Protein AF-0000000082870691 (afdb_homodimer)

Foldseek 3Di:
DWEWEFADWFDPAADQALPPRGPDDIDDDDPCCVVRDQLLQVLLQVVVCVVVVPFDWYKYWDWDFPAFLQCQADPVLCVVLVADFDPDPHGGVTRVRNPVRNCLVAQFQAKEFDWEFDQDPVQWAFLSSVLSSVVNRVQVVLVSNCVNHVSQHAYEYEAYEFDPVDDWLDDSQLVLVSVCLQDACVVNVPRHDARYFYAYHHLLDQPQPDDPCRVVSVSVSSSNRSVRRNVRCCARPVVVHHGPAKDWDFPDADQFKTKIFIPFFKDFQAFWFKWFDLFLQGSDTHTWGWPDDGGGMTITGHDDPNTFKMKGNRTSNTDHRLRGGIAHPVSGGHRIDMDTDVVHPPPPPRPNDRDIIGMIGTIMMTMHIDDPD/DWEWEFADWFDPAADQALPPRGPDDIDDDDPCCVVRDQLLQVLLQVVVCVVVVPFDWYKYWDWDFPAFLQCQADPVLCVVLVADFDPDPHGGVTRVRNPVRNCLVAQFQAKEFDWEFDQDPVQFAFLSSCLSSVVNRLQVVLVSNCVNHVSQHAYEYEQYEFDPVDDWLDDSQLVLVSVCLQDACVVNVPRHDARYFYAYHHLLDQPQPDDPCRVVSVSVSSSNRSVRRNVRCCARPVVVHHGPAKDWDFPDADQFKTKIFIPFFKDFQAFWFKWFDLFLQGSDTHTWGWPDDGTGMTITGHDPPNTFKMKGNRTSNTDHRLRGGIAHPVSGHHRIDMDTDVVHPPPPPRPNDRGTIGMTGTIMMTMHTPDPD

Solvent-accessible surface area (backbone atoms only — not comparable to full-atom values): 38622 Å² total; per-residue (Å²): 96,35,38,30,34,42,49,78,56,65,29,96,53,73,36,83,54,52,68,87,29,54,72,36,71,80,35,63,88,51,93,64,44,57,44,72,36,57,59,36,57,50,43,35,49,50,53,46,36,68,74,37,73,90,47,57,39,31,38,35,42,39,62,52,70,85,32,48,49,42,16,56,26,52,64,67,46,36,61,75,50,63,53,74,71,42,77,57,99,50,52,58,19,11,34,15,13,27,46,56,50,24,52,49,79,50,61,38,54,30,36,37,41,38,45,45,71,34,86,49,68,83,53,36,33,36,64,69,49,44,50,44,47,51,50,41,45,54,50,47,51,20,63,58,32,20,88,60,37,79,51,60,46,34,35,34,40,42,40,55,55,40,39,86,86,50,67,51,63,77,47,68,20,64,56,43,42,54,52,41,31,34,40,28,48,86,85,24,63,90,59,29,46,81,44,34,22,48,20,83,32,34,36,66,39,72,72,51,94,71,42,97,51,36,67,62,50,54,54,47,47,32,44,50,43,20,49,38,32,49,56,31,31,46,38,30,60,72,62,66,35,74,78,80,67,74,44,80,42,79,75,42,78,52,93,72,32,30,33,36,36,38,78,46,55,48,39,75,63,35,63,29,29,39,26,29,17,65,39,70,49,42,63,61,65,44,76,37,49,57,75,47,68,57,59,38,35,38,35,31,50,45,70,63,89,73,43,26,28,43,30,32,44,59,29,22,46,31,31,52,58,74,22,34,26,50,20,35,85,86,68,47,65,62,70,55,47,74,43,76,37,79,96,36,68,84,76,60,64,71,52,69,44,87,57,61,42,12,55,17,34,27,34,45,34,39,34,25,50,64,71,91,121,97,34,39,29,34,44,50,76,58,65,29,96,53,74,36,84,55,51,68,85,30,52,71,36,71,79,36,63,86,51,93,65,43,56,44,73,37,56,59,36,58,51,42,35,50,50,53,47,36,68,75,37,73,89,48,54,38,30,38,35,41,38,63,52,71,84,33,48,50,42,17,57,26,52,66,66,47,38,60,73,50,64,54,74,71,42,77,56,100,50,52,58,20,11,34,15,12,26,45,55,50,25,51,49,80,49,61,40,54,31,36,38,40,37,44,43,72,33,84,47,68,85,53,34,33,34,66,68,49,46,51,43,48,52,50,40,44,53,51,48,52,21,62,58,32,20,89,59,36,80,51,60,46,34,35,35,39,42,41,54,54,40,40,87,86,50,68,52,61,78,46,69,19,64,55,44,42,55,52,42,31,34,40,29,48,87,85,24,62,90,61,27,46,82,44,33,20,47,21,83,31,33,36,64,40,71,72,53,92,71,42,96,51,38,68,62,50,54,52,48,47,31,45,49,45,20,49,38,32,47,56,30,31,44,37,30,61,72,62,66,36,74,77,80,67,73,45,80,42,79,74,41,80,52,90,72,31,30,32,37,35,39,78,46,56,48,40,74,60,35,64,30,28,39,25,29,17,64,42,67,50,41,63,61,64,43,77,37,50,59,74,46,68,58,61,38,37,38,35,30,50,44,72,62,90,73,44,26,27,43,30,33,43,60,28,21,47,31,31,52,57,73,22,34,26,52,20,35,86,85,66,45,66,60,69,56,46,73,42,76,36,80,96,36,68,84,78,60,64,69,54,68,44,86,57,61,41,10,53,17,33,27,35,46,34,38,35,24,50,63,72,88,122

pLDDT: mean 81.18, std 15.25, range [23.92, 96.62]

Organism: NCBI:txid197152

Nearest PDB structures (foldseek):
  8f9r-assembly2_B  TM=8.256E-01  e=7.263E-22  Oryctolagus cuniculus
  8f9p-assembly1_A  TM=8.086E-01  e=9.193E-21  Canis lupus familiaris
  8f9o-assembly1_A  TM=8.000E-01  e=8.146E-21  Canis lupus familiaris
  3bpl-assembly1_B  TM=4.953E-01  e=1.099E+00  Homo sapiens
  7c3a-assembly3_C  TM=3.170E-01  e=8.632E-01  Janthinobacterium sp. J3

Radius of gyration: 29.69 Å; Cα contacts (8 Å, |Δi|>4): 1726; chains: 2; bounding box: 62×89×73 Å

Structure (mmCIF, N/CA/C/O backbone):
data_AF-0000000082870691-model_v1
#
loop_
_entity.id
_entity.type
_entity.pdbx_description
1 polymer 'Sialate O-acetylesterase domain-containing protein'
#
loop_
_atom_site.group_PDB
_atom_site.id
_atom_site.type_symbol
_atom_site.label_atom_id
_atom_site.label_alt_id
_atom_site.label_comp_id
_atom_site.label_asym_id
_atom_site.label_entity_id
_atom_site.label_seq_id
_atom_site.pdbx_PDB_ins_code
_atom_site.Cartn_x
_atom_site.Cartn_y
_atom_site.Cartn_z
_atom_site.occupancy
_atom_site.B_iso_or_equiv
_atom_site.auth_seq_id
_atom_site.auth_comp_id
_atom_site.auth_asym_id
_atom_site.auth_atom_id
_atom_site.pdbx_PDB_model_num
ATOM 1 N N . MET A 1 1 ? 18.578 2.896 1.649 1 88.38 1 MET A N 1
ATOM 2 C CA . MET A 1 1 ? 17.516 3.141 2.609 1 88.38 1 MET A CA 1
ATOM 3 C C . MET A 1 1 ? 17.281 1.913 3.484 1 88.38 1 MET A C 1
ATOM 5 O O . MET A 1 1 ? 17.266 0.785 2.988 1 88.38 1 MET A O 1
ATOM 9 N N . ARG A 1 2 ? 17.094 2.115 4.754 1 90.19 2 ARG A N 1
ATOM 10 C CA . ARG A 1 2 ? 16.797 1.053 5.707 1 90.19 2 ARG A CA 1
ATOM 11 C C . ARG A 1 2 ? 15.508 1.361 6.477 1 90.19 2 ARG A C 1
ATOM 13 O O . ARG A 1 2 ? 15.227 2.523 6.773 1 90.19 2 ARG A O 1
ATOM 20 N N . LEU A 1 3 ? 14.797 0.287 6.738 1 90.38 3 LEU A N 1
ATOM 21 C CA . LEU A 1 3 ? 13.484 0.415 7.367 1 90.38 3 LEU A CA 1
ATOM 22 C C . LEU A 1 3 ? 13.469 -0.273 8.727 1 90.38 3 LEU A C 1
ATOM 24 O O . LEU A 1 3 ? 14.055 -1.347 8.898 1 90.38 3 LEU A O 1
ATOM 28 N N . PHE A 1 4 ? 12.945 0.355 9.664 1 90.19 4 PHE A N 1
ATOM 29 C CA . PHE A 1 4 ? 12.727 -0.149 11.016 1 90.19 4 PHE A CA 1
ATOM 30 C C . PHE A 1 4 ? 11.273 0.065 11.445 1 90.19 4 PHE A C 1
ATOM 32 O O . PHE A 1 4 ? 10.719 1.149 11.258 1 90.19 4 PHE A O 1
ATOM 39 N N . HIS A 1 5 ? 10.633 -1.016 11.945 1 89.38 5 HIS A N 1
ATOM 40 C CA . HIS A 1 5 ? 9.219 -0.916 12.281 1 89.38 5 HIS A CA 1
ATOM 41 C C . HIS A 1 5 ? 8.977 -1.288 13.742 1 89.38 5 HIS A C 1
ATOM 43 O O . HIS A 1 5 ? 9.406 -2.348 14.195 1 89.38 5 HIS A O 1
ATOM 49 N N . VAL A 1 6 ? 8.32 -0.374 14.406 1 87.75 6 VAL A N 1
ATOM 50 C CA . VAL A 1 6 ? 7.977 -0.578 15.805 1 87.75 6 VAL A CA 1
ATOM 51 C C . VAL A 1 6 ? 6.48 -0.848 15.945 1 87.75 6 VAL A C 1
ATOM 53 O O . VAL A 1 6 ? 5.66 -0.158 15.336 1 87.75 6 VAL A O 1
ATOM 56 N N . GLY A 1 7 ? 6.148 -1.846 16.703 1 84.44 7 GLY A N 1
ATOM 57 C CA . GLY A 1 7 ? 4.762 -2.203 16.953 1 84.44 7 GLY A CA 1
ATOM 58 C C . GLY A 1 7 ? 4.148 -1.447 18.125 1 84.44 7 GLY A C 1
ATOM 59 O O . GLY A 1 7 ? 4.801 -0.595 18.719 1 84.44 7 GLY A O 1
ATOM 60 N N . ARG A 1 8 ? 2.902 -1.73 18.375 1 81.81 8 ARG A N 1
ATOM 61 C CA . ARG A 1 8 ? 2.127 -1.046 19.406 1 81.81 8 ARG A CA 1
ATOM 62 C C . ARG A 1 8 ? 2.555 -1.49 20.797 1 81.81 8 ARG A C 1
ATOM 64 O O . ARG A 1 8 ? 3.006 -2.623 20.984 1 81.81 8 ARG A O 1
ATOM 71 N N . GLY A 1 9 ? 2.523 -0.547 21.719 1 87.44 9 GLY A N 1
ATOM 72 C CA . GLY A 1 9 ? 2.846 -0.835 23.109 1 87.44 9 GLY A CA 1
ATOM 73 C C . GLY A 1 9 ? 2.533 0.315 24.047 1 87.44 9 GLY A C 1
ATOM 74 O O . GLY A 1 9 ? 2.539 1.478 23.641 1 87.44 9 GLY A O 1
ATOM 75 N N . GLU A 1 10 ? 2.211 -0.044 25.219 1 91.19 10 GLU A N 1
ATOM 76 C CA . GLU A 1 10 ? 1.974 0.936 26.281 1 91.19 10 GLU A CA 1
ATOM 77 C C . GLU A 1 10 ? 2.615 0.498 27.594 1 91.19 10 GLU A C 1
ATOM 79 O O . GLU A 1 10 ? 2.779 -0.698 27.844 1 91.19 10 GLU A O 1
ATOM 84 N N . ALA A 1 11 ? 2.98 1.43 28.344 1 95 11 ALA A N 1
ATOM 85 C CA . ALA A 1 11 ? 3.566 1.168 29.656 1 95 11 ALA A CA 1
ATOM 86 C C . ALA A 1 11 ? 3.227 2.283 30.641 1 95 11 ALA A C 1
ATOM 88 O O . ALA A 1 11 ? 3.023 3.432 30.234 1 95 11 ALA A O 1
ATOM 89 N N . THR A 1 12 ? 3.176 1.953 31.891 1 93.75 12 THR A N 1
ATOM 90 C CA . THR A 1 12 ? 2.859 2.926 32.938 1 93.75 12 THR A CA 1
ATOM 91 C C . THR A 1 12 ? 4.07 3.801 33.25 1 93.75 12 THR A C 1
ATOM 93 O O . THR A 1 12 ? 3.922 4.938 33.688 1 93.75 12 THR A O 1
ATOM 96 N N . GLU A 1 13 ? 5.215 3.168 33 1 95.69 13 GLU A N 1
ATOM 97 C CA . GLU A 1 13 ? 6.465 3.895 33.219 1 95.69 13 GLU A CA 1
ATOM 98 C C . GLU A 1 13 ? 7.359 3.812 31.984 1 95.69 13 GLU A C 1
ATOM 100 O O . GLU A 1 13 ? 7.211 2.906 31.156 1 95.69 13 GLU A O 1
ATOM 105 N N . GLU A 1 14 ? 8.234 4.84 31.859 1 96.25 14 GLU A N 1
ATOM 106 C CA . GLU A 1 14 ? 9.172 4.832 30.75 1 96.25 14 GLU A CA 1
ATOM 107 C C . GLU A 1 14 ? 10.023 3.564 30.75 1 96.25 14 GLU A C 1
ATOM 109 O O . GLU A 1 14 ? 10.594 3.197 31.781 1 96.25 14 GLU A O 1
ATOM 114 N N . VAL A 1 15 ? 10.133 2.902 29.672 1 96.56 15 VAL A N 1
ATOM 115 C CA . VAL A 1 15 ? 10.953 1.703 29.547 1 96.56 15 VAL A CA 1
ATOM 116 C C . VAL A 1 15 ? 12.242 2.035 28.797 1 96.56 15 VAL A C 1
ATOM 118 O O . VAL A 1 15 ? 12.258 2.924 27.938 1 96.56 15 VAL A O 1
ATOM 121 N N . PRO A 1 16 ? 13.352 1.299 29.078 1 94.81 16 PRO A N 1
ATOM 122 C CA . PRO A 1 16 ? 14.648 1.651 28.5 1 94.81 16 PRO A CA 1
ATOM 123 C C . PRO A 1 16 ? 14.797 1.176 27.062 1 94.81 16 PRO A C 1
ATOM 125 O O . PRO A 1 16 ? 15.602 1.725 26.297 1 94.81 16 PRO A O 1
ATOM 128 N N . GLU A 1 17 ? 14.086 0.07 26.734 1 94.75 17 GLU A N 1
ATOM 129 C CA . GLU A 1 17 ? 14.203 -0.494 25.406 1 94.75 17 GLU A CA 1
ATOM 130 C C . GLU A 1 17 ? 12.836 -0.848 24.828 1 94.75 17 GLU A C 1
ATOM 132 O O . GLU A 1 17 ? 11.906 -1.162 25.562 1 94.75 17 GLU A O 1
ATOM 137 N N . ILE A 1 18 ? 12.766 -0.764 23.484 1 90.44 18 ILE A N 1
ATOM 138 C CA . ILE A 1 18 ? 11.516 -1.089 22.797 1 90.44 18 ILE A CA 1
ATOM 139 C C . ILE A 1 18 ? 11.18 -2.564 23.016 1 90.44 18 ILE A C 1
ATOM 141 O O . ILE A 1 18 ? 10.016 -2.926 23.172 1 90.44 18 ILE A O 1
ATOM 145 N N . GLY A 1 19 ? 12.258 -3.422 22.953 1 91.56 19 GLY A N 1
ATOM 146 C CA . GLY A 1 19 ? 12.094 -4.832 23.266 1 91.56 19 GLY A CA 1
ATOM 147 C C . GLY A 1 19 ? 11.234 -5.57 22.266 1 91.56 19 GLY A C 1
ATOM 148 O O . GLY A 1 19 ? 11.492 -5.52 21.062 1 91.56 19 GLY A O 1
ATOM 149 N N . THR A 1 20 ? 10.117 -6.254 22.734 1 87.38 20 THR A N 1
ATOM 150 C CA . THR A 1 20 ? 9.289 -7.148 21.938 1 87.38 20 THR A CA 1
ATOM 151 C C . THR A 1 20 ? 8.375 -6.352 21.016 1 87.38 20 THR A C 1
ATOM 153 O O . THR A 1 20 ? 7.758 -6.918 20.094 1 87.38 20 THR A O 1
ATOM 156 N N . ASN A 1 21 ? 8.367 -5.098 21.234 1 87.81 21 ASN A N 1
ATOM 157 C CA . ASN A 1 21 ? 7.516 -4.266 20.391 1 87.81 21 ASN A CA 1
ATOM 158 C C . ASN A 1 21 ? 8.18 -3.959 19.047 1 87.81 21 ASN A C 1
ATOM 160 O O . ASN A 1 21 ? 7.578 -3.33 18.188 1 87.81 21 ASN A O 1
ATOM 164 N N . ILE A 1 22 ? 9.445 -4.449 18.875 1 89.06 22 ILE A N 1
ATOM 165 C CA . ILE A 1 22 ? 10.07 -4.348 17.562 1 89.06 22 ILE A CA 1
ATOM 166 C C . ILE A 1 22 ? 9.438 -5.355 16.609 1 89.06 22 ILE A C 1
ATOM 168 O O . ILE A 1 22 ? 9.555 -6.57 16.812 1 89.06 22 ILE A O 1
ATOM 172 N N . GLU A 1 23 ? 8.781 -4.883 15.617 1 82.94 23 GLU A N 1
ATOM 173 C CA . GLU A 1 23 ? 8.102 -5.762 14.664 1 82.94 23 GLU A CA 1
ATOM 174 C C . GLU A 1 23 ? 9 -6.09 13.477 1 82.94 23 GLU A C 1
ATOM 176 O O . GLU A 1 23 ? 8.867 -7.152 12.867 1 82.94 23 GLU A O 1
ATOM 181 N N . GLN A 1 24 ? 9.867 -5.195 13.102 1 85.44 24 GLN A N 1
ATOM 182 C CA . GLN A 1 24 ? 10.836 -5.414 12.039 1 85.44 24 GLN A CA 1
ATOM 183 C C . GLN A 1 24 ? 12.164 -4.738 12.352 1 85.44 24 GLN A C 1
ATOM 185 O O . GLN A 1 24 ? 12.227 -3.516 12.523 1 85.44 24 GLN A O 1
ATOM 190 N N . GLN A 1 25 ? 13.211 -5.594 12.484 1 89.56 25 GLN A N 1
ATOM 191 C CA . GLN A 1 25 ? 14.562 -5.051 12.594 1 89.56 25 GLN A CA 1
ATOM 192 C C . GLN A 1 25 ? 14.992 -4.383 11.289 1 89.56 25 GLN A C 1
ATOM 194 O O . GLN A 1 25 ? 14.359 -4.57 10.25 1 89.56 25 GLN A O 1
ATOM 199 N N . TRP A 1 26 ? 16.078 -3.555 11.398 1 89.56 26 TRP A N 1
ATOM 200 C CA . TRP A 1 26 ? 16.562 -2.811 10.242 1 89.56 26 TRP A CA 1
ATOM 201 C C . TRP A 1 26 ? 16.672 -3.721 9.023 1 89.56 26 TRP A C 1
ATOM 203 O O . TRP A 1 26 ? 17.297 -4.785 9.094 1 89.56 26 TRP A O 1
ATOM 213 N N . THR A 1 27 ? 16.031 -3.332 7.953 1 87.38 27 THR A N 1
ATOM 214 C CA . THR A 1 27 ? 16.062 -4.105 6.715 1 87.38 27 THR A CA 1
ATOM 215 C C . THR A 1 27 ? 15.984 -3.182 5.5 1 87.38 27 THR A C 1
ATOM 217 O O . THR A 1 27 ? 15.578 -2.025 5.621 1 87.38 27 THR A O 1
ATOM 220 N N . THR A 1 28 ? 16.453 -3.689 4.367 1 85 28 THR A N 1
ATOM 221 C CA . THR A 1 28 ? 16.188 -3.012 3.105 1 85 28 THR A CA 1
ATOM 222 C C . THR A 1 28 ? 14.773 -3.309 2.627 1 85 28 THR A C 1
ATOM 224 O O . THR A 1 28 ? 14.18 -4.32 3.008 1 85 28 THR A O 1
ATOM 227 N N . PRO A 1 29 ? 14.18 -2.361 1.851 1 83.38 29 PRO A N 1
ATOM 228 C CA . PRO A 1 29 ? 12.859 -2.676 1.299 1 83.38 29 PRO A CA 1
ATOM 229 C C . PRO A 1 29 ? 12.844 -3.98 0.505 1 83.38 29 PRO A C 1
ATOM 231 O O . PRO A 1 29 ? 13.812 -4.289 -0.197 1 83.38 29 PRO A O 1
ATOM 234 N N . TYR A 1 30 ? 11.844 -4.719 0.693 1 76.12 30 TYR A N 1
ATOM 235 C CA . TYR A 1 30 ? 11.656 -5.973 -0.029 1 76.12 30 TYR A CA 1
ATOM 236 C C . TYR A 1 30 ? 10.203 -6.148 -0.449 1 76.12 30 TYR A C 1
ATOM 238 O O . TYR A 1 30 ? 9.344 -5.336 -0.099 1 76.12 30 TYR A O 1
ATOM 246 N N . GLU A 1 31 ? 10.008 -7.176 -1.228 1 70.75 31 GLU A N 1
ATOM 247 C CA . GLU A 1 31 ? 8.656 -7.457 -1.688 1 70.75 31 GLU A CA 1
ATOM 248 C C . GLU A 1 31 ? 7.684 -7.566 -0.515 1 70.75 31 GLU A C 1
ATOM 250 O O . GLU A 1 31 ? 7.977 -8.227 0.482 1 70.75 31 GLU A O 1
ATOM 255 N N . GLY A 1 32 ? 6.605 -6.859 -0.52 1 73.19 32 GLY A N 1
ATOM 256 C CA . GLY A 1 32 ? 5.602 -6.879 0.531 1 73.19 32 GLY A CA 1
ATOM 257 C C . GLY A 1 32 ? 5.727 -5.719 1.501 1 73.19 32 GLY A C 1
ATOM 258 O O . GLY A 1 32 ? 4.895 -5.562 2.396 1 73.19 32 GLY A O 1
ATOM 259 N N . VAL A 1 33 ? 6.727 -4.941 1.328 1 83 33 VAL A N 1
ATOM 260 C CA . VAL A 1 33 ? 6.988 -3.855 2.266 1 83 33 VAL A CA 1
ATOM 261 C C . VAL A 1 33 ? 5.758 -2.961 2.379 1 83 33 VAL A C 1
ATOM 263 O O . VAL A 1 33 ? 5.465 -2.432 3.455 1 83 33 VAL A O 1
ATOM 266 N N . LEU A 1 34 ? 4.98 -2.85 1.333 1 82.94 34 LEU A N 1
ATOM 267 C CA . LEU A 1 34 ? 3.828 -1.956 1.304 1 82.94 34 LEU A CA 1
ATOM 268 C C . LEU A 1 34 ? 2.688 -2.512 2.148 1 82.94 34 LEU A C 1
ATOM 270 O O . LEU A 1 34 ? 1.719 -1.804 2.436 1 82.94 34 LEU A O 1
ATOM 274 N N . GLU A 1 35 ? 2.832 -3.701 2.648 1 76.12 35 GLU A N 1
ATOM 275 C CA . GLU A 1 35 ? 1.776 -4.332 3.438 1 76.12 35 GLU A CA 1
ATOM 276 C C . GLU A 1 35 ? 1.978 -4.078 4.93 1 76.12 35 GLU A C 1
ATOM 278 O O . GLU A 1 35 ? 1.097 -4.375 5.738 1 76.12 35 GLU A O 1
ATOM 283 N N . TRP A 1 36 ? 3.168 -3.561 5.211 1 76.69 36 TRP A N 1
ATOM 284 C CA . TRP A 1 36 ? 3.383 -3.422 6.645 1 76.69 36 TRP A CA 1
ATOM 285 C C . TRP A 1 36 ? 4.043 -2.086 6.973 1 76.69 36 TRP A C 1
ATOM 287 O O . TRP A 1 36 ? 4.23 -1.75 8.141 1 76.69 36 TRP A O 1
ATOM 297 N N . TYR A 1 37 ? 4.43 -1.352 5.98 1 86.5 37 TYR A N 1
ATOM 298 C CA . TYR A 1 37 ? 5.105 -0.074 6.184 1 86.5 37 TYR A CA 1
ATOM 299 C C . TYR A 1 37 ? 4.34 1.06 5.512 1 86.5 37 TYR A C 1
ATOM 301 O O . TYR A 1 37 ? 3.791 0.885 4.418 1 86.5 37 TYR A O 1
ATOM 309 N N . SER A 1 38 ? 4.32 2.15 6.094 1 86.25 38 SER A N 1
ATOM 310 C CA . SER A 1 38 ? 3.584 3.305 5.59 1 86.25 38 SER A CA 1
ATOM 311 C C . SER A 1 38 ? 4.09 3.729 4.215 1 86.25 38 SER A C 1
ATOM 313 O O . SER A 1 38 ? 5.266 4.078 4.062 1 86.25 38 SER A O 1
ATOM 315 N N . ALA A 1 39 ? 3.154 3.771 3.283 1 88.94 39 ALA A N 1
ATOM 316 C CA . ALA A 1 39 ? 3.516 4.219 1.939 1 88.94 39 ALA A CA 1
ATOM 317 C C . ALA A 1 39 ? 4 5.664 1.955 1 88.94 39 ALA A C 1
ATOM 319 O O . ALA A 1 39 ? 4.945 6.016 1.246 1 88.94 39 ALA A O 1
ATOM 320 N N . GLU A 1 40 ? 3.344 6.449 2.748 1 89.38 40 GLU A N 1
ATOM 321 C CA . GLU A 1 40 ? 3.729 7.852 2.871 1 89.38 40 GLU A CA 1
ATOM 322 C C . GLU A 1 40 ? 5.18 7.988 3.328 1 89.38 40 GLU A C 1
ATOM 324 O O . GLU A 1 40 ? 5.949 8.758 2.75 1 89.38 40 GLU A O 1
ATOM 329 N N . CYS A 1 41 ? 5.562 7.238 4.309 1 90.44 41 CYS A N 1
ATOM 330 C CA . CYS A 1 41 ? 6.922 7.258 4.836 1 90.44 41 CYS A CA 1
ATOM 331 C C . CYS A 1 41 ? 7.914 6.746 3.799 1 90.44 41 CYS A C 1
ATOM 333 O O . CYS A 1 41 ? 9 7.312 3.641 1 90.44 41 CYS A O 1
ATOM 335 N N . LEU A 1 42 ? 7.559 5.711 3.143 1 90.75 42 LEU A N 1
ATOM 336 C CA . LEU A 1 42 ? 8.422 5.133 2.121 1 90.75 42 LEU A CA 1
ATOM 337 C C . LEU A 1 42 ? 8.688 6.137 1.004 1 90.75 42 LEU A C 1
ATOM 339 O O . LEU A 1 42 ? 9.836 6.305 0.575 1 90.75 42 LEU A O 1
ATOM 343 N N . PHE A 1 43 ? 7.652 6.82 0.561 1 92.56 43 PHE A N 1
ATOM 344 C CA . PHE A 1 43 ? 7.809 7.785 -0.52 1 92.56 43 PHE A CA 1
ATOM 345 C C . PHE A 1 43 ? 8.672 8.961 -0.077 1 92.56 43 PHE A C 1
ATOM 347 O O . PHE A 1 43 ? 9.531 9.422 -0.829 1 92.56 43 PHE A O 1
ATOM 354 N N . PHE A 1 44 ? 8.43 9.43 1.121 1 93.62 44 PHE A N 1
ATOM 355 C CA . PHE A 1 44 ? 9.266 10.516 1.62 1 93.62 44 PHE A CA 1
ATOM 356 C C . PHE A 1 44 ? 10.734 10.086 1.685 1 93.62 44 PHE A C 1
ATOM 358 O O . PHE A 1 44 ? 11.617 10.82 1.239 1 93.62 44 PHE A O 1
ATOM 365 N N . GLY A 1 45 ? 10.969 8.891 2.236 1 91.31 45 GLY A N 1
ATOM 366 C CA . GLY A 1 45 ? 12.32 8.344 2.275 1 91.31 45 GLY A CA 1
ATOM 367 C C . GLY A 1 45 ? 12.945 8.211 0.902 1 91.31 45 GLY A C 1
ATOM 368 O O . GLY A 1 45 ? 14.133 8.508 0.725 1 91.31 45 GLY A O 1
ATOM 369 N N . GLN A 1 46 ? 12.172 7.75 0.007 1 90.94 46 GLN A N 1
ATOM 370 C CA . GLN A 1 46 ? 12.656 7.613 -1.362 1 90.94 46 GLN A CA 1
ATOM 371 C C . GLN A 1 46 ? 13.047 8.969 -1.945 1 90.94 46 GLN A C 1
ATOM 373 O O . GLN A 1 46 ? 14.086 9.086 -2.604 1 90.94 46 GLN A O 1
ATOM 378 N N . MET A 1 47 ? 12.242 9.977 -1.727 1 91.44 47 MET A N 1
ATOM 379 C CA . MET A 1 47 ? 12.539 11.32 -2.219 1 91.44 47 MET A CA 1
ATOM 380 C C . MET A 1 47 ? 13.797 11.875 -1.556 1 91.44 47 MET A C 1
ATOM 382 O O . MET A 1 47 ? 14.617 12.516 -2.215 1 91.44 47 MET A O 1
ATOM 386 N N . LEU A 1 48 ? 13.977 11.586 -0.267 1 91.12 48 LEU A N 1
ATOM 387 C CA . LEU A 1 48 ? 15.195 11.977 0.427 1 91.12 48 LEU A CA 1
ATOM 388 C C . LEU A 1 48 ? 16.406 11.289 -0.179 1 91.12 48 LEU A C 1
ATOM 390 O O . LEU A 1 48 ? 17.438 11.93 -0.424 1 91.12 48 LEU A O 1
ATOM 394 N N . SER A 1 49 ? 16.234 9.992 -0.377 1 87.94 49 SER A N 1
ATOM 395 C CA . SER A 1 49 ? 17.328 9.219 -0.936 1 87.94 49 SER A CA 1
ATOM 396 C C . SER A 1 49 ? 17.719 9.727 -2.318 1 87.94 49 SER A C 1
ATOM 398 O O . SER A 1 49 ? 18.906 9.727 -2.676 1 87.94 49 SER A O 1
ATOM 400 N N . ASN A 1 50 ? 16.734 10.141 -3.084 1 88.38 50 ASN A N 1
ATOM 401 C CA . ASN A 1 50 ? 17 10.68 -4.414 1 88.38 50 ASN A CA 1
ATOM 402 C C . ASN A 1 50 ? 17.688 12.039 -4.34 1 88.38 50 ASN A C 1
ATOM 404 O O . ASN A 1 50 ? 18.531 12.359 -5.18 1 88.38 50 ASN A O 1
ATOM 408 N N . TYR A 1 51 ? 17.312 12.789 -3.375 1 88.38 51 TYR A N 1
ATOM 409 C CA . TYR A 1 51 ? 17.844 14.141 -3.221 1 88.38 51 TYR A CA 1
ATOM 410 C C . TYR A 1 51 ? 19.25 14.102 -2.615 1 88.38 51 TYR A C 1
ATOM 412 O O . TYR A 1 51 ? 20.094 14.914 -2.969 1 88.38 51 TYR A O 1
ATOM 420 N N . PHE A 1 52 ? 19.5 13.086 -1.71 1 87.31 52 PHE A N 1
ATOM 421 C CA . PHE A 1 52 ? 20.797 12.883 -1.079 1 87.31 52 PHE A CA 1
ATOM 422 C C . PHE A 1 52 ? 21.328 11.492 -1.4 1 87.31 52 PHE A C 1
ATOM 424 O O . PHE A 1 52 ? 21.453 10.648 -0.512 1 87.31 52 PHE A O 1
ATOM 431 N N . PRO A 1 53 ? 21.844 11.289 -2.562 1 82.94 53 PRO A N 1
ATOM 432 C CA . PRO A 1 53 ? 22.219 9.93 -2.98 1 82.94 53 PRO A CA 1
ATOM 433 C C . PRO A 1 53 ? 23.406 9.383 -2.215 1 82.94 53 PRO A C 1
ATOM 435 O O . PRO A 1 53 ? 23.594 8.164 -2.133 1 82.94 53 PRO A O 1
ATOM 438 N N . ALA A 1 54 ? 24.188 10.188 -1.629 1 85.31 54 ALA A N 1
ATOM 439 C CA . ALA A 1 54 ? 25.391 9.734 -0.946 1 85.31 54 ALA A CA 1
ATOM 440 C C . ALA A 1 54 ? 25.125 9.477 0.534 1 85.31 54 ALA A C 1
ATOM 442 O O . ALA A 1 54 ? 26 8.984 1.252 1 85.31 54 ALA A O 1
ATOM 443 N N . ARG A 1 55 ? 23.953 9.703 0.985 1 82.75 55 ARG A N 1
ATOM 444 C CA . ARG A 1 55 ? 23.625 9.562 2.402 1 82.75 55 ARG A CA 1
ATOM 445 C C . ARG A 1 55 ? 22.672 8.406 2.635 1 82.75 55 ARG A C 1
ATOM 447 O O . ARG A 1 55 ? 21.578 8.375 2.057 1 82.75 55 ARG A O 1
ATOM 454 N N . PRO A 1 56 ? 23.016 7.492 3.502 1 86.19 56 PRO A N 1
ATOM 455 C CA . PRO A 1 56 ? 22.047 6.457 3.854 1 86.19 56 PRO A CA 1
ATOM 456 C C . PRO A 1 56 ? 20.859 7.008 4.633 1 86.19 56 PRO A C 1
ATOM 458 O O . PRO A 1 56 ? 21.016 7.879 5.484 1 86.19 56 PRO A O 1
ATOM 461 N N . ILE A 1 57 ? 19.719 6.609 4.238 1 88.75 57 ILE A N 1
ATOM 462 C CA . ILE A 1 57 ? 18.484 7.055 4.887 1 88.75 57 ILE A CA 1
ATOM 463 C C . ILE A 1 57 ? 17.906 5.918 5.73 1 88.75 57 ILE A C 1
ATOM 465 O O . ILE A 1 57 ? 17.734 4.801 5.238 1 88.75 57 ILE A O 1
ATOM 469 N N . GLY A 1 58 ? 17.719 6.129 6.984 1 91 58 GLY A N 1
ATOM 470 C CA . GLY A 1 58 ? 16.984 5.238 7.867 1 91 58 GLY A CA 1
ATOM 471 C C . GLY A 1 58 ? 15.609 5.758 8.227 1 91 58 GLY A C 1
ATOM 472 O O . GLY A 1 58 ? 15.445 6.949 8.5 1 91 58 GLY A O 1
ATOM 473 N N . LEU A 1 59 ? 14.641 4.898 8.133 1 91.44 59 LEU A N 1
ATOM 474 C CA . LEU A 1 59 ? 13.266 5.254 8.477 1 91.44 59 LEU A CA 1
ATOM 475 C C . LEU A 1 59 ? 12.75 4.383 9.617 1 91.44 59 LEU A C 1
ATOM 477 O O . LEU A 1 59 ? 12.859 3.156 9.562 1 91.44 59 LEU A O 1
ATOM 481 N N . ILE A 1 60 ? 12.25 5 10.641 1 90.56 60 ILE A N 1
ATOM 482 C CA . ILE A 1 60 ? 11.555 4.309 11.719 1 90.56 60 ILE A CA 1
ATOM 483 C C . ILE A 1 60 ? 10.07 4.652 11.688 1 90.56 60 ILE A C 1
ATOM 485 O O . ILE A 1 60 ? 9.695 5.828 11.734 1 90.56 60 ILE A O 1
ATOM 489 N N . GLU A 1 61 ? 9.328 3.641 11.547 1 88.75 61 GLU A N 1
ATOM 490 C CA . GLU A 1 61 ? 7.887 3.867 11.516 1 88.75 61 GLU A CA 1
ATOM 491 C C . GLU A 1 61 ? 7.223 3.357 12.789 1 88.75 61 GLU A C 1
ATOM 493 O O . GLU A 1 61 ? 7.492 2.24 13.234 1 88.75 61 GLU A O 1
ATOM 498 N N . PHE A 1 62 ? 6.465 4.188 13.367 1 84.06 62 PHE A N 1
ATOM 499 C CA . PHE A 1 62 ? 5.516 3.818 14.414 1 84.06 62 PHE A CA 1
ATOM 500 C C . PHE A 1 62 ? 4.188 4.535 14.211 1 84.06 62 PHE A C 1
ATOM 502 O O . PHE A 1 62 ? 4.152 5.758 14.055 1 84.06 62 PHE A O 1
ATOM 509 N N . ALA A 1 63 ? 3.197 3.719 14.117 1 78.81 63 ALA A N 1
ATOM 510 C CA . ALA A 1 63 ? 1.86 4.273 13.922 1 78.81 63 ALA A CA 1
ATOM 511 C C . ALA A 1 63 ? 0.829 3.535 14.773 1 78.81 63 ALA A C 1
ATOM 513 O O . ALA A 1 63 ? 0.898 2.312 14.914 1 78.81 63 ALA A O 1
ATOM 514 N N . TRP A 1 64 ? -0.01 4.285 15.367 1 75.75 64 TRP A N 1
ATOM 515 C CA . TRP A 1 64 ? -1.144 3.721 16.094 1 75.75 64 TRP A CA 1
ATOM 516 C C . TRP A 1 64 ? -2.377 4.605 15.945 1 75.75 64 TRP A C 1
ATOM 518 O O . TRP A 1 64 ? -2.578 5.527 16.734 1 75.75 64 TRP A O 1
ATOM 528 N N . THR A 1 65 ? -3.184 4.27 14.961 1 69.62 65 THR A N 1
ATOM 529 C CA . THR A 1 65 ? -4.379 5.051 14.656 1 69.62 65 THR A CA 1
ATOM 530 C C . THR A 1 65 ? -5.402 4.93 15.781 1 69.62 65 THR A C 1
ATOM 532 O O . THR A 1 65 ? -5.566 3.854 16.359 1 69.62 65 THR A O 1
ATOM 535 N N . GLY A 1 66 ? -6.078 5.973 16.062 1 68.5 66 GLY A N 1
ATOM 536 C CA . GLY A 1 66 ? -7.176 5.938 17.016 1 68.5 66 GLY A CA 1
ATOM 537 C C . GLY A 1 66 ? -6.738 6.215 18.438 1 68.5 66 GLY A C 1
ATOM 538 O O . GLY A 1 66 ? -7.508 6.008 19.391 1 68.5 66 GLY A O 1
ATOM 539 N N . THR A 1 67 ? -5.551 6.594 18.594 1 74.75 67 THR A N 1
ATOM 540 C CA . THR A 1 67 ? -5.07 6.926 19.938 1 74.75 67 THR A CA 1
ATOM 541 C C . THR A 1 67 ? -5.051 8.438 20.141 1 74.75 67 THR A C 1
ATOM 543 O O . THR A 1 67 ? -4.863 9.195 19.188 1 74.75 67 THR A O 1
ATOM 546 N N . SER A 1 68 ? -5.215 8.812 21.391 1 77.38 68 SER A N 1
ATOM 547 C CA . SER A 1 68 ? -5.227 10.234 21.719 1 77.38 68 SER A CA 1
ATOM 548 C C . SER A 1 68 ? -3.812 10.797 21.781 1 77.38 68 SER A C 1
ATOM 550 O O . SER A 1 68 ? -2.861 10.07 22.078 1 77.38 68 SER A O 1
ATOM 552 N N . LEU A 1 69 ? -3.734 12.109 21.516 1 80.62 69 LEU A N 1
ATOM 553 C CA . LEU A 1 69 ? -2.447 12.797 21.609 1 80.62 69 LEU A CA 1
ATOM 554 C C . LEU A 1 69 ? -1.829 12.617 22.984 1 80.62 69 LEU A C 1
ATOM 556 O O . LEU A 1 69 ? -0.607 12.516 23.125 1 80.62 69 LEU A O 1
ATOM 560 N N . GLN A 1 70 ? -2.633 12.492 24.016 1 82.88 70 GLN A N 1
ATOM 561 C CA . GLN A 1 70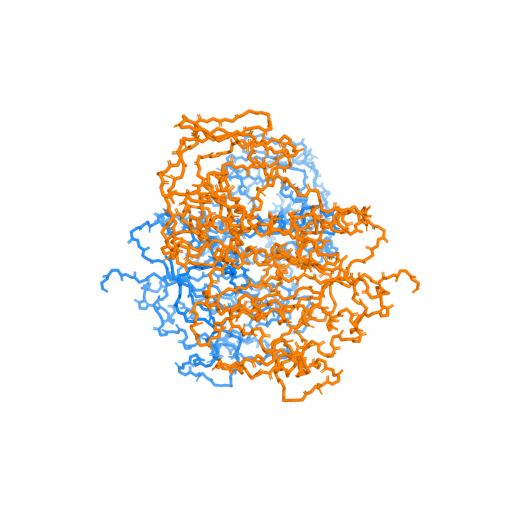 ? -2.205 12.414 25.406 1 82.88 70 GLN A CA 1
ATOM 562 C C . GLN A 1 70 ? -1.368 11.164 25.656 1 82.88 70 GLN A C 1
ATOM 564 O O . GLN A 1 70 ? -0.456 11.172 26.484 1 82.88 70 GLN A O 1
ATOM 569 N N . SER A 1 71 ? -1.654 10.156 24.922 1 85.31 71 SER A N 1
ATOM 570 C CA . SER A 1 71 ? -0.927 8.906 25.109 1 85.31 71 SER A CA 1
ATOM 571 C C . SER A 1 71 ? 0.508 9.016 24.609 1 85.31 71 SER A C 1
ATOM 573 O O . SER A 1 71 ? 1.385 8.266 25.047 1 85.31 71 SER A O 1
ATOM 575 N N . TRP A 1 72 ? 0.705 9.977 23.75 1 86.69 72 TRP A N 1
ATOM 576 C CA . TRP A 1 72 ? 1.999 10.148 23.094 1 86.69 72 TRP A CA 1
ATOM 577 C C . TRP A 1 72 ? 2.85 11.18 23.844 1 86.69 72 TRP A C 1
ATOM 579 O O . TRP A 1 72 ? 4.047 11.305 23.578 1 86.69 72 TRP A O 1
ATOM 589 N N . MET A 1 73 ? 2.252 11.898 24.719 1 87 73 MET A N 1
ATOM 590 C CA . MET A 1 73 ? 2.916 13 25.422 1 87 73 MET A CA 1
ATOM 591 C C . MET A 1 73 ? 3.635 12.492 26.672 1 87 73 MET A C 1
ATOM 593 O O . MET A 1 73 ? 3.119 11.625 27.375 1 87 73 MET A O 1
ATOM 597 N N . PRO A 1 74 ? 4.844 13.07 26.938 1 92.94 74 PRO A N 1
ATOM 598 C CA . PRO A 1 74 ? 5.422 12.789 28.266 1 92.94 74 PRO A CA 1
ATOM 599 C C . PRO A 1 74 ? 4.605 13.391 29.406 1 92.94 74 PRO A C 1
ATOM 601 O O . PRO A 1 74 ? 3.916 14.398 29.219 1 92.94 74 PRO A O 1
ATOM 604 N N . LYS A 1 75 ? 4.723 12.812 30.547 1 92.69 75 LYS A N 1
ATOM 605 C CA . LYS A 1 75 ? 3.957 13.242 31.703 1 92.69 75 LYS A CA 1
ATOM 606 C C . LYS A 1 75 ? 4.164 14.727 31.984 1 92.69 75 LYS A C 1
ATOM 608 O O . LYS A 1 75 ? 3.223 15.43 32.375 1 92.69 75 LYS A O 1
ATOM 613 N N . GLN A 1 76 ? 5.289 15.195 31.859 1 93 76 GLN A N 1
ATOM 614 C CA . GLN A 1 76 ? 5.625 16.594 32.125 1 93 76 GLN A CA 1
ATOM 615 C C . GLN A 1 76 ? 4.789 17.531 31.281 1 93 76 GLN A C 1
ATOM 617 O O . GLN A 1 76 ? 4.301 18.562 31.766 1 93 76 GLN A O 1
ATOM 622 N N . VAL A 1 77 ? 4.641 17.266 30.016 1 91.94 77 VAL A N 1
ATOM 623 C CA . VAL A 1 77 ? 3.891 18.109 29.094 1 91.94 77 VAL A CA 1
ATOM 624 C C . VAL A 1 77 ? 2.408 18.094 29.469 1 91.94 77 VAL A C 1
ATOM 626 O O . VAL A 1 77 ? 1.727 19.109 29.406 1 91.94 77 VAL A O 1
ATOM 629 N N . ILE A 1 78 ? 1.916 16.938 29.875 1 89.44 78 ILE A N 1
ATOM 630 C CA . ILE A 1 78 ? 0.527 16.812 30.297 1 89.44 78 ILE A CA 1
ATOM 631 C C . ILE A 1 78 ? 0.266 17.703 31.5 1 89.44 78 ILE A C 1
ATOM 633 O O . ILE A 1 78 ? -0.742 18.422 31.547 1 89.44 78 ILE A O 1
ATOM 637 N N . GLU A 1 79 ? 1.112 17.672 32.375 1 91.19 79 GLU A N 1
ATOM 638 C CA . GLU A 1 79 ? 0.978 18.469 33.594 1 91.19 79 GLU A CA 1
ATOM 639 C C . GLU A 1 79 ? 1.093 19.953 33.281 1 91.19 79 GLU A C 1
ATOM 641 O O . GLU A 1 79 ? 0.3 20.766 33.781 1 91.19 79 GLU A O 1
ATOM 646 N N . GLU A 1 80 ? 2.023 20.297 32.5 1 92.06 80 GLU A N 1
ATOM 647 C CA . GLU A 1 80 ? 2.27 21.703 32.156 1 92.06 80 GLU A CA 1
ATOM 648 C C . GLU A 1 80 ? 1.086 22.29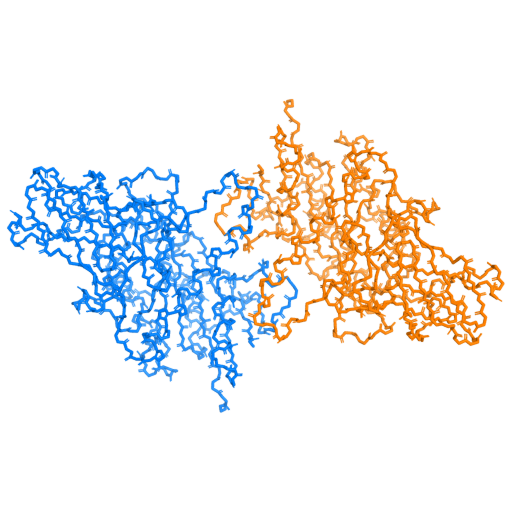7 31.406 1 92.06 80 GLU A C 1
ATOM 650 O O . GLU A 1 80 ? 0.718 23.453 31.641 1 92.06 80 GLU A O 1
ATOM 655 N N . CYS A 1 81 ? 0.557 21.484 30.516 1 88.69 81 CYS A N 1
ATOM 656 C CA . CYS A 1 81 ? -0.519 22 29.672 1 88.69 81 CYS A CA 1
ATOM 657 C C . CYS A 1 81 ? -1.881 21.719 30.297 1 88.69 81 CYS A C 1
ATOM 659 O O . CYS A 1 81 ? -2.912 22.125 29.75 1 88.69 81 CYS A O 1
ATOM 661 N N . GLN A 1 82 ? -1.874 21.047 31.453 1 80.12 82 GLN A N 1
ATOM 662 C CA . GLN A 1 82 ? -3.104 20.672 32.156 1 80.12 82 GLN A CA 1
ATOM 663 C C . GLN A 1 82 ? -4.086 19.984 31.203 1 80.12 82 GLN A C 1
ATOM 665 O O . GLN A 1 82 ? -5.266 20.328 31.172 1 80.12 82 GLN A O 1
ATOM 670 N N . THR A 1 83 ? -3.537 19.188 30.391 1 74 83 THR A N 1
ATOM 671 C CA . THR A 1 83 ? -4.355 18.453 29.422 1 74 83 THR A CA 1
ATOM 672 C C . THR A 1 83 ? -5.203 17.391 30.125 1 74 83 THR A C 1
ATOM 674 O O . THR A 1 83 ? -4.746 16.75 31.078 1 74 83 THR A O 1
ATOM 677 N N . ARG A 1 84 ? -6.469 17.328 29.641 1 71.75 84 ARG A N 1
ATOM 678 C CA . ARG A 1 84 ? -7.34 16.297 30.203 1 71.75 84 ARG A CA 1
ATOM 679 C C . ARG A 1 84 ? -6.805 14.898 29.922 1 71.75 84 ARG A C 1
ATOM 681 O O . ARG A 1 84 ? -6.156 14.672 28.906 1 71.75 84 ARG A O 1
ATOM 688 N N . GLU A 1 85 ? -6.996 14.086 30.922 1 68.44 85 GLU A N 1
ATOM 689 C CA . GLU A 1 85 ? -6.586 12.695 30.75 1 68.44 85 GLU A CA 1
ATOM 690 C C . GLU A 1 85 ? -7.309 12.062 29.562 1 68.44 85 GLU A C 1
ATOM 692 O O . GLU A 1 85 ? -8.461 12.398 29.281 1 68.44 85 GLU A O 1
ATOM 697 N N . ALA A 1 86 ? -6.523 11.227 28.891 1 62.75 86 ALA A N 1
ATOM 698 C CA . ALA A 1 86 ? -7.133 10.492 27.781 1 62.75 86 ALA A CA 1
ATOM 699 C C . ALA A 1 86 ? -8.289 9.625 28.266 1 62.75 86 ALA A C 1
ATOM 701 O O . ALA A 1 86 ? -8.188 8.977 29.312 1 62.75 86 ALA A O 1
ATOM 702 N N . GLU A 1 87 ? -9.445 9.859 27.828 1 58.94 87 GLU A N 1
ATOM 703 C CA . GLU A 1 87 ? -10.586 9.055 28.234 1 58.94 87 GLU A CA 1
ATOM 704 C C . GLU A 1 87 ? -10.68 7.766 27.422 1 58.94 87 GLU A C 1
ATOM 706 O O . GLU A 1 87 ? -11.422 6.852 27.781 1 58.94 87 GLU A O 1
ATOM 711 N N . ASN A 1 88 ? -9.891 7.805 26.406 1 58.84 88 ASN A N 1
ATOM 712 C CA . ASN A 1 88 ? -10.016 6.586 25.609 1 58.84 88 ASN A CA 1
ATOM 713 C C . ASN A 1 88 ? -9.227 5.434 26.234 1 58.84 88 ASN A C 1
ATOM 715 O O . ASN A 1 88 ? -8.641 5.582 27.312 1 58.84 88 ASN A O 1
ATOM 719 N N . THR A 1 89 ? -9.297 4.348 25.641 1 63.53 89 THR A N 1
ATOM 720 C CA . THR A 1 89 ? -8.805 3.053 26.094 1 63.53 89 THR A CA 1
ATOM 721 C C . THR A 1 89 ? -7.285 3.076 26.266 1 63.53 89 THR A C 1
ATOM 723 O O . THR A 1 89 ? -6.695 2.121 26.766 1 63.53 89 THR A O 1
ATOM 726 N N . HIS A 1 90 ? -6.617 4.301 26 1 72.5 90 HIS A N 1
ATOM 727 C CA . HIS A 1 90 ? -5.168 4.312 26.156 1 72.5 90 HIS A CA 1
ATOM 728 C C . HIS A 1 90 ? -4.727 5.336 27.188 1 72.5 90 HIS A C 1
ATOM 730 O O . HIS A 1 90 ? -5.078 6.516 27.094 1 72.5 90 HIS A O 1
ATOM 736 N N . PRO A 1 91 ? -3.992 4.922 28.219 1 78.94 91 PRO A N 1
ATOM 737 C CA . PRO A 1 91 ? -3.609 5.832 29.297 1 78.94 91 PRO A CA 1
ATOM 738 C C . PRO A 1 91 ? -2.738 6.992 28.828 1 78.94 91 PRO A C 1
ATOM 740 O O . PRO A 1 91 ? -1.977 6.84 27.859 1 78.94 91 PRO A O 1
ATOM 743 N N . SER A 1 92 ? -2.902 8.023 29.516 1 85.5 92 SER A N 1
ATOM 744 C CA . SER A 1 92 ? -2.01 9.148 29.25 1 85.5 92 SER A CA 1
ATOM 745 C C . SER A 1 92 ? -0.548 8.734 29.391 1 85.5 92 SER A C 1
ATOM 747 O O . SER A 1 92 ? -0.19 7.984 30.297 1 85.5 92 SER A O 1
ATOM 749 N N . SER A 1 93 ? 0.266 9.086 28.422 1 91.38 93 SER A N 1
ATOM 750 C CA . SER A 1 93 ? 1.711 8.898 28.359 1 91.38 93 SER A CA 1
ATOM 751 C C . SER A 1 93 ? 2.066 7.434 28.109 1 91.38 93 SER A C 1
ATOM 753 O O . SER A 1 93 ? 3.244 7.078 28.047 1 91.38 93 SER A O 1
ATOM 755 N N . GLY A 1 94 ? 1.123 6.625 28.031 1 92.62 94 GLY A N 1
ATOM 756 C CA . GLY A 1 94 ? 1.392 5.203 27.875 1 92.62 94 GLY A CA 1
ATOM 757 C C . GLY A 1 94 ? 2.24 4.883 26.656 1 92.62 94 GLY A C 1
ATOM 758 O O . GLY A 1 94 ? 3.178 4.086 26.75 1 92.62 94 GLY A O 1
ATOM 759 N N . ILE A 1 95 ? 1.888 5.438 25.531 1 89.25 95 ILE A N 1
ATOM 760 C CA . ILE A 1 95 ? 2.615 5.203 24.297 1 89.25 95 ILE A CA 1
ATOM 761 C C . ILE A 1 95 ? 3.982 5.883 24.359 1 89.25 95 ILE A C 1
ATOM 763 O O . ILE A 1 95 ? 4.988 5.312 23.922 1 89.25 95 ILE A O 1
ATOM 767 N N . HIS A 1 96 ? 4.047 7.078 24.922 1 92.44 96 HIS A N 1
ATOM 768 C CA . HIS A 1 96 ? 5.332 7.734 25.141 1 92.44 96 HIS A CA 1
ATOM 769 C C . HIS A 1 96 ? 6.285 6.84 25.922 1 92.44 96 HIS A C 1
ATOM 771 O O . HIS A 1 96 ? 7.426 6.625 25.516 1 92.44 96 HIS A O 1
ATOM 777 N N . ASN A 1 97 ? 5.832 6.223 27 1 95.56 97 ASN A N 1
ATOM 778 C CA . ASN A 1 97 ? 6.648 5.434 27.906 1 95.56 97 ASN A CA 1
ATOM 779 C C . ASN A 1 97 ? 7.188 4.176 27.234 1 95.56 97 ASN A C 1
ATOM 781 O O . ASN A 1 97 ? 8.359 3.83 27.406 1 95.56 97 ASN A O 1
ATOM 785 N N . ALA A 1 98 ? 6.402 3.627 26.453 1 94.31 98 ALA A N 1
ATOM 786 C CA . ALA A 1 98 ? 6.734 2.309 25.922 1 94.31 98 ALA A CA 1
ATOM 787 C C . ALA A 1 98 ? 7.504 2.424 24.609 1 94.31 98 ALA A C 1
ATOM 789 O O . ALA A 1 98 ? 8.305 1.548 24.266 1 94.31 98 ALA A O 1
ATOM 790 N N . ILE A 1 99 ? 7.223 3.453 23.891 1 91.06 99 ILE A N 1
ATOM 791 C CA . ILE A 1 99 ? 7.703 3.463 22.516 1 91.06 99 ILE A CA 1
ATOM 792 C C . ILE A 1 99 ? 8.562 4.703 22.266 1 91.06 99 ILE A C 1
ATOM 794 O O . ILE A 1 99 ? 9.734 4.594 21.922 1 91.06 99 ILE A O 1
ATOM 798 N N . MET A 1 100 ? 8.062 5.922 22.531 1 89.5 100 MET A N 1
ATOM 799 C CA . MET A 1 100 ? 8.758 7.152 22.172 1 89.5 100 MET A CA 1
ATOM 800 C C . MET A 1 100 ? 10.008 7.344 23.031 1 89.5 100 MET A C 1
ATOM 802 O O . MET A 1 100 ? 11.055 7.75 22.531 1 89.5 100 MET A O 1
ATOM 806 N N . HIS A 1 101 ? 9.914 7.035 24.266 1 93 101 HIS A N 1
ATOM 807 C CA . HIS A 1 101 ? 11.039 7.227 25.172 1 93 101 HIS A CA 1
ATOM 808 C C . HIS A 1 101 ? 12.227 6.371 24.766 1 93 101 HIS A C 1
ATOM 810 O O . HIS A 1 101 ? 13.344 6.879 24.609 1 93 101 HIS A O 1
ATOM 816 N N . PRO A 1 102 ? 12.062 5.082 24.562 1 93.44 102 PRO A N 1
ATOM 817 C CA . PRO A 1 102 ? 13.234 4.285 24.203 1 93.44 102 PRO A CA 1
ATOM 818 C C . PRO A 1 102 ? 13.773 4.633 22.812 1 93.44 102 PRO A C 1
ATOM 820 O O . PRO A 1 102 ? 14.922 4.32 22.5 1 93.44 102 PRO A O 1
ATOM 823 N N . LEU A 1 103 ? 12.977 5.273 22 1 88.5 103 LEU A N 1
ATOM 824 C CA . LEU A 1 103 ? 13.461 5.719 20.703 1 88.5 103 LEU A CA 1
ATOM 825 C C . LEU A 1 103 ? 14.477 6.84 20.859 1 88.5 103 LEU A C 1
ATOM 827 O O . LEU A 1 103 ? 15.188 7.176 19.906 1 88.5 103 LEU A O 1
ATOM 831 N N . SER A 1 104 ? 14.656 7.375 22.016 1 87.81 104 SER A N 1
ATOM 832 C CA . SER A 1 104 ? 15.625 8.43 22.297 1 87.81 104 SER A CA 1
ATOM 833 C C . SER A 1 104 ? 17.062 7.941 22.094 1 87.81 104 SER A C 1
ATOM 835 O O . SER A 1 104 ? 17.984 8.742 21.969 1 87.81 104 SER A O 1
ATOM 837 N N . LYS A 1 105 ? 17.25 6.688 22.031 1 86.62 105 LYS A N 1
ATOM 838 C CA . LYS A 1 105 ? 18.578 6.105 21.875 1 86.62 105 LYS A CA 1
ATOM 839 C C . LYS A 1 105 ? 19.031 6.156 20.422 1 86.62 105 LYS A C 1
ATOM 841 O O . LYS A 1 105 ? 20.203 5.91 20.125 1 86.62 105 LYS A O 1
ATOM 846 N N . PHE A 1 106 ? 18.109 6.496 19.562 1 84.88 106 PHE A N 1
ATOM 847 C CA . PHE A 1 106 ? 18.453 6.602 18.141 1 84.88 106 PHE A CA 1
ATOM 848 C C . PHE A 1 106 ? 18.859 8.023 17.781 1 84.88 106 PHE A C 1
ATOM 850 O O . PHE A 1 106 ? 18.5 8.977 18.484 1 84.88 106 PHE A O 1
ATOM 857 N N . THR A 1 107 ? 19.672 8.086 16.719 1 84.88 107 THR A N 1
ATOM 858 C CA . THR A 1 107 ? 20 9.391 16.156 1 84.88 107 THR A CA 1
ATOM 859 C C . THR A 1 107 ? 18.969 9.812 15.125 1 84.88 107 THR A C 1
ATOM 861 O O . THR A 1 107 ? 18.984 9.328 13.992 1 84.88 107 THR A O 1
ATOM 864 N N . VAL A 1 108 ? 18.094 10.688 15.555 1 87.69 108 VAL A N 1
ATOM 865 C CA . VAL A 1 108 ? 16.984 11.102 14.703 1 87.69 108 VAL A CA 1
ATOM 866 C C . VAL A 1 108 ? 17.25 12.492 14.133 1 87.69 108 VAL A C 1
ATOM 868 O O . VAL A 1 108 ? 17.625 13.406 14.875 1 87.69 108 VAL A O 1
ATOM 871 N N . ARG A 1 109 ? 17.047 12.641 12.797 1 88.44 109 ARG A N 1
ATOM 872 C CA . ARG A 1 109 ? 17.344 13.906 12.133 1 88.44 109 ARG A CA 1
ATOM 873 C C . ARG A 1 109 ? 16.047 14.617 11.727 1 88.44 109 ARG A C 1
ATOM 875 O O . ARG A 1 109 ? 16.078 15.781 11.328 1 88.44 109 ARG A O 1
ATOM 882 N N . GLY A 1 110 ? 14.93 13.977 11.836 1 91.25 110 GLY A N 1
ATOM 883 C CA . GLY A 1 110 ? 13.633 14.555 11.539 1 91.25 110 GLY A CA 1
ATOM 884 C C . GLY A 1 110 ? 12.469 13.672 11.961 1 91.25 110 GLY A C 1
ATOM 885 O O . GLY A 1 110 ? 12.641 12.469 12.164 1 91.25 110 GLY A O 1
ATOM 886 N N . VAL A 1 111 ? 11.328 14.305 12.125 1 90.88 111 VAL A N 1
ATOM 887 C CA . VAL A 1 111 ? 10.102 13.602 12.484 1 90.88 111 VAL A CA 1
ATOM 888 C C . VAL A 1 111 ? 8.961 14.023 11.562 1 90.88 111 VAL A C 1
ATOM 890 O O . VAL A 1 111 ? 8.82 15.211 11.242 1 90.88 111 VAL A O 1
ATOM 893 N N . LEU A 1 112 ? 8.273 13.07 11.031 1 91.31 112 LEU A N 1
ATOM 894 C CA . LEU A 1 112 ? 7.012 13.328 10.352 1 91.31 112 LEU A CA 1
ATOM 895 C C . LEU A 1 112 ? 5.828 13 11.25 1 91.31 112 LEU A C 1
ATOM 897 O O . LEU A 1 112 ? 5.789 11.938 11.867 1 91.31 112 LEU A O 1
ATOM 901 N N . TRP A 1 113 ? 4.977 13.945 11.312 1 88.88 113 TRP A N 1
ATOM 902 C CA . TRP A 1 113 ? 3.799 13.797 12.164 1 88.88 113 TRP A CA 1
ATOM 903 C C . TRP A 1 113 ? 2.518 13.875 11.344 1 88.88 113 TRP A C 1
ATOM 905 O O . TRP A 1 113 ? 2.248 14.898 10.703 1 88.88 113 TRP A O 1
ATOM 915 N N . ASP A 1 114 ? 1.852 12.773 11.281 1 84.06 114 ASP A N 1
ATOM 916 C CA . ASP A 1 114 ? 0.535 12.68 10.656 1 84.06 114 ASP A CA 1
ATOM 917 C C . ASP A 1 114 ? -0.534 12.312 11.68 1 84.06 114 ASP A C 1
ATOM 919 O O . ASP A 1 114 ? -0.445 11.273 12.336 1 84.06 114 ASP A O 1
ATOM 923 N N . HIS A 1 115 ? -1.495 13.156 11.898 1 73.81 115 HIS A N 1
ATOM 924 C CA . HIS A 1 115 ? -2.49 12.922 12.938 1 73.81 115 HIS A CA 1
ATOM 925 C C . HIS A 1 115 ? -3.906 13.07 12.391 1 73.81 115 HIS A C 1
ATOM 927 O O . HIS A 1 115 ? -4.105 13.672 11.336 1 73.81 115 HIS A O 1
ATOM 933 N N . GLY A 1 116 ? -4.746 12.344 13.031 1 67.56 116 GLY A N 1
ATOM 934 C CA . GLY A 1 116 ? -6.16 12.461 12.719 1 67.56 116 GLY A CA 1
ATOM 935 C C . GLY A 1 116 ? -6.949 13.195 13.781 1 67.56 116 GLY A C 1
ATOM 936 O O . GLY A 1 116 ? -6.375 13.922 14.594 1 67.56 116 GLY A O 1
ATOM 937 N N . ASP A 1 117 ? -8.242 13.273 13.445 1 60.38 117 ASP A N 1
ATOM 938 C CA . ASP A 1 117 ? -9.125 13.938 14.398 1 60.38 117 ASP A CA 1
ATOM 939 C C . ASP A 1 117 ? -10.297 13.039 14.781 1 60.38 117 ASP A C 1
ATOM 941 O O . ASP A 1 117 ? -10.594 12.062 14.078 1 60.38 117 ASP A O 1
ATOM 945 N N . SER A 1 118 ? -10.516 12.922 15.961 1 55.41 118 SER A N 1
ATOM 946 C CA . SER A 1 118 ? -11.781 12.297 16.328 1 55.41 118 SER A CA 1
ATOM 947 C C . SER A 1 118 ? -12.773 13.32 16.875 1 55.41 118 SER A C 1
ATOM 949 O O . SER A 1 118 ? -12.375 14.344 17.422 1 55.41 118 SER A O 1
ATOM 951 N N . ILE A 1 119 ? -13.922 13.203 16.375 1 45.56 119 ILE A N 1
ATOM 952 C CA . ILE A 1 119 ? -15.016 14.047 16.844 1 45.56 119 ILE A CA 1
ATOM 953 C C . ILE A 1 119 ? -15.406 13.641 18.266 1 45.56 119 ILE A C 1
ATOM 955 O O . ILE A 1 119 ? -16.359 14.188 18.828 1 45.56 119 ILE A O 1
ATOM 959 N N . SER A 1 120 ? -14.609 12.742 18.75 1 48 120 SER A N 1
ATOM 960 C CA . SER A 1 120 ? -15.086 12.406 20.094 1 48 120 SER A CA 1
ATOM 961 C C . SER A 1 120 ? -14.906 13.586 21.047 1 48 120 SER A C 1
ATOM 963 O O . SER A 1 120 ? -13.883 14.266 21.031 1 48 120 SER A O 1
ATOM 965 N N . GLU A 1 121 ? -15.969 13.922 21.625 1 52.75 121 GLU A N 1
ATOM 966 C CA . GLU A 1 121 ? -16.109 15.047 22.547 1 52.75 121 GLU A CA 1
ATOM 967 C C . GLU A 1 121 ? -15.188 14.883 23.75 1 52.75 121 GLU A C 1
ATOM 969 O O . GLU A 1 121 ? -14.719 15.875 24.328 1 52.75 121 GLU A O 1
ATOM 974 N N . SER A 1 122 ? -14.992 13.719 24.141 1 51.06 122 SER A N 1
ATOM 975 C CA . SER A 1 122 ? -14.336 13.578 25.438 1 51.06 122 SER A CA 1
ATOM 976 C C . SER A 1 122 ? -12.875 14.031 25.375 1 51.06 122 SER A C 1
ATOM 978 O O . SER A 1 122 ? -12.336 14.531 26.359 1 51.06 122 SER A O 1
ATOM 980 N N . ASP A 1 123 ? -12.297 14.07 24.219 1 57.84 123 ASP A N 1
ATOM 981 C CA . ASP A 1 123 ? -10.883 14.414 24.125 1 57.84 123 ASP A CA 1
ATOM 982 C C . ASP A 1 123 ? -10.688 15.664 23.25 1 57.84 123 ASP A C 1
ATOM 984 O O . ASP A 1 123 ? -9.617 15.852 22.672 1 57.84 123 ASP A O 1
ATOM 988 N N . ALA A 1 124 ? -11.781 16.406 23.422 1 62.16 124 ALA A N 1
ATOM 989 C CA . ALA A 1 124 ? -11.773 17.578 22.562 1 62.16 124 ALA A CA 1
ATOM 990 C C . ALA A 1 124 ? -10.867 18.672 23.109 1 62.16 124 ALA A C 1
ATOM 992 O O . ALA A 1 124 ? -10.789 18.859 24.328 1 62.16 124 ALA A O 1
ATOM 993 N N . MET A 1 125 ? -9.992 19.328 22.344 1 70.75 125 MET A N 1
ATOM 994 C CA . MET A 1 125 ? -9.109 20.422 22.703 1 70.75 125 MET A CA 1
ATOM 995 C C . MET A 1 125 ? -9.547 21.719 22.016 1 70.75 125 MET A C 1
ATOM 997 O O . MET A 1 125 ? -10.102 21.688 20.922 1 70.75 125 MET A O 1
ATOM 1001 N N . ASN A 1 126 ? -9.406 22.734 22.812 1 75.88 126 ASN A N 1
ATOM 1002 C CA . ASN A 1 126 ? -9.539 24.047 22.172 1 75.88 126 ASN A CA 1
ATOM 1003 C C . ASN A 1 126 ? -8.219 24.516 21.578 1 75.88 126 ASN A C 1
ATOM 1005 O O . ASN A 1 126 ? -7.211 23.812 21.641 1 75.88 126 ASN A O 1
ATOM 1009 N N . ARG A 1 127 ? -8.242 25.703 21.031 1 80.31 127 ARG A N 1
ATOM 1010 C CA . ARG A 1 127 ? -7.082 26.25 20.344 1 80.31 127 ARG A CA 1
ATOM 1011 C C . ARG A 1 127 ? -5.875 26.312 21.281 1 80.31 127 ARG A C 1
ATOM 1013 O O . ARG A 1 127 ? -4.781 25.875 20.922 1 80.31 127 ARG A O 1
ATOM 1020 N N . SER A 1 128 ? -6.121 26.906 22.422 1 84.06 128 SER A N 1
ATOM 1021 C CA . SER A 1 128 ? -5.027 27.094 23.375 1 84.06 128 SER A CA 1
ATOM 1022 C C . SER A 1 128 ? -4.457 25.75 23.828 1 84.06 128 SER A C 1
ATOM 1024 O O . SER A 1 128 ? -3.24 25.609 23.953 1 84.06 128 SER A O 1
ATOM 1026 N N . GLU A 1 129 ? -5.289 24.797 24.047 1 81.19 129 GLU A N 1
ATOM 1027 C CA . GLU A 1 129 ? -4.855 23.469 24.453 1 81.19 129 GLU A CA 1
ATOM 1028 C C . GLU A 1 129 ? -4.086 22.781 23.328 1 81.19 129 GLU A C 1
ATOM 1030 O O . GLU A 1 129 ? -3.084 22.094 23.578 1 81.19 129 GLU A O 1
ATOM 1035 N N . PHE A 1 130 ? -4.602 22.938 22.188 1 83.56 130 PHE A N 1
ATOM 1036 C CA . PHE A 1 130 ? -3.914 22.375 21.031 1 83.56 130 PHE A CA 1
ATOM 1037 C C . PHE A 1 130 ? -2.494 22.922 20.938 1 83.56 130 PHE A C 1
ATOM 1039 O O . PHE A 1 130 ? -1.543 22.156 20.75 1 83.56 130 PHE A O 1
ATOM 1046 N N . HIS A 1 131 ? -2.424 24.203 21.016 1 88.94 131 HIS A N 1
ATOM 1047 C CA . HIS A 1 131 ? -1.117 24.844 20.906 1 88.94 131 HIS A CA 1
ATOM 1048 C C . HIS A 1 131 ? -0.182 24.391 22.016 1 88.94 131 HIS A C 1
ATOM 1050 O O . HIS A 1 131 ? 0.972 24.047 21.766 1 88.94 131 HIS A O 1
ATOM 1056 N N . CYS A 1 132 ? -0.691 24.391 23.203 1 90.19 132 CYS A N 1
ATOM 1057 C CA . CYS A 1 132 ? 0.15 24 24.328 1 90.19 132 CYS A CA 1
ATOM 1058 C C . CYS A 1 132 ? 0.614 22.562 24.188 1 90.19 132 CYS A C 1
ATOM 1060 O O . CYS A 1 132 ? 1.803 22.266 24.328 1 90.19 132 CYS A O 1
ATOM 1062 N N . ALA A 1 133 ? -0.282 21.688 23.859 1 86.75 133 ALA A N 1
ATOM 1063 C CA . ALA A 1 133 ? 0.008 20.266 23.766 1 86.75 133 ALA A CA 1
ATOM 1064 C C . ALA A 1 133 ? 0.976 19.969 22.625 1 86.75 133 ALA A C 1
ATOM 1066 O O . ALA A 1 133 ? 1.962 19.25 22.797 1 86.75 133 ALA A O 1
ATOM 1067 N N . THR A 1 134 ? 0.693 20.531 21.484 1 89.12 134 THR A N 1
ATOM 1068 C CA . THR A 1 134 ? 1.5 20.25 20.297 1 89.12 134 THR A CA 1
ATOM 1069 C C . THR A 1 134 ? 2.891 20.859 20.438 1 89.12 134 THR A C 1
ATOM 1071 O O . THR A 1 134 ? 3.895 20.203 20.141 1 89.12 134 THR A O 1
ATOM 1074 N N . ARG A 1 135 ? 2.953 22.094 20.922 1 92.44 135 ARG A N 1
ATOM 1075 C CA . ARG A 1 135 ? 4.246 22.719 21.156 1 92.44 135 ARG A CA 1
ATOM 1076 C C . ARG A 1 135 ? 5.051 21.969 22.188 1 92.44 135 ARG A C 1
ATOM 1078 O O . ARG A 1 135 ? 6.254 21.75 22.031 1 92.44 135 ARG A O 1
ATOM 1085 N N . GLY A 1 136 ? 4.328 21.641 23.25 1 92.38 136 GLY A N 1
ATOM 1086 C CA . GLY A 1 136 ? 5 20.875 24.281 1 92.38 136 GLY A CA 1
ATOM 1087 C C . GLY A 1 136 ? 5.574 19.562 23.766 1 92.38 136 GLY A C 1
ATOM 1088 O O . GLY A 1 136 ? 6.691 19.188 24.125 1 92.38 136 GLY A O 1
ATOM 1089 N N . LEU A 1 137 ? 4.82 18.891 22.984 1 90.94 137 LEU A N 1
ATOM 1090 C CA . LEU A 1 137 ? 5.266 17.625 22.406 1 90.94 137 LEU A CA 1
ATOM 1091 C C . LEU A 1 137 ? 6.469 17.828 21.5 1 90.94 137 LEU A C 1
ATOM 1093 O O . LEU A 1 137 ? 7.477 17.125 21.625 1 90.94 137 LEU A O 1
ATOM 1097 N N . PHE A 1 138 ? 6.426 18.797 20.562 1 91.94 138 PHE A N 1
ATOM 1098 C CA . PHE A 1 138 ? 7.504 19.062 19.609 1 91.94 138 PHE A CA 1
ATOM 1099 C C . PHE A 1 138 ? 8.766 19.5 20.344 1 91.94 138 PHE A C 1
ATOM 1101 O O . PHE A 1 138 ? 9.867 19.078 20 1 91.94 138 PHE A O 1
ATOM 1108 N N . ASP A 1 139 ? 8.578 20.312 21.359 1 93.62 139 ASP A N 1
ATOM 1109 C CA . ASP A 1 139 ? 9.727 20.734 22.156 1 93.62 139 ASP A CA 1
ATOM 1110 C C . ASP A 1 139 ? 10.375 19.547 22.859 1 93.62 139 ASP A C 1
ATOM 1112 O O . ASP A 1 139 ? 11.602 19.469 22.969 1 93.62 139 ASP A O 1
ATOM 1116 N N . HIS A 1 140 ? 9.547 18.719 23.359 1 92.75 140 HIS A N 1
ATOM 1117 C CA . HIS A 1 140 ? 10.078 17.531 24 1 92.75 140 HIS A CA 1
ATOM 1118 C C . HIS A 1 140 ? 10.883 16.688 23.016 1 92.75 140 HIS A C 1
ATOM 1120 O O . HIS A 1 140 ? 11.961 16.188 23.359 1 92.75 140 HIS A O 1
ATOM 1126 N N . TRP A 1 141 ? 10.359 16.469 21.844 1 90.62 141 TRP A N 1
ATOM 1127 C CA . TRP A 1 141 ? 11.086 15.727 20.812 1 90.62 141 TRP A CA 1
ATOM 1128 C C . TRP A 1 141 ? 12.422 16.391 20.5 1 90.62 141 TRP A C 1
ATOM 1130 O O . TRP A 1 141 ? 13.445 15.719 20.359 1 90.62 141 TRP A O 1
ATOM 1140 N N . ARG A 1 142 ? 12.461 17.672 20.375 1 92.25 142 ARG A N 1
ATOM 1141 C CA . ARG A 1 142 ? 13.68 18.422 20.078 1 92.25 142 ARG A CA 1
ATOM 1142 C C . ARG A 1 142 ? 14.703 18.266 21.203 1 92.25 142 ARG A C 1
ATOM 1144 O O . ARG A 1 142 ? 15.898 18.125 20.938 1 92.25 142 ARG A O 1
ATOM 1151 N N . ALA A 1 143 ? 14.211 18.281 22.391 1 92.19 143 ALA A N 1
ATOM 1152 C CA . ALA A 1 143 ? 15.102 18.078 23.531 1 92.19 143 ALA A CA 1
ATOM 1153 C C . ALA A 1 143 ? 15.641 16.641 23.547 1 92.19 143 ALA A C 1
ATOM 1155 O O . ALA A 1 143 ? 16.828 16.422 23.828 1 92.19 143 ALA A O 1
ATOM 1156 N N . THR A 1 144 ? 14.789 15.711 23.266 1 88.69 144 THR A N 1
ATOM 1157 C CA . THR A 1 144 ? 15.141 14.289 23.297 1 88.69 144 THR A CA 1
ATOM 1158 C C . THR A 1 144 ? 16.203 13.977 22.25 1 88.69 144 THR A C 1
ATOM 1160 O O . THR A 1 144 ? 17.141 13.211 22.531 1 88.69 144 THR A O 1
ATOM 1163 N N . PHE A 1 145 ? 16.078 14.609 21.125 1 87.81 145 PHE A N 1
ATOM 1164 C CA . PHE A 1 145 ? 16.969 14.289 20.016 1 87.81 145 PHE A CA 1
ATOM 1165 C C . PHE A 1 145 ? 17.953 15.43 19.781 1 87.81 145 PHE A C 1
ATOM 1167 O O . PHE A 1 145 ? 18.438 15.602 18.656 1 87.81 145 PHE A O 1
ATOM 1174 N N . ALA A 1 146 ? 18.281 16.25 20.703 1 85.56 146 ALA A N 1
ATOM 1175 C CA . ALA A 1 146 ? 19.078 17.469 20.578 1 85.56 146 ALA A CA 1
ATOM 1176 C C . ALA A 1 146 ? 20.5 17.125 20.141 1 85.56 146 ALA A C 1
ATOM 1178 O O . ALA A 1 146 ? 21.141 17.906 19.422 1 85.56 146 ALA A O 1
ATOM 1179 N N . ASP A 1 147 ? 21.016 16.016 20.547 1 76.81 147 ASP A N 1
ATOM 1180 C CA . ASP A 1 147 ? 22.391 15.672 20.234 1 76.81 147 ASP A CA 1
ATOM 1181 C C . ASP A 1 147 ? 22.594 15.492 18.734 1 76.81 147 ASP A C 1
ATOM 1183 O O . ASP A 1 147 ? 23.641 15.844 18.188 1 76.81 147 ASP A O 1
ATOM 1187 N N . SER A 1 148 ? 21.547 15.062 18.062 1 70.38 148 SER A N 1
ATOM 1188 C CA . SER A 1 148 ? 21.672 14.758 16.641 1 70.38 148 SER A CA 1
ATOM 1189 C C . SER A 1 148 ? 21.344 15.969 15.781 1 70.38 148 SER A C 1
ATOM 1191 O O . SER A 1 148 ? 21.719 16.031 14.609 1 70.38 148 SER A O 1
ATOM 1193 N N . THR A 1 149 ? 20.688 17 16.266 1 72 149 THR A N 1
ATOM 1194 C CA . THR A 1 149 ? 20.188 18.094 15.43 1 72 149 THR A CA 1
ATOM 1195 C C . THR A 1 149 ? 20.516 19.438 16.047 1 72 149 THR A C 1
ATOM 1197 O O . THR A 1 149 ? 20.109 20.484 15.531 1 72 149 THR A O 1
ATOM 1200 N N . ALA A 1 150 ? 21.344 19.531 17.062 1 68.88 150 ALA A N 1
ATOM 1201 C CA . ALA A 1 150 ? 21.641 20.766 17.797 1 68.88 150 ALA A CA 1
ATOM 1202 C C . ALA A 1 150 ? 20.359 21.469 18.234 1 68.88 150 ALA A C 1
ATOM 1204 O O . ALA A 1 150 ? 20.25 22.688 18.141 1 68.88 150 ALA A O 1
ATOM 1205 N N . GLY A 1 151 ? 19.359 20.703 18.469 1 72.25 151 GLY A N 1
ATOM 1206 C CA . GLY A 1 151 ? 18.109 21.234 19 1 72.25 151 GLY A CA 1
ATOM 1207 C C . GLY A 1 151 ? 17.172 21.75 17.922 1 72.25 151 GLY A C 1
ATOM 1208 O O . GLY A 1 151 ? 16.109 22.281 18.234 1 72.25 151 GLY A O 1
ATOM 1209 N N . ASP A 1 152 ? 17.5 21.578 16.781 1 83.75 152 ASP A N 1
ATOM 1210 C CA . ASP A 1 152 ? 16.703 22.094 15.672 1 83.75 152 ASP A CA 1
ATOM 1211 C C . ASP A 1 152 ? 16.109 20.969 14.836 1 83.75 152 ASP A C 1
ATOM 1213 O O . ASP A 1 152 ? 16.188 20.984 13.609 1 83.75 152 ASP A O 1
ATOM 1217 N N . LEU A 1 153 ? 15.453 20.062 15.523 1 90.31 153 LEU A N 1
ATOM 1218 C CA . LEU A 1 153 ? 14.844 18.906 14.852 1 90.31 153 LEU A CA 1
ATOM 1219 C C . LEU A 1 153 ? 13.719 19.359 13.922 1 90.31 153 LEU A C 1
ATOM 1221 O O . LEU A 1 153 ? 12.734 19.953 14.367 1 90.31 153 LEU A O 1
ATOM 1225 N N . PRO A 1 154 ? 13.914 19.172 12.594 1 92 154 PRO A N 1
ATOM 1226 C CA . PRO A 1 154 ? 12.797 19.484 11.695 1 92 154 PRO A CA 1
ATOM 1227 C C . PRO A 1 154 ? 11.602 18.562 11.898 1 92 154 PRO A C 1
ATOM 1229 O O . PRO A 1 154 ? 11.781 17.359 12.125 1 92 154 PRO A O 1
ATOM 1232 N N . ILE A 1 155 ? 10.438 19.141 11.914 1 92.31 155 ILE A N 1
ATOM 1233 C CA . ILE A 1 155 ? 9.211 18.375 12.102 1 92.31 155 ILE A CA 1
ATOM 1234 C C . ILE A 1 155 ? 8.266 18.625 10.93 1 92.31 155 ILE A C 1
ATOM 1236 O O . ILE A 1 155 ? 7.922 19.766 10.625 1 92.31 155 ILE A O 1
ATOM 1240 N N . GLY A 1 156 ? 7.949 17.531 10.219 1 92.44 156 GLY A N 1
ATOM 1241 C CA . GLY A 1 156 ? 6.938 17.578 9.18 1 92.44 156 GLY A CA 1
ATOM 1242 C C . GLY A 1 156 ? 5.527 17.359 9.703 1 92.44 156 GLY A C 1
ATOM 1243 O O . GLY A 1 156 ? 5.254 16.359 10.367 1 92.44 156 GLY A O 1
ATOM 1244 N N . LEU A 1 157 ? 4.672 18.281 9.375 1 91.31 157 LEU A N 1
ATOM 1245 C CA . LEU A 1 157 ? 3.289 18.25 9.844 1 91.31 157 LEU A CA 1
ATOM 1246 C C . LEU A 1 157 ? 2.324 18.047 8.68 1 91.31 157 LEU A C 1
ATOM 1248 O O . LEU A 1 157 ? 2.283 18.859 7.75 1 91.31 157 LEU A O 1
ATOM 1252 N N . VAL A 1 158 ? 1.584 16.953 8.734 1 90.38 158 VAL A N 1
ATOM 1253 C CA . VAL A 1 158 ? 0.544 16.703 7.738 1 90.38 158 VAL A CA 1
ATOM 1254 C C . VAL A 1 158 ? -0.776 17.312 8.211 1 90.38 158 VAL A C 1
ATOM 1256 O O . VAL A 1 158 ? -1.262 16.984 9.297 1 90.38 158 VAL A O 1
ATOM 1259 N N . GLN A 1 159 ? -1.309 18.172 7.406 1 89.5 159 GLN A N 1
ATOM 1260 C CA . GLN A 1 159 ? -2.586 18.766 7.785 1 89.5 159 GLN A CA 1
ATOM 1261 C C . GLN A 1 159 ? -3.711 17.734 7.738 1 89.5 159 GLN A C 1
ATOM 1263 O O . GLN A 1 159 ? -3.672 16.797 6.934 1 89.5 159 GLN A O 1
ATOM 1268 N N . LEU A 1 160 ? -4.676 18.031 8.547 1 84 160 LEU A N 1
ATOM 1269 C CA . LEU A 1 160 ? -5.848 17.156 8.562 1 84 160 LEU A CA 1
ATOM 1270 C C . LEU A 1 160 ? -6.488 17.078 7.184 1 84 160 LEU A C 1
ATOM 1272 O O . LEU A 1 160 ? -6.598 18.094 6.484 1 84 160 LEU A O 1
ATOM 1276 N N . GLY A 1 161 ? -6.855 15.875 6.902 1 81.62 161 GLY A N 1
ATOM 1277 C CA . GLY A 1 161 ? -7.445 15.625 5.598 1 81.62 161 GLY A CA 1
ATOM 1278 C C . GLY A 1 161 ? -8.938 15.898 5.551 1 81.62 161 GLY A C 1
ATOM 1279 O O . GLY A 1 161 ? -9.516 16.375 6.535 1 81.62 161 GLY A O 1
ATOM 1280 N N . PRO A 1 162 ? -9.453 15.648 4.348 1 80.38 162 PRO A N 1
ATOM 1281 C CA . PRO A 1 162 ? -10.898 15.812 4.18 1 80.38 162 PRO A CA 1
ATOM 1282 C C . PRO A 1 162 ? -11.703 14.672 4.793 1 80.38 162 PRO A C 1
ATOM 1284 O O . PRO A 1 162 ? -11.133 13.641 5.172 1 80.38 162 PRO A O 1
ATOM 1287 N N . ASP A 1 163 ? -12.93 14.898 5.066 1 74.69 163 ASP A N 1
ATOM 1288 C CA . ASP A 1 163 ? -13.898 13.883 5.484 1 74.69 163 ASP A CA 1
ATOM 1289 C C . ASP A 1 163 ? -15.242 14.094 4.785 1 74.69 163 ASP A C 1
ATOM 1291 O O . ASP A 1 163 ? -16.047 14.914 5.219 1 74.69 163 ASP A O 1
ATOM 1295 N N . SER A 1 164 ? -15.43 13.328 3.834 1 64.62 164 SER A N 1
ATOM 1296 C CA . SER A 1 164 ? -16.609 13.523 3.012 1 64.62 164 SER A CA 1
ATOM 1297 C C . SER A 1 164 ? -17.875 13.109 3.756 1 64.62 164 SER A C 1
ATOM 1299 O O . SER A 1 164 ? -18.984 13.445 3.342 1 64.62 164 SER A O 1
ATOM 1301 N N . SER A 1 165 ? -17.703 12.352 4.801 1 63.06 165 SER A N 1
ATOM 1302 C CA . SER A 1 165 ? -18.875 11.898 5.551 1 63.06 165 SER A CA 1
ATOM 1303 C C . SER A 1 165 ? -19.406 12.992 6.465 1 63.06 165 SER A C 1
ATOM 1305 O O . SER A 1 165 ? -20.516 12.898 6.973 1 63.06 165 SER A O 1
ATOM 1307 N N . VAL A 1 166 ? -18.578 13.945 6.734 1 58.09 166 VAL A N 1
ATOM 1308 C CA . VAL A 1 166 ? -18.922 15.016 7.66 1 58.09 166 VAL A CA 1
ATOM 1309 C C . VAL A 1 166 ? -19.469 16.219 6.879 1 58.09 166 VAL A C 1
ATOM 1311 O O . VAL A 1 166 ? -18.922 16.578 5.836 1 58.09 166 VAL A O 1
ATOM 1314 N N . ALA A 1 167 ? -20.781 16.547 7.363 1 50.16 167 ALA A N 1
ATOM 1315 C CA . ALA A 1 167 ? -21.375 17.734 6.766 1 50.16 167 ALA A CA 1
ATOM 1316 C C . ALA A 1 167 ? -20.406 18.922 6.844 1 50.16 167 ALA A C 1
ATOM 1318 O O . ALA A 1 167 ? -19.547 18.969 7.715 1 50.16 167 ALA A O 1
ATOM 1319 N N . VAL A 1 168 ? -20.375 19.859 5.836 1 49.09 168 VAL A N 1
ATOM 1320 C CA . VAL A 1 168 ? -19.547 21 5.426 1 49.09 168 VAL A CA 1
ATOM 1321 C C . VAL A 1 168 ? -19.094 21.781 6.656 1 49.09 168 VAL A C 1
ATOM 1323 O O . VAL A 1 168 ? -17.922 22.141 6.773 1 49.09 168 VAL A O 1
ATOM 1326 N N . ALA A 1 169 ? -20 22.375 7.555 1 44.94 169 ALA A N 1
ATOM 1327 C CA . ALA A 1 169 ? -19.703 23.5 8.438 1 44.94 169 ALA A CA 1
ATOM 1328 C C . ALA A 1 169 ? -18.984 23.031 9.703 1 44.94 169 ALA A C 1
ATOM 1330 O O . ALA A 1 169 ? -18.234 23.797 10.312 1 44.94 169 ALA A O 1
ATOM 1331 N N . GLU A 1 170 ? -19.109 21.734 10.125 1 50.72 170 GLU A N 1
ATOM 1332 C CA . GLU A 1 170 ? -18.922 21.375 11.523 1 50.72 170 GLU A CA 1
ATOM 1333 C C . GLU A 1 170 ? -17.578 20.703 11.758 1 50.72 170 GLU A C 1
ATOM 1335 O O . GLU A 1 170 ? -17.141 20.562 12.906 1 50.72 170 GLU A O 1
ATOM 1340 N N . GLY A 1 171 ? -16.719 21.016 10.961 1 54.56 171 GLY A N 1
ATOM 1341 C CA . GLY A 1 171 ? -15.781 19.922 11.094 1 54.56 171 GLY A CA 1
ATOM 1342 C C . GLY A 1 171 ? -14.375 20.375 11.422 1 54.56 171 GLY A C 1
ATOM 1343 O O . GLY A 1 171 ? -14.188 21.438 12.031 1 54.56 171 GLY A O 1
ATOM 1344 N N . THR A 1 172 ? -13.289 19.703 11.203 1 60.97 172 THR A N 1
ATOM 1345 C CA . THR A 1 172 ? -11.844 19.641 11.406 1 60.97 172 THR A CA 1
ATOM 1346 C C . THR A 1 172 ? -11.148 20.812 10.711 1 60.97 172 THR A C 1
ATOM 1348 O O . THR A 1 172 ? -9.938 20.984 10.852 1 60.97 172 THR A O 1
ATOM 1351 N N . ALA A 1 173 ? -11.898 21.844 10.328 1 67.94 173 ALA A N 1
ATOM 1352 C CA . ALA A 1 173 ? -11.297 22.891 9.5 1 67.94 173 ALA A CA 1
ATOM 1353 C C . ALA A 1 173 ? -10.523 23.891 10.352 1 67.94 173 ALA A C 1
ATOM 1355 O O . ALA A 1 173 ? -9.414 24.297 9.992 1 67.94 173 ALA A O 1
ATOM 1356 N N . PRO A 1 174 ? -11.023 24.234 11.523 1 71.06 174 PRO A N 1
ATOM 1357 C CA . PRO A 1 174 ? -10.234 25.172 12.32 1 71.06 174 PRO A CA 1
ATOM 1358 C C . PRO A 1 174 ? -8.891 24.609 12.75 1 71.06 174 PRO A C 1
ATOM 1360 O O . PRO A 1 174 ? -7.918 25.344 12.898 1 71.06 174 PRO A O 1
ATOM 1363 N N . VAL A 1 175 ? -8.844 23.344 12.875 1 79.88 175 VAL A N 1
ATOM 1364 C CA . VAL A 1 175 ? -7.602 22.703 13.32 1 79.88 175 VAL A CA 1
ATOM 1365 C C . VAL A 1 175 ? -6.512 22.906 12.273 1 79.88 175 VAL A C 1
ATOM 1367 O O . VAL A 1 175 ? -5.336 23.047 12.609 1 79.88 175 VAL A O 1
ATOM 1370 N N . ARG A 1 176 ? -6.938 22.969 11.055 1 86 176 ARG A N 1
ATOM 1371 C CA . ARG A 1 176 ? -5.957 23.219 10.008 1 86 176 ARG A CA 1
ATOM 1372 C C . ARG A 1 176 ? -5.328 24.594 10.156 1 86 176 ARG A C 1
ATOM 1374 O O . ARG A 1 176 ? -4.148 24.781 9.852 1 86 176 ARG A O 1
ATOM 1381 N N . ILE A 1 177 ? -6.129 25.5 10.594 1 83.31 177 ILE A N 1
ATOM 1382 C CA . ILE A 1 177 ? -5.605 26.844 10.836 1 83.31 177 ILE A CA 1
ATOM 1383 C C . ILE A 1 177 ? -4.629 26.797 12.008 1 83.31 177 ILE A C 1
ATOM 1385 O O . ILE A 1 177 ? -3.559 27.422 11.953 1 83.31 177 ILE A O 1
ATOM 1389 N N . PHE A 1 178 ? -5.004 26.078 13.047 1 83.88 178 PHE A N 1
ATOM 1390 C CA . PHE A 1 178 ? -4.102 25.953 14.188 1 83.88 178 PHE A CA 1
ATOM 1391 C C . PHE A 1 178 ? -2.773 25.328 13.766 1 83.88 178 PHE A C 1
ATOM 1393 O O . PHE A 1 178 ? -1.713 25.75 14.242 1 83.88 178 PHE A O 1
ATOM 1400 N N . GLN A 1 179 ? -2.877 24.406 12.93 1 88.12 179 GLN A N 1
ATOM 1401 C CA . GLN A 1 179 ? -1.673 23.781 12.406 1 88.12 179 GLN A CA 1
ATOM 1402 C C . GLN A 1 179 ? -0.81 24.781 11.648 1 88.12 179 GLN A C 1
ATOM 1404 O O . GLN A 1 179 ? 0.415 24.781 11.789 1 88.12 179 GLN A O 1
ATOM 1409 N N . MET A 1 180 ? -1.437 25.641 10.922 1 88.19 180 MET A N 1
ATOM 1410 C CA . MET A 1 180 ? -0.691 26.641 10.172 1 88.19 180 MET A CA 1
ATOM 1411 C C . MET A 1 180 ? -0.072 27.672 11.102 1 88.19 180 MET A C 1
ATOM 1413 O O . MET A 1 180 ? 1.013 28.203 10.836 1 88.19 180 MET A O 1
ATOM 1417 N N . GLU A 1 181 ? -0.761 27.922 12.133 1 88.12 181 GLU A N 1
ATOM 1418 C CA . GLU A 1 181 ? -0.222 28.844 13.117 1 88.12 181 GLU A CA 1
ATOM 1419 C C . GLU A 1 181 ? 1.116 28.359 13.664 1 88.12 181 GLU A C 1
ATOM 1421 O O . GLU A 1 181 ? 1.975 29.172 14.031 1 88.12 181 GLU A O 1
ATOM 1426 N N . LEU A 1 182 ? 1.3 27.094 13.672 1 90.5 182 LEU A N 1
ATOM 1427 C CA . LEU A 1 182 ? 2.553 26.516 14.133 1 90.5 182 LEU A CA 1
ATOM 1428 C C . LEU A 1 182 ? 3.592 26.5 13.016 1 90.5 182 LEU A C 1
ATOM 1430 O O . LEU A 1 182 ? 4.793 26.594 13.281 1 90.5 182 LEU A O 1
ATOM 1434 N N . ALA A 1 183 ? 3.107 26.469 11.812 1 90.19 183 ALA A N 1
ATOM 1435 C CA . ALA A 1 183 ? 4.008 26.078 10.727 1 90.19 183 ALA A CA 1
ATOM 1436 C C . ALA A 1 183 ? 4.387 27.281 9.875 1 90.19 183 ALA A C 1
ATOM 1438 O O . ALA A 1 183 ? 5.34 27.219 9.094 1 90.19 183 ALA A O 1
ATOM 1439 N N . ASP A 1 184 ? 3.691 28.391 10.016 1 87.5 184 ASP A N 1
ATOM 1440 C CA . ASP A 1 184 ? 3.9 29.484 9.086 1 87.5 184 ASP A CA 1
ATOM 1441 C C . ASP A 1 184 ? 4.352 30.75 9.82 1 87.5 184 ASP A C 1
ATOM 1443 O O . ASP A 1 184 ? 3.525 31.594 10.188 1 87.5 184 ASP A O 1
ATOM 1447 N N . PRO A 1 185 ? 5.629 30.969 9.867 1 85.75 185 PRO A N 1
ATOM 1448 C CA . PRO A 1 185 ? 6.109 32.156 10.578 1 85.75 185 PRO A CA 1
ATOM 1449 C C . PRO A 1 185 ? 5.789 33.438 9.844 1 85.75 185 PRO A C 1
ATOM 1451 O O . PRO A 1 185 ? 5.762 34.531 10.453 1 85.75 185 PRO A O 1
ATOM 1454 N N . GLY A 1 186 ? 5.605 33.375 8.602 1 78.94 186 GLY A N 1
ATOM 1455 C CA . GLY A 1 186 ? 5.242 34.562 7.863 1 78.94 186 GLY A CA 1
ATOM 1456 C C . GLY A 1 186 ? 3.867 35.094 8.227 1 78.94 186 GLY A C 1
ATOM 1457 O O . GLY A 1 186 ? 3.701 36.281 8.477 1 78.94 186 GLY A O 1
ATOM 1458 N N . LEU A 1 187 ? 2.971 34.25 8.398 1 78.25 187 LEU A N 1
ATOM 1459 C CA . LEU A 1 187 ? 1.595 34.656 8.68 1 78.25 187 LEU A CA 1
ATOM 1460 C C . LEU A 1 187 ? 1.345 34.719 10.18 1 78.25 187 LEU A C 1
ATOM 1462 O O . LEU A 1 187 ? 0.531 35.5 10.648 1 78.25 187 LEU A O 1
ATOM 1466 N N . TYR A 1 188 ? 2.053 33.812 10.836 1 85.94 188 TYR A N 1
ATOM 1467 C CA . TYR A 1 188 ? 1.81 33.719 12.266 1 85.94 188 TYR A CA 1
ATOM 1468 C C . TYR A 1 188 ? 3.117 33.812 13.047 1 85.94 188 TYR A C 1
ATOM 1470 O O . TYR A 1 188 ? 3.492 32.844 13.742 1 85.94 188 TYR A O 1
ATOM 1478 N N . PRO A 1 189 ? 3.768 34.938 13.047 1 86.5 189 PRO A N 1
ATOM 1479 C CA . PRO A 1 189 ? 5.086 35.062 13.68 1 86.5 189 PRO A CA 1
ATOM 1480 C C . PRO A 1 189 ? 5.043 34.812 15.188 1 86.5 189 PRO A C 1
ATOM 1482 O O . PRO A 1 189 ? 6.039 34.406 15.781 1 86.5 189 PRO A O 1
ATOM 1485 N N . GLU A 1 190 ? 3.865 35.062 15.844 1 89.06 190 GLU A N 1
ATOM 1486 C CA . GLU A 1 190 ? 3.777 34.969 17.297 1 89.06 190 GLU A CA 1
ATOM 1487 C C . GLU A 1 190 ? 3.688 33.531 17.766 1 89.06 190 GLU A C 1
ATOM 1489 O O . GLU A 1 190 ? 4.113 33.188 18.875 1 89.06 190 GLU A O 1
ATOM 1494 N N . THR A 1 191 ? 3.166 32.656 16.891 1 91.62 191 THR A N 1
ATOM 1495 C CA . THR A 1 191 ? 2.877 31.297 17.344 1 91.62 191 THR A CA 1
ATOM 1496 C C . THR A 1 191 ? 3.719 30.281 16.578 1 91.62 191 THR A C 1
ATOM 1498 O O . THR A 1 191 ? 3.859 29.141 17.016 1 91.62 191 THR A O 1
ATOM 1501 N N . ALA A 1 192 ? 4.293 30.688 15.555 1 91.81 192 ALA A N 1
ATOM 1502 C CA . ALA A 1 192 ? 4.984 29.75 14.664 1 91.81 192 ALA A CA 1
ATOM 1503 C C . ALA A 1 192 ? 6.23 29.188 15.328 1 91.81 192 ALA A C 1
ATOM 1505 O O . ALA A 1 192 ? 6.895 29.875 16.109 1 91.81 192 ALA A O 1
ATOM 1506 N N . MET A 1 193 ? 6.5 27.938 15.031 1 91.75 193 MET A N 1
ATOM 1507 C CA . MET A 1 193 ? 7.719 27.266 15.461 1 91.75 193 MET A CA 1
ATOM 1508 C C . MET A 1 193 ? 8.703 27.141 14.305 1 91.75 193 MET A C 1
ATOM 1510 O O . MET A 1 193 ? 8.297 27.062 13.141 1 91.75 193 MET A O 1
ATOM 1514 N N . ASP A 1 194 ? 9.984 27.125 14.648 1 89.12 194 ASP A N 1
ATOM 1515 C CA . ASP A 1 194 ? 11.016 26.984 13.625 1 89.12 194 ASP A CA 1
ATOM 1516 C C . ASP A 1 194 ? 11.031 25.578 13.039 1 89.12 194 ASP A C 1
ATOM 1518 O O . ASP A 1 194 ? 10.766 24.609 13.742 1 89.12 194 ASP A O 1
ATOM 1522 N N . LYS A 1 195 ? 11.328 25.469 11.742 1 90.38 195 LYS A N 1
ATOM 1523 C CA . LYS A 1 195 ? 11.625 24.234 11.031 1 90.38 195 LYS A CA 1
ATOM 1524 C C . LYS A 1 195 ? 10.445 23.266 11.078 1 90.38 195 LYS A C 1
ATOM 1526 O O . LYS A 1 195 ? 10.625 22.062 11.281 1 90.38 195 LYS A O 1
ATOM 1531 N N . ILE A 1 196 ? 9.289 23.828 11.039 1 92.19 196 ILE A N 1
ATOM 1532 C CA . ILE A 1 196 ? 8.086 23.047 10.773 1 92.19 196 ILE A CA 1
ATOM 1533 C C . ILE A 1 196 ? 7.75 23.109 9.289 1 92.19 196 ILE A C 1
ATOM 1535 O O . ILE A 1 196 ? 7.59 24.188 8.727 1 92.19 196 ILE A O 1
ATOM 1539 N N . PHE A 1 197 ? 7.844 21.984 8.617 1 91.56 197 PHE A N 1
ATOM 1540 C CA . PHE A 1 197 ? 7.375 21.922 7.238 1 91.56 197 PHE A CA 1
ATOM 1541 C C . PHE A 1 197 ? 6.055 21.156 7.152 1 91.56 197 PHE A C 1
ATOM 1543 O O . PHE A 1 197 ? 5.766 20.312 8 1 91.56 197 PHE A O 1
ATOM 1550 N N . THR A 1 198 ? 5.191 21.516 6.152 1 92.25 198 THR A N 1
ATOM 1551 C CA . THR A 1 198 ? 3.811 21.062 6.215 1 92.25 198 THR A CA 1
ATOM 1552 C C . THR A 1 198 ? 3.324 20.609 4.84 1 92.25 198 THR A C 1
ATOM 1554 O O . THR A 1 198 ? 3.912 20.984 3.818 1 92.25 198 THR A O 1
ATOM 1557 N N . ALA A 1 199 ? 2.328 19.766 4.832 1 93.12 199 ALA A N 1
ATOM 1558 C CA . ALA A 1 199 ? 1.611 19.328 3.639 1 93.12 199 ALA A CA 1
ATOM 1559 C C . ALA A 1 199 ? 0.103 19.469 3.818 1 93.12 199 ALA A C 1
ATOM 1561 O O . ALA A 1 199 ? -0.479 18.891 4.738 1 93.12 199 ALA A O 1
ATOM 1562 N N . ALA A 1 200 ? -0.528 20.266 2.941 1 93.25 200 ALA A N 1
ATOM 1563 C CA . ALA A 1 200 ? -1.987 20.281 2.887 1 93.25 200 ALA A CA 1
ATOM 1564 C C . ALA A 1 200 ? -2.531 19.031 2.213 1 93.25 200 ALA A C 1
ATOM 1566 O O . ALA A 1 200 ? -1.968 18.547 1.223 1 93.25 200 ALA A O 1
ATOM 1567 N N . THR A 1 201 ? -3.664 18.531 2.801 1 91.38 201 THR A N 1
ATOM 1568 C CA . THR A 1 201 ? -4.184 17.281 2.248 1 91.38 201 THR A CA 1
ATOM 1569 C C . THR A 1 201 ? -5.691 17.375 2.014 1 91.38 201 THR A C 1
ATOM 1571 O O . THR A 1 201 ? -6.312 16.438 1.528 1 91.38 201 THR A O 1
ATOM 1574 N N . PHE A 1 202 ? -6.32 18.547 2.262 1 89.06 202 PHE A N 1
ATOM 1575 C CA . PHE A 1 202 ? -7.77 18.688 2.26 1 89.06 202 PHE A CA 1
ATOM 1576 C C . PHE A 1 202 ? -8.328 18.531 0.85 1 89.06 202 PHE A C 1
ATOM 1578 O O . PHE A 1 202 ? -9.531 18.312 0.672 1 89.06 202 PHE A O 1
ATOM 1585 N N . ASP A 1 203 ? -7.504 18.703 -0.197 1 90.62 203 ASP A N 1
ATOM 1586 C CA . ASP A 1 203 ? -7.945 18.578 -1.583 1 90.62 203 ASP A CA 1
ATOM 1587 C C . ASP A 1 203 ? -7.801 17.141 -2.078 1 90.62 203 ASP A C 1
ATOM 1589 O O . ASP A 1 203 ? -8.203 16.828 -3.199 1 90.62 203 ASP A O 1
ATOM 1593 N N . LEU A 1 204 ? -7.188 16.312 -1.255 1 88.31 204 LEU A N 1
ATOM 1594 C CA . LEU A 1 204 ? -7.016 14.906 -1.627 1 88.31 204 LEU A CA 1
ATOM 1595 C C . LEU A 1 204 ? -8.211 14.078 -1.171 1 88.31 204 LEU A C 1
ATOM 1597 O O . LEU A 1 204 ? -8.07 13.195 -0.322 1 88.31 204 LEU A O 1
ATOM 1601 N N . VAL A 1 205 ? -9.32 14.406 -1.853 1 76.31 205 VAL A N 1
ATOM 1602 C CA . VAL A 1 205 ? -10.602 13.844 -1.439 1 76.31 205 VAL A CA 1
ATOM 1603 C C . VAL A 1 205 ? -10.773 12.445 -2.027 1 76.31 205 VAL A C 1
ATOM 1605 O O . VAL A 1 205 ? -10.445 12.211 -3.193 1 76.31 205 VAL A O 1
ATOM 1608 N N . ASP A 1 206 ? -10.836 11.469 -1.184 1 62.41 206 ASP A N 1
ATOM 1609 C CA . ASP A 1 206 ? -11.07 10.109 -1.646 1 62.41 206 ASP A CA 1
ATOM 1610 C C . ASP A 1 206 ? -12.508 9.93 -2.131 1 62.41 206 ASP A C 1
ATOM 1612 O O . ASP A 1 206 ? -13.445 10.047 -1.346 1 62.41 206 ASP A O 1
ATOM 1616 N N . ASN A 1 207 ? -12.859 10.477 -3.238 1 57.16 207 ASN A N 1
ATOM 1617 C CA . ASN A 1 207 ? -14.195 10.07 -3.662 1 57.16 207 ASN A CA 1
ATOM 1618 C C . ASN A 1 207 ? -14.312 8.547 -3.752 1 57.16 207 ASN A C 1
ATOM 1620 O O . ASN A 1 207 ? -14.266 7.98 -4.844 1 57.16 207 ASN A O 1
ATOM 1624 N N . ILE A 1 208 ? -14 7.832 -2.58 1 54.5 208 ILE A N 1
ATOM 1625 C CA . ILE A 1 208 ? -13.703 6.434 -2.295 1 54.5 208 ILE A CA 1
ATOM 1626 C C . ILE A 1 208 ? -14.812 5.543 -2.863 1 54.5 208 ILE A C 1
ATOM 1628 O O . ILE A 1 208 ? -14.531 4.535 -3.514 1 54.5 208 ILE A O 1
ATOM 1632 N N . THR A 1 209 ? -16.094 5.906 -2.564 1 53.91 209 THR A N 1
ATOM 1633 C CA . THR A 1 209 ? -17.094 4.859 -2.666 1 53.91 209 THR A CA 1
ATOM 1634 C C . THR A 1 209 ? -17.375 4.512 -4.125 1 53.91 209 THR A C 1
ATOM 1636 O O . THR A 1 209 ? -17.969 3.475 -4.422 1 53.91 209 THR A O 1
ATOM 1639 N N . SER A 1 210 ? -16.828 5.367 -4.945 1 57.66 210 SER A N 1
ATOM 1640 C CA . SER A 1 210 ? -17.406 5.02 -6.238 1 57.66 210 SER A CA 1
ATOM 1641 C C . SER A 1 210 ? -16.328 4.918 -7.312 1 57.66 210 SER A C 1
ATOM 1643 O O . SER A 1 210 ? -16.625 4.652 -8.477 1 57.66 210 SER A O 1
ATOM 1645 N N . SER A 1 211 ? -15.164 4.773 -6.852 1 66.5 211 SER A N 1
ATOM 1646 C CA . SER A 1 211 ? -14.18 4.902 -7.918 1 66.5 211 SER A CA 1
ATOM 1647 C C . SER A 1 211 ? -13.688 3.535 -8.375 1 66.5 211 SER A C 1
ATOM 1649 O O . SER A 1 211 ? -13.453 2.645 -7.559 1 66.5 211 SER A O 1
ATOM 1651 N N . LYS A 1 212 ? -13.75 3.4 -9.742 1 76.44 212 LYS A N 1
ATOM 1652 C CA . LYS A 1 212 ? -13.211 2.207 -10.383 1 76.44 212 LYS A CA 1
ATOM 1653 C C . LYS A 1 212 ? -11.711 2.082 -10.141 1 76.44 212 LYS A C 1
ATOM 1655 O O . LYS A 1 212 ? -11.125 1.025 -10.375 1 76.44 212 LYS A O 1
ATOM 1660 N N . ASP A 1 213 ? -11.094 3.045 -9.562 1 83.88 213 ASP A N 1
ATOM 1661 C CA . ASP A 1 213 ? -9.664 3.047 -9.305 1 83.88 213 ASP A CA 1
ATOM 1662 C C . ASP A 1 213 ? -9.359 3.504 -7.879 1 83.88 213 ASP A C 1
ATOM 1664 O O . ASP A 1 213 ? -8.383 4.219 -7.645 1 83.88 213 ASP A O 1
ATOM 1668 N N . LEU A 1 214 ? -10.195 3.061 -7 1 85.69 214 LEU A N 1
ATOM 1669 C CA . LEU A 1 214 ? -10.172 3.533 -5.621 1 85.69 214 LEU A CA 1
ATOM 1670 C C . LEU A 1 214 ? -8.797 3.334 -5 1 85.69 214 LEU A C 1
ATOM 1672 O O . LEU A 1 214 ? -8.188 4.285 -4.504 1 85.69 214 LEU A O 1
ATOM 1676 N N . PHE A 1 215 ? -8.25 2.215 -5.09 1 88.62 215 PHE A N 1
ATOM 1677 C CA . PHE A 1 215 ? -7.031 1.896 -4.359 1 88.62 215 PHE A CA 1
ATOM 1678 C C . PHE A 1 215 ? -5.82 2.545 -5.02 1 88.62 215 PHE A C 1
ATOM 1680 O O . PHE A 1 215 ? -4.867 2.934 -4.34 1 88.62 215 PHE A O 1
ATOM 1687 N N . THR A 1 216 ? -5.871 2.676 -6.387 1 89.25 216 THR A N 1
ATOM 1688 C CA . THR A 1 216 ? -4.828 3.426 -7.078 1 89.25 216 THR A CA 1
ATOM 1689 C C . THR A 1 216 ? -4.824 4.883 -6.625 1 89.25 216 THR A C 1
ATOM 1691 O O . THR A 1 216 ? -3.76 5.457 -6.371 1 89.25 216 THR A O 1
ATOM 1694 N N . LYS A 1 217 ? -6 5.402 -6.488 1 86 217 LYS A N 1
ATOM 1695 C CA . LYS A 1 217 ? -6.117 6.789 -6.051 1 86 217 LYS A CA 1
ATOM 1696 C C . LYS A 1 217 ? -5.645 6.953 -4.609 1 86 217 LYS A C 1
ATOM 1698 O O . LYS A 1 217 ? -4.98 7.938 -4.277 1 86 217 LYS A O 1
ATOM 1703 N N . MET A 1 218 ? -5.973 6.02 -3.768 1 86 218 MET A N 1
ATOM 1704 C CA . MET A 1 218 ? -5.539 6.062 -2.373 1 86 218 MET A CA 1
ATOM 1705 C C . MET A 1 218 ? -4.02 6.016 -2.275 1 86 218 MET A C 1
ATOM 1707 O O . MET A 1 218 ? -3.422 6.746 -1.485 1 86 218 MET A O 1
ATOM 1711 N N . PHE A 1 219 ? -3.459 5.145 -3.049 1 90.44 219 PHE A N 1
ATOM 1712 C CA . PHE A 1 219 ? -2.004 5.027 -3.043 1 90.44 219 PHE A CA 1
ATOM 1713 C C . PHE A 1 219 ? -1.355 6.305 -3.559 1 90.44 219 PHE A C 1
ATOM 1715 O O . PHE A 1 219 ? -0.38 6.789 -2.982 1 90.44 219 PHE A O 1
ATOM 1722 N N . GLN A 1 220 ? -1.921 6.852 -4.637 1 90.12 220 GLN A N 1
ATOM 1723 C CA . GLN A 1 220 ? -1.413 8.102 -5.203 1 90.12 220 GLN A CA 1
ATOM 1724 C C . GLN A 1 220 ? -1.508 9.242 -4.195 1 90.12 220 GLN A C 1
ATOM 1726 O O . GLN A 1 220 ? -0.638 10.109 -4.152 1 90.12 220 GLN A O 1
ATOM 1731 N N . ALA A 1 221 ? -2.5 9.258 -3.463 1 88.69 221 ALA A N 1
ATOM 1732 C CA . ALA A 1 221 ? -2.67 10.305 -2.457 1 88.69 221 ALA A CA 1
ATOM 1733 C C . ALA A 1 221 ? -1.526 10.281 -1.446 1 88.69 221 ALA A C 1
ATOM 1735 O O . ALA A 1 221 ? -1.038 11.336 -1.029 1 88.69 221 ALA A O 1
ATOM 1736 N N . LYS A 1 222 ? -1.09 9.086 -1.042 1 90.12 222 LYS A N 1
ATOM 1737 C CA . LYS A 1 222 ? 0.03 8.977 -0.111 1 90.12 222 LYS A CA 1
ATOM 1738 C C . LYS A 1 222 ? 1.313 9.531 -0.726 1 90.12 222 LYS A C 1
ATOM 1740 O O . LYS A 1 222 ? 2.115 10.164 -0.038 1 90.12 222 LYS A O 1
ATOM 1745 N N . ARG A 1 223 ? 1.497 9.234 -1.979 1 92.44 223 ARG A N 1
ATOM 1746 C CA . ARG A 1 223 ? 2.65 9.781 -2.684 1 92.44 223 ARG A CA 1
ATOM 1747 C C . ARG A 1 223 ? 2.584 11.305 -2.744 1 92.44 223 ARG A C 1
ATOM 1749 O O . ARG A 1 223 ? 3.6 11.984 -2.57 1 92.44 223 ARG A O 1
ATOM 1756 N N . ASP A 1 224 ? 1.393 11.805 -2.99 1 93 224 ASP A N 1
ATOM 1757 C CA . ASP A 1 224 ? 1.206 13.25 -3.07 1 93 224 ASP A CA 1
ATOM 1758 C C . ASP A 1 224 ? 1.518 13.922 -1.732 1 93 224 ASP A C 1
ATOM 1760 O O . ASP A 1 224 ? 2.168 14.969 -1.692 1 93 224 ASP A O 1
ATOM 1764 N N . VAL A 1 225 ? 1.05 13.352 -0.665 1 92.62 225 VAL A N 1
ATOM 1765 C CA . VAL A 1 225 ? 1.337 13.891 0.659 1 92.62 225 VAL A CA 1
ATOM 1766 C C . VAL A 1 225 ? 2.848 13.938 0.885 1 92.62 225 VAL A C 1
ATOM 1768 O O . VAL A 1 225 ? 3.389 14.953 1.324 1 92.62 225 VAL A O 1
ATOM 1771 N N . ALA A 1 226 ? 3.537 12.836 0.56 1 93.62 226 ALA A N 1
ATOM 1772 C CA . ALA A 1 226 ? 4.988 12.773 0.708 1 93.62 226 ALA A CA 1
ATOM 1773 C C . ALA A 1 226 ? 5.672 13.852 -0.136 1 93.62 226 ALA A C 1
ATOM 1775 O O . ALA A 1 226 ? 6.609 14.5 0.322 1 93.62 226 ALA A O 1
ATOM 1776 N N . HIS A 1 227 ? 5.211 14.008 -1.317 1 94.69 227 HIS A N 1
ATOM 1777 C CA . HIS A 1 227 ? 5.777 15.008 -2.215 1 94.69 227 HIS A CA 1
ATOM 1778 C C . HIS A 1 227 ? 5.605 16.422 -1.655 1 94.69 227 HIS A C 1
ATOM 1780 O O . HIS A 1 227 ? 6.52 17.234 -1.73 1 94.69 227 HIS A O 1
ATOM 1786 N N . ARG A 1 228 ? 4.473 16.688 -1.145 1 94.56 228 ARG A N 1
ATOM 1787 C CA . ARG A 1 228 ? 4.203 18 -0.571 1 94.56 228 ARG A CA 1
ATOM 1788 C C . ARG A 1 228 ? 5.066 18.25 0.662 1 94.56 228 ARG A C 1
ATOM 1790 O O . ARG A 1 228 ? 5.605 19.344 0.84 1 94.56 228 ARG A O 1
ATOM 1797 N N . LEU A 1 229 ? 5.164 17.219 1.487 1 93.25 229 LEU A N 1
ATOM 1798 C CA . LEU A 1 229 ? 6.059 17.312 2.635 1 93.25 229 LEU A CA 1
ATOM 1799 C C . LEU A 1 229 ? 7.492 17.578 2.184 1 93.25 229 LEU A C 1
ATOM 1801 O O . LEU A 1 229 ? 8.164 18.469 2.723 1 93.25 229 LEU A O 1
ATOM 1805 N N . PHE A 1 230 ? 7.945 16.844 1.207 1 93.69 230 PHE A N 1
ATOM 1806 C CA . PHE A 1 230 ? 9.32 16.969 0.73 1 93.69 230 PHE A CA 1
ATOM 1807 C C . PHE A 1 230 ? 9.555 18.359 0.137 1 93.69 230 PHE A C 1
ATOM 1809 O O . PHE A 1 230 ? 10.602 18.969 0.377 1 93.69 230 PHE A O 1
ATOM 1816 N N . THR A 1 231 ? 8.586 18.844 -0.603 1 92.56 231 THR A N 1
ATOM 1817 C CA . THR A 1 231 ? 8.688 20.172 -1.196 1 92.56 231 THR A CA 1
ATOM 1818 C C . THR A 1 231 ? 8.812 21.234 -0.114 1 92.56 231 THR A C 1
ATOM 1820 O O . THR A 1 231 ? 9.656 22.141 -0.213 1 92.56 231 THR A O 1
ATOM 1823 N N . SER A 1 232 ? 8 21.109 0.866 1 91.44 232 SER A N 1
ATOM 1824 C CA . SER A 1 232 ? 8.07 22.047 1.988 1 91.44 232 SER A CA 1
ATOM 1825 C C . SER A 1 232 ? 9.391 21.906 2.742 1 91.44 232 SER A C 1
ATOM 1827 O O . SER A 1 232 ? 9.984 22.906 3.156 1 91.44 232 SER A O 1
ATOM 1829 N N . ALA A 1 233 ? 9.891 20.688 2.91 1 91.25 233 ALA A N 1
ATOM 1830 C CA . ALA A 1 233 ? 11.156 20.438 3.604 1 91.25 233 ALA A CA 1
ATOM 1831 C C . ALA A 1 233 ? 12.32 21.062 2.855 1 91.25 233 ALA A C 1
ATOM 1833 O O . ALA A 1 233 ? 13.25 21.609 3.473 1 91.25 233 ALA A O 1
ATOM 1834 N N . LYS A 1 234 ? 12.32 20.969 1.577 1 90 234 LYS A N 1
ATOM 1835 C CA . LYS A 1 234 ? 13.383 21.562 0.772 1 90 234 LYS A CA 1
ATOM 1836 C C . LYS A 1 234 ? 13.523 23.062 1.071 1 90 234 LYS A C 1
ATOM 1838 O O . LYS A 1 234 ? 14.633 23.578 1.186 1 90 234 LYS A O 1
ATOM 1843 N N . GLU A 1 235 ? 12.438 23.625 1.28 1 86.69 235 GLU A N 1
ATOM 1844 C CA . GLU A 1 235 ? 12.438 25.062 1.514 1 86.69 235 GLU A CA 1
ATOM 1845 C C . GLU A 1 235 ? 12.789 25.391 2.963 1 86.69 235 GLU A C 1
ATOM 1847 O O . GLU A 1 235 ? 13.703 26.172 3.225 1 86.69 235 GLU A O 1
ATOM 1852 N N . VAL A 1 236 ? 12.172 24.734 3.877 1 86.56 236 VAL A N 1
ATOM 1853 C CA . VAL A 1 236 ? 12.203 25.109 5.285 1 86.56 236 VAL A CA 1
ATOM 1854 C C . VAL A 1 236 ? 13.445 24.516 5.957 1 86.56 236 VAL A C 1
ATOM 1856 O O . VAL A 1 236 ? 14.016 25.125 6.863 1 86.56 236 VAL A O 1
ATOM 1859 N N . VAL A 1 237 ? 13.867 23.375 5.434 1 86.25 237 VAL A N 1
ATOM 1860 C CA . VAL A 1 237 ? 14.914 22.641 6.141 1 86.25 237 VAL A CA 1
ATOM 1861 C C . VAL A 1 237 ? 16.203 22.672 5.332 1 86.25 237 VAL A C 1
ATOM 1863 O O . VAL A 1 237 ? 17.25 23.062 5.848 1 86.25 237 VAL A O 1
ATOM 1866 N N . PHE A 1 238 ? 16.156 22.422 4.062 1 84.81 238 PHE A N 1
ATOM 1867 C CA . PHE A 1 238 ? 17.375 22.266 3.287 1 84.81 238 PHE A CA 1
ATOM 1868 C C . PHE A 1 238 ? 17.906 23.609 2.814 1 84.81 238 PHE A C 1
ATOM 1870 O O . PHE A 1 238 ? 19.109 23.828 2.77 1 84.81 238 PHE A O 1
ATOM 1877 N N . SER A 1 239 ? 17.031 24.516 2.436 1 79.12 239 SER A N 1
ATOM 1878 C CA . SER A 1 239 ? 17.453 25.812 1.946 1 79.12 239 SER A CA 1
ATOM 1879 C C . SER A 1 239 ? 17.438 26.859 3.064 1 79.12 239 SER A C 1
ATOM 1881 O O . SER A 1 239 ? 17.953 27.969 2.895 1 79.12 239 SER A O 1
ATOM 1883 N N . ASN A 1 240 ? 17.047 26.531 4.188 1 69.56 240 ASN A N 1
ATOM 1884 C CA . ASN A 1 240 ? 16.938 27.391 5.355 1 69.56 240 ASN A CA 1
ATOM 1885 C C . ASN A 1 240 ? 16.219 28.703 5.02 1 69.56 240 ASN A C 1
ATOM 1887 O O . ASN A 1 240 ? 16.656 29.766 5.426 1 69.56 240 ASN A O 1
ATOM 1891 N N . GLU A 1 241 ? 15.289 28.578 4.129 1 69.06 241 GLU A N 1
ATOM 1892 C CA . GLU A 1 241 ? 14.461 29.734 3.795 1 69.06 241 GLU A CA 1
ATOM 1893 C C . GLU A 1 241 ? 13.133 29.688 4.539 1 69.06 241 GLU A C 1
ATOM 1895 O O . GLU A 1 241 ? 12.711 28.641 5.02 1 69.06 241 GLU A O 1
ATOM 1900 N N . ASN A 1 242 ? 12.75 30.906 4.871 1 61.97 242 ASN A N 1
ATOM 1901 C CA . ASN A 1 242 ? 11.422 30.938 5.465 1 61.97 242 ASN A CA 1
ATOM 1902 C C . ASN A 1 242 ? 10.359 30.422 4.496 1 61.97 242 ASN A C 1
ATOM 1904 O O . ASN A 1 242 ? 10.602 30.359 3.289 1 61.97 242 ASN A O 1
ATOM 1908 N N . SER A 1 243 ? 9.25 29.938 5.078 1 63.06 243 SER A N 1
ATOM 1909 C CA . SER A 1 243 ? 8.18 29.312 4.309 1 63.06 243 SER A CA 1
ATOM 1910 C C . SER A 1 243 ? 7.785 30.172 3.109 1 63.06 243 SER A C 1
ATOM 1912 O O . SER A 1 243 ? 7.637 31.391 3.232 1 63.06 243 SER A O 1
ATOM 1914 N N . THR A 1 244 ? 7.859 29.578 1.929 1 65.38 244 THR A N 1
ATOM 1915 C CA . THR A 1 244 ? 7.465 30.234 0.687 1 65.38 244 THR A CA 1
ATOM 1916 C C . THR A 1 244 ? 5.996 29.969 0.378 1 65.38 244 THR A C 1
ATOM 1918 O O . THR A 1 244 ? 5.57 30.062 -0.775 1 65.38 244 THR A O 1
ATOM 1921 N N . ASN A 1 245 ? 5.266 29.734 1.506 1 81.31 245 ASN A N 1
ATOM 1922 C CA . ASN A 1 245 ? 3.852 29.484 1.246 1 81.31 245 ASN A CA 1
ATOM 1923 C C . ASN A 1 245 ? 3.189 30.688 0.573 1 81.31 245 ASN A C 1
ATOM 1925 O O . ASN A 1 245 ? 3.492 31.828 0.902 1 81.31 245 ASN A O 1
ATOM 1929 N N . LEU A 1 246 ? 2.367 30.391 -0.316 1 88.56 246 LEU A N 1
ATOM 1930 C CA . LEU A 1 246 ? 1.593 31.422 -0.99 1 88.56 246 LEU A CA 1
ATOM 1931 C C . LEU A 1 246 ? 0.792 32.25 0.014 1 88.56 246 LEU A C 1
ATOM 1933 O O . LEU A 1 246 ? 0.152 31.688 0.909 1 88.56 246 LEU A O 1
ATOM 1937 N N . ARG A 1 247 ? 0.907 33.594 -0.15 1 89.06 247 ARG A N 1
ATOM 1938 C CA . ARG A 1 247 ? 0.152 34.5 0.702 1 89.06 247 ARG A CA 1
ATOM 1939 C C . ARG A 1 247 ? -1.045 35.062 -0.042 1 89.06 247 ARG A C 1
ATOM 1941 O O . ARG A 1 247 ? -1.025 35.188 -1.27 1 89.06 247 ARG A O 1
ATOM 1948 N N . MET A 1 248 ? -2.035 35.375 0.757 1 92.44 248 MET A N 1
ATOM 1949 C CA . MET A 1 248 ? -3.279 35.938 0.239 1 92.44 248 MET A CA 1
ATOM 1950 C C . MET A 1 248 ? -3.641 37.219 0.968 1 92.44 248 MET A C 1
ATOM 1952 O O . MET A 1 248 ? -3.588 37.281 2.197 1 92.44 248 MET A O 1
ATOM 1956 N N . GLU A 1 249 ? -3.92 38.25 0.16 1 92.19 249 GLU A N 1
ATOM 1957 C CA . GLU A 1 249 ? -4.367 39.531 0.716 1 92.19 249 GLU A CA 1
ATOM 1958 C C . GLU A 1 249 ? -5.562 40.062 -0.055 1 92.19 249 GLU A C 1
ATOM 1960 O O . GLU A 1 249 ? -5.781 39.719 -1.214 1 92.19 249 GLU A O 1
ATOM 1965 N N . ILE A 1 250 ? -6.289 40.875 0.652 1 92.81 250 ILE A N 1
ATOM 1966 C CA . ILE A 1 250 ? -7.375 41.562 -0.025 1 92.81 250 ILE A CA 1
ATOM 1967 C C . ILE A 1 250 ? -6.852 42.875 -0.628 1 92.81 250 ILE A C 1
ATOM 1969 O O . ILE A 1 250 ? -6.414 43.781 0.097 1 92.81 250 ILE A O 1
ATOM 1973 N N . SER A 1 251 ? -6.898 42.969 -1.902 1 93.62 251 SER A N 1
ATOM 1974 C CA . SER A 1 251 ? -6.398 44.188 -2.561 1 93.62 251 SER A CA 1
ATOM 1975 C C . SER A 1 251 ? -7.52 45.188 -2.797 1 93.62 251 SER A C 1
ATOM 1977 O O . SER A 1 251 ? -7.273 46.406 -2.857 1 93.62 251 SER A O 1
ATOM 1979 N N . LYS A 1 252 ? -8.688 44.625 -2.992 1 90.44 252 LYS A N 1
ATOM 1980 C CA . LYS A 1 252 ? -9.852 45.5 -3.188 1 90.44 252 LYS A CA 1
ATOM 1981 C C . LYS A 1 252 ? -11.117 44.812 -2.646 1 90.44 252 LYS A C 1
ATOM 1983 O O . LYS A 1 252 ? -11.305 43.625 -2.803 1 90.44 252 LYS A O 1
ATOM 1988 N N . ALA A 1 253 ? -11.883 45.594 -1.921 1 89.62 253 ALA A N 1
ATOM 1989 C CA . ALA A 1 253 ? -13.195 45.156 -1.439 1 89.62 253 ALA A CA 1
ATOM 1990 C C . ALA A 1 253 ? -14.234 46.25 -1.603 1 89.62 253 ALA A C 1
ATOM 1992 O O . ALA A 1 253 ? -14.156 47.281 -0.932 1 89.62 253 ALA A O 1
ATOM 1993 N N . ASP A 1 254 ? -15.094 46.125 -2.508 1 84.12 254 ASP A N 1
ATOM 1994 C CA . ASP A 1 254 ? -16.172 47.094 -2.674 1 84.12 254 ASP A CA 1
ATOM 1995 C C . ASP A 1 254 ? -17.516 46.406 -2.865 1 84.12 254 ASP A C 1
ATOM 1997 O O . ASP A 1 254 ? -17.625 45.188 -2.625 1 84.12 254 ASP A O 1
ATOM 2001 N N . LYS A 1 255 ? -18.578 47.219 -3.117 1 83.12 255 LYS A N 1
ATOM 2002 C CA . LYS A 1 255 ? -19.922 46.688 -3.215 1 83.12 255 LYS A CA 1
ATOM 2003 C C . LYS A 1 255 ? -20.062 45.719 -4.406 1 83.12 255 LYS A C 1
ATOM 2005 O O . LYS A 1 255 ? -20.984 44.906 -4.457 1 83.12 255 LYS A O 1
ATOM 2010 N N . ALA A 1 256 ? -19.109 45.75 -5.301 1 85.75 256 ALA A N 1
ATOM 2011 C CA . ALA A 1 256 ? -19.25 45 -6.535 1 85.75 256 ALA A CA 1
ATOM 2012 C C . ALA A 1 256 ? -18.438 43.688 -6.477 1 85.75 256 ALA A C 1
ATOM 2014 O O . ALA A 1 256 ? -18.828 42.688 -7.07 1 85.75 256 ALA A O 1
ATOM 2015 N N . GLN A 1 257 ? -17.266 43.844 -5.832 1 88.62 257 GLN A N 1
ATOM 2016 C CA . GLN A 1 257 ? -16.406 42.656 -5.883 1 88.62 257 GLN A CA 1
ATOM 2017 C C . GLN A 1 257 ? -15.359 42.688 -4.762 1 88.62 257 GLN A C 1
ATOM 2019 O O . GLN A 1 257 ? -15.156 43.75 -4.137 1 88.62 257 GLN A O 1
ATOM 2024 N N . ILE A 1 258 ? -14.75 41.5 -4.582 1 93.81 258 ILE A N 1
ATOM 2025 C CA . ILE A 1 258 ? -13.547 41.344 -3.771 1 93.81 258 ILE A CA 1
ATOM 2026 C C . ILE A 1 258 ? -12.398 40.812 -4.641 1 93.81 258 ILE A C 1
ATOM 2028 O O . ILE A 1 258 ? -12.57 39.844 -5.379 1 93.81 258 ILE A O 1
ATOM 2032 N N . ILE A 1 259 ? -11.359 41.562 -4.602 1 95.31 259 ILE A N 1
ATOM 2033 C CA . ILE A 1 259 ? -10.18 41.094 -5.324 1 95.31 259 ILE A CA 1
ATOM 2034 C C . ILE A 1 259 ? -9.125 40.594 -4.332 1 95.31 259 ILE A C 1
ATOM 2036 O O . ILE A 1 259 ? -8.68 41.375 -3.471 1 95.31 259 ILE A O 1
ATOM 2040 N N . LEU A 1 260 ? -8.773 39.344 -4.492 1 95.94 260 LEU A N 1
ATOM 2041 C CA . LEU A 1 260 ? -7.703 38.719 -3.707 1 95.94 260 LEU A CA 1
ATOM 2042 C C . LEU A 1 260 ? -6.398 38.688 -4.496 1 95.94 260 LEU A C 1
ATOM 2044 O O . LEU A 1 260 ? -6.387 38.344 -5.672 1 95.94 260 LEU A O 1
ATOM 2048 N N . GLU A 1 261 ? -5.391 39.125 -3.859 1 96.19 261 GLU A N 1
ATOM 2049 C CA . GLU A 1 261 ? -4.062 39.125 -4.457 1 96.19 261 GLU A CA 1
ATOM 2050 C C . GLU A 1 261 ? -3.137 38.156 -3.727 1 96.19 261 GLU A C 1
ATOM 2052 O O . GLU A 1 261 ? -3.15 38.094 -2.496 1 96.19 261 GLU A O 1
ATOM 2057 N N . PHE A 1 262 ? -2.32 37.5 -4.527 1 95.19 262 PHE A N 1
ATOM 2058 C CA . PHE A 1 262 ? -1.442 36.469 -3.979 1 95.19 262 PHE A CA 1
ATOM 2059 C C . PHE A 1 262 ? 0.021 36.844 -4.18 1 95.19 262 PHE A C 1
ATOM 2061 O O . PHE A 1 262 ? 0.349 37.625 -5.074 1 95.19 262 PHE A O 1
ATOM 2068 N N . SER A 1 263 ? 0.873 36.312 -3.375 1 92 263 SER A N 1
ATOM 2069 C CA . SER A 1 263 ? 2.293 36.656 -3.377 1 92 263 SER A CA 1
ATOM 2070 C C . SER A 1 263 ? 3.006 36.031 -4.574 1 92 263 SER A C 1
ATOM 2072 O O . SER A 1 263 ? 4.137 36.406 -4.895 1 92 263 SER A O 1
ATOM 2074 N N . GLY A 1 264 ? 2.422 35.094 -5.223 1 92.56 264 GLY A N 1
ATOM 2075 C CA . GLY A 1 264 ? 2.945 34.469 -6.418 1 92.56 264 GLY A CA 1
ATOM 2076 C C . GLY A 1 264 ? 1.868 34.094 -7.426 1 92.56 264 GLY A C 1
ATOM 2077 O O . GLY A 1 264 ? 0.682 34.312 -7.18 1 92.56 264 GLY A O 1
ATOM 2078 N N . ASP A 1 265 ? 2.369 33.531 -8.508 1 94.12 265 ASP A N 1
ATOM 2079 C CA . ASP A 1 265 ? 1.425 33.094 -9.539 1 94.12 265 ASP A CA 1
ATOM 2080 C C . ASP A 1 265 ? 0.546 31.969 -9.047 1 94.12 265 ASP A C 1
ATOM 2082 O O . ASP A 1 265 ? 1.021 31.062 -8.344 1 94.12 265 ASP A O 1
ATOM 2086 N N . ILE A 1 266 ? -0.715 32.031 -9.445 1 95.19 266 ILE A N 1
ATOM 2087 C CA . ILE A 1 266 ? -1.645 30.984 -9.008 1 95.19 266 ILE A CA 1
ATOM 2088 C C . ILE A 1 266 ? -2.26 30.297 -10.227 1 95.19 266 ILE A C 1
ATOM 2090 O O . ILE A 1 266 ? -2.205 30.828 -11.336 1 95.19 266 ILE A O 1
ATOM 2094 N N . LYS A 1 267 ? -2.67 29.125 -10.031 1 93.12 267 LYS A N 1
ATOM 2095 C CA . LYS A 1 267 ? -3.51 28.375 -10.969 1 93.12 267 LYS A CA 1
ATOM 2096 C C . LYS A 1 267 ? -4.883 28.094 -10.367 1 93.12 267 LYS A C 1
ATOM 2098 O O . LYS A 1 267 ? -4.984 27.594 -9.25 1 93.12 267 LYS A O 1
ATOM 2103 N N . LEU A 1 268 ? -5.93 28.5 -11.109 1 91.31 268 LEU A N 1
ATOM 2104 C CA . LEU A 1 268 ? -7.285 28.172 -10.688 1 91.31 268 LEU A CA 1
ATOM 2105 C C . LEU A 1 268 ? -7.695 26.797 -11.188 1 91.31 268 LEU A C 1
ATOM 2107 O O . LEU A 1 268 ? -7.836 26.594 -12.391 1 91.31 268 LEU A O 1
ATOM 2111 N N . ASN A 1 269 ? -7.781 25.828 -10.305 1 87 269 ASN A N 1
ATOM 2112 C CA . ASN A 1 269 ? -8.172 24.484 -10.711 1 87 269 ASN A CA 1
ATOM 2113 C C . ASN A 1 269 ? -9.672 24.25 -10.539 1 87 269 ASN A C 1
ATOM 2115 O O . ASN A 1 269 ? -10.242 23.344 -11.148 1 87 269 ASN A O 1
ATOM 2119 N N . GLY A 1 270 ? -10.32 25 -9.703 1 85.19 270 GLY A N 1
ATOM 2120 C CA . GLY A 1 270 ? -11.75 24.922 -9.438 1 85.19 270 GLY A CA 1
ATOM 2121 C C . GLY A 1 270 ? -12.344 26.234 -8.969 1 85.19 270 GLY A C 1
ATOM 2122 O O . GLY A 1 270 ? -11.695 27.266 -9.023 1 85.19 270 GLY A O 1
ATOM 2123 N N . SER A 1 271 ? -13.648 26.078 -8.609 1 88.25 271 SER A N 1
ATOM 2124 C CA . SER A 1 271 ? -14.344 27.281 -8.188 1 88.25 271 SER A CA 1
ATOM 2125 C C . SER A 1 271 ? -14.75 27.219 -6.723 1 88.25 271 SER A C 1
ATOM 2127 O O . SER A 1 271 ? -15.453 28.094 -6.223 1 88.25 271 SER A O 1
ATOM 2129 N N . HIS A 1 272 ? -14.234 26.172 -6.133 1 89.5 272 HIS A N 1
ATOM 2130 C CA . HIS A 1 272 ? -14.68 25.969 -4.758 1 89.5 272 HIS A CA 1
ATOM 2131 C C . HIS A 1 272 ? -13.539 26.203 -3.77 1 89.5 272 HIS A C 1
ATOM 2133 O O . HIS A 1 272 ? -12.367 26 -4.113 1 89.5 272 HIS A O 1
ATOM 2139 N N . GLY A 1 273 ? -14.008 26.641 -2.568 1 91.56 273 GLY A N 1
ATOM 2140 C CA . GLY A 1 273 ? -13.023 26.75 -1.504 1 91.56 273 GLY A CA 1
ATOM 2141 C C . GLY A 1 273 ? -13.125 28.047 -0.727 1 91.56 273 GLY A C 1
ATOM 2142 O O . GLY A 1 273 ? -12.656 28.141 0.408 1 91.56 273 GLY A O 1
ATOM 2143 N N . PHE A 1 274 ? -13.773 29.031 -1.355 1 92.25 274 PHE A N 1
ATOM 2144 C CA . PHE A 1 274 ? -13.93 30.297 -0.673 1 92.25 274 PHE A CA 1
ATOM 2145 C C . PHE A 1 274 ? -15.297 30.406 -0.016 1 92.25 274 PHE A C 1
ATOM 2147 O O . PHE A 1 274 ? -16.297 29.906 -0.555 1 92.25 274 PHE A O 1
ATOM 2154 N N . ALA A 1 275 ? -15.281 31.125 1.153 1 90.81 275 ALA A N 1
ATOM 2155 C CA . ALA A 1 275 ? -16.547 31.344 1.85 1 90.81 275 ALA A CA 1
ATOM 2156 C C . ALA A 1 275 ? -16.484 32.625 2.689 1 90.81 275 ALA A C 1
ATOM 2158 O O . ALA A 1 275 ? -15.398 33.094 3.035 1 90.81 275 ALA A O 1
ATOM 2159 N N . TYR A 1 276 ? -17.688 33.156 2.945 1 89.38 276 TYR A N 1
ATOM 2160 C CA . TYR A 1 276 ? -17.844 34.312 3.803 1 89.38 276 TYR A CA 1
ATOM 2161 C C . TYR A 1 276 ? -18.531 33.938 5.113 1 89.38 276 TYR A C 1
ATOM 2163 O O . TYR A 1 276 ? -19.359 33.031 5.148 1 89.38 276 TYR A O 1
ATOM 2171 N N . ALA A 1 277 ? -18.125 34.656 6.133 1 86.06 277 ALA A N 1
ATOM 2172 C CA . ALA A 1 277 ? -18.812 34.469 7.418 1 86.06 277 ALA A CA 1
ATOM 2173 C C . ALA A 1 277 ? -18.719 35.75 8.25 1 86.06 277 ALA A C 1
ATOM 2175 O O . ALA A 1 277 ? -18.094 36.719 7.84 1 86.06 277 ALA A O 1
ATOM 2176 N N . THR A 1 278 ? -19.484 35.688 9.352 1 81.5 278 THR A N 1
ATOM 2177 C CA . THR A 1 278 ? -19.438 36.812 10.266 1 81.5 278 THR A CA 1
ATOM 2178 C C . THR A 1 278 ? -18.234 36.719 11.188 1 81.5 278 THR A C 1
ATOM 2180 O O . THR A 1 278 ? -17.781 37.719 11.742 1 81.5 278 THR A O 1
ATOM 2183 N N . SER A 1 279 ? -17.828 35.438 11.43 1 72.88 279 SER A N 1
ATOM 2184 C CA . SER A 1 279 ? -16.641 35.156 12.219 1 72.88 279 SER A CA 1
ATOM 2185 C C . SER A 1 279 ? -16.047 33.812 11.867 1 72.88 279 SER A C 1
ATOM 2187 O O . SER A 1 279 ? -16.688 33 11.156 1 72.88 279 SER A O 1
ATOM 2189 N N . LEU A 1 280 ? -14.883 33.594 12.336 1 66.75 280 LEU A N 1
ATOM 2190 C CA . LEU A 1 280 ? -14.258 32.281 12.109 1 66.75 280 LEU A CA 1
ATOM 2191 C C . LEU A 1 280 ? -15.062 31.188 12.766 1 66.75 280 LEU A C 1
ATOM 2193 O O . LEU A 1 280 ? -15.133 30.062 12.234 1 66.75 280 LEU A O 1
ATOM 2197 N N . ASP A 1 281 ? -15.578 31.516 13.914 1 63.16 281 ASP A N 1
ATOM 2198 C CA . ASP A 1 281 ? -16.281 30.5 14.695 1 63.16 281 ASP A CA 1
ATOM 2199 C C . ASP A 1 281 ? -17.734 30.359 14.234 1 63.16 281 ASP A C 1
ATOM 2201 O O . ASP A 1 281 ? -18.5 29.594 14.812 1 63.16 281 ASP A O 1
ATOM 2205 N N . ASP A 1 282 ? -17.922 31.219 13.219 1 64.31 282 ASP A N 1
ATOM 2206 C CA . ASP A 1 282 ? -19.281 31.172 12.68 1 64.31 282 ASP A CA 1
ATOM 2207 C C . ASP A 1 282 ? -19.562 29.812 12.039 1 64.31 282 ASP A C 1
ATOM 2209 O O . ASP A 1 282 ? -18.781 29.328 11.211 1 64.31 282 ASP A O 1
ATOM 2213 N N . GLY A 1 283 ? -20.266 29 12.539 1 63.88 283 GLY A N 1
ATOM 2214 C CA . GLY A 1 283 ? -20.672 27.734 11.938 1 63.88 283 GLY A CA 1
ATOM 2215 C C . GLY A 1 283 ? -21.422 27.906 10.633 1 63.88 283 GLY A C 1
ATOM 2216 O O . GLY A 1 283 ? -21.703 26.938 9.93 1 63.88 283 GLY A O 1
ATOM 2217 N N . ASN A 1 284 ? -21.656 29.188 10.312 1 74.88 284 ASN A N 1
ATOM 2218 C CA . ASN A 1 284 ? -22.438 29.453 9.109 1 74.88 284 ASN A CA 1
ATOM 2219 C C . ASN A 1 284 ? -21.609 30.156 8.039 1 74.88 284 ASN A C 1
ATOM 2221 O O . ASN A 1 284 ? -21.562 31.375 7.984 1 74.88 284 ASN A O 1
ATOM 2225 N N . TRP A 1 285 ? -21 29.469 7.23 1 83.31 285 TRP A N 1
ATOM 2226 C CA . TRP A 1 285 ? -20.203 29.984 6.121 1 83.31 285 TRP A CA 1
ATOM 2227 C C . TRP A 1 285 ? -21 29.938 4.816 1 83.31 285 TRP A C 1
ATOM 2229 O O . TRP A 1 285 ? -21.672 28.953 4.527 1 83.31 285 TRP A O 1
ATOM 2239 N N . THR A 1 286 ? -21.062 31.031 4.121 1 87.5 286 THR A N 1
ATOM 2240 C CA . THR A 1 286 ? -21.703 31.094 2.805 1 87.5 286 THR A CA 1
ATOM 2241 C C . THR A 1 286 ? -20.656 30.984 1.698 1 87.5 286 THR A C 1
ATOM 2243 O O . THR A 1 286 ? -19.672 31.75 1.682 1 87.5 286 THR A O 1
ATOM 2246 N N . GLU A 1 287 ? -20.906 30.156 0.803 1 90.88 287 GLU A N 1
ATOM 2247 C CA . GLU A 1 287 ? -19.953 29.969 -0.282 1 90.88 287 GLU A CA 1
ATOM 2248 C C . GLU A 1 287 ? -19.766 31.234 -1.094 1 90.88 287 GLU A C 1
ATOM 2250 O O . GLU A 1 287 ? -20.734 31.938 -1.397 1 90.88 287 GLU A O 1
ATOM 2255 N N . ALA A 1 288 ? -18.531 31.562 -1.311 1 93.31 288 ALA A N 1
ATOM 2256 C CA . ALA A 1 288 ? -18.203 32.688 -2.17 1 93.31 288 ALA A CA 1
ATOM 2257 C C . ALA A 1 288 ? -18.062 32.25 -3.625 1 93.31 288 ALA A C 1
ATOM 2259 O O . ALA A 1 288 ? -17.422 31.25 -3.912 1 93.31 288 ALA A O 1
ATOM 2260 N N . VAL A 1 289 ? -18.594 33.031 -4.504 1 93 289 VAL A N 1
ATOM 2261 C CA . VAL A 1 289 ? -18.547 32.688 -5.922 1 93 289 VAL A CA 1
ATOM 2262 C C . VAL A 1 289 ? -17.281 33.25 -6.543 1 93 289 VAL A C 1
ATOM 2264 O O . VAL A 1 289 ? -17.031 34.469 -6.469 1 93 289 VAL A O 1
ATOM 2267 N N . VAL A 1 290 ? -16.5 32.375 -7.145 1 94.75 290 VAL A N 1
ATOM 2268 C CA . VAL A 1 290 ? -15.32 32.812 -7.895 1 94.75 290 VAL A CA 1
ATOM 2269 C C . VAL A 1 290 ? -15.727 33.25 -9.297 1 94.75 290 VAL A C 1
ATOM 2271 O O . VAL A 1 290 ? -16.219 32.438 -10.086 1 94.75 290 VAL A O 1
ATOM 2274 N N . VAL A 1 291 ? -15.531 34.469 -9.578 1 92.12 291 VAL A N 1
ATOM 2275 C CA . VAL A 1 291 ? -15.891 35.031 -10.875 1 92.12 291 VAL A CA 1
ATOM 2276 C C . VAL A 1 291 ? -14.773 34.781 -11.883 1 92.12 291 VAL A C 1
ATOM 2278 O O . VAL A 1 291 ? -15.047 34.562 -13.07 1 92.12 291 VAL A O 1
ATOM 2281 N N . GLY A 1 292 ? -13.516 34.812 -11.453 1 90.25 292 GLY A N 1
ATOM 2282 C CA . GLY A 1 292 ? -12.359 34.562 -12.289 1 90.25 292 GLY A CA 1
ATOM 2283 C C . GLY A 1 292 ? -11.039 34.781 -11.578 1 90.25 292 GLY A C 1
ATOM 2284 O O . GLY A 1 292 ? -11.031 35.125 -10.383 1 90.25 292 GLY A O 1
ATOM 2285 N N . GLY A 1 293 ? -10.016 34.406 -12.258 1 88.81 293 GLY A N 1
ATOM 2286 C CA . GLY A 1 293 ? -8.68 34.625 -11.719 1 88.81 293 GLY A CA 1
ATOM 2287 C C . GLY A 1 293 ? -7.586 34.5 -12.766 1 88.81 293 GLY A C 1
ATOM 2288 O O . GLY A 1 293 ? -7.703 33.688 -13.688 1 88.81 293 GLY A O 1
ATOM 2289 N N . GLU A 1 294 ? -6.625 35.375 -12.703 1 86.88 294 GLU A N 1
ATOM 2290 C CA . GLU A 1 294 ? -5.469 35.344 -13.594 1 86.88 294 GLU A CA 1
ATOM 2291 C C . GLU A 1 294 ? -4.211 35.844 -12.891 1 86.88 294 GLU A C 1
ATOM 2293 O O . GLU A 1 294 ? -4.289 36.719 -12.023 1 86.88 294 GLU A O 1
ATOM 2298 N N . GLY A 1 295 ? -3.072 35.281 -13.32 1 93.19 295 GLY A N 1
ATOM 2299 C CA . GLY A 1 295 ? -1.828 35.688 -12.695 1 93.19 295 GLY A CA 1
ATOM 2300 C C . GLY A 1 295 ? -1.816 35.469 -11.195 1 93.19 295 GLY A C 1
ATOM 2301 O O . GLY A 1 295 ? -1.874 34.344 -10.727 1 93.19 295 GLY A O 1
ATOM 2302 N N . ARG A 1 296 ? -1.899 36.719 -10.477 1 96.12 296 ARG A N 1
ATOM 2303 C CA . ARG A 1 296 ? -1.78 36.656 -9.023 1 96.12 296 ARG A CA 1
ATOM 2304 C C . ARG A 1 296 ? -3.076 37.094 -8.344 1 96.12 296 ARG A C 1
ATOM 2306 O O . ARG A 1 296 ? -3.068 37.5 -7.18 1 96.12 296 ARG A O 1
ATOM 2313 N N . ARG A 1 297 ? -4.223 37 -9.172 1 95.62 297 ARG A N 1
ATOM 2314 C CA . ARG A 1 297 ? -5.438 37.562 -8.586 1 95.62 297 ARG A CA 1
ATOM 2315 C C . ARG A 1 297 ? -6.621 36.625 -8.766 1 95.62 297 ARG A C 1
ATOM 2317 O O . ARG A 1 297 ? -6.688 35.875 -9.742 1 95.62 297 ARG A O 1
ATOM 2324 N N . VAL A 1 298 ? -7.488 36.656 -7.789 1 96.31 298 VAL A N 1
ATOM 2325 C CA . VAL A 1 298 ? -8.789 36 -7.84 1 96.31 298 VAL A CA 1
ATOM 2326 C C . VAL A 1 298 ? -9.898 37 -7.559 1 96.31 298 VAL A C 1
ATOM 2328 O O . VAL A 1 298 ? -9.766 37.844 -6.672 1 96.31 298 VAL A O 1
ATOM 2331 N N . LEU A 1 299 ? -10.945 36.938 -8.406 1 95.69 299 LEU A N 1
ATOM 2332 C CA . LEU A 1 299 ? -12.102 37.812 -8.242 1 95.69 299 LEU A CA 1
ATOM 2333 C C . LEU A 1 299 ? -13.281 37.031 -7.668 1 95.69 299 LEU A C 1
ATOM 2335 O O . LEU A 1 299 ? -13.672 36 -8.211 1 95.69 299 LEU A O 1
ATOM 2339 N N . LEU A 1 300 ? -13.797 37.531 -6.492 1 96.19 300 LEU A N 1
ATOM 2340 C CA . LEU A 1 300 ? -14.984 36.969 -5.871 1 96.19 300 LEU A CA 1
ATOM 2341 C C . LEU A 1 300 ? -16.172 37.906 -5.988 1 96.19 300 LEU A C 1
ATOM 2343 O O . LEU A 1 300 ? -16 39.125 -5.98 1 96.19 300 LEU A O 1
ATOM 2347 N N . GLU A 1 301 ? -17.359 37.312 -6.039 1 94.62 301 GLU A N 1
ATOM 2348 C CA . GLU A 1 301 ? -18.562 38.125 -5.875 1 94.62 301 GLU A CA 1
ATOM 2349 C C . GLU A 1 301 ? -18.609 38.75 -4.492 1 94.62 301 GLU A C 1
ATOM 2351 O O . GLU A 1 301 ? -18.047 38.219 -3.533 1 94.62 301 GLU A O 1
ATOM 2356 N N . PRO A 1 302 ? -19.281 39.906 -4.402 1 91.31 302 PRO A N 1
ATOM 2357 C CA . PRO A 1 302 ? -19.344 40.562 -3.105 1 91.31 302 PRO A CA 1
ATOM 2358 C C . PRO A 1 302 ? -20.016 39.719 -2.025 1 91.31 302 PRO A C 1
ATOM 2360 O O . PRO A 1 302 ? -20.906 38.938 -2.324 1 91.31 302 PRO A O 1
ATOM 2363 N N . PRO A 1 303 ? -19.516 39.875 -0.827 1 90.31 303 PRO A N 1
ATOM 2364 C CA . PRO A 1 303 ? -20.094 39.156 0.305 1 90.31 303 PRO A CA 1
ATOM 2365 C C . PRO A 1 303 ? -21.484 39.688 0.69 1 90.31 303 PRO A C 1
ATOM 2367 O O . PRO A 1 303 ? -21.844 40.781 0.32 1 90.31 303 PRO A O 1
ATOM 2370 N N . PRO A 1 304 ? -22.172 38.844 1.427 1 87.94 304 PRO A N 1
ATOM 2371 C CA . PRO A 1 304 ? -23.359 39.406 2.105 1 87.94 304 PRO A CA 1
ATOM 2372 C C . PRO A 1 304 ? -23 40.562 3.039 1 87.94 304 PRO A C 1
ATOM 2374 O O . PRO A 1 304 ? -21.875 40.625 3.537 1 87.94 304 PRO A O 1
ATOM 2377 N N . ILE A 1 305 ? -23.922 41.375 3.32 1 83.75 305 ILE A N 1
ATOM 2378 C CA . ILE A 1 305 ? -23.734 42.625 4.078 1 83.75 305 ILE A CA 1
ATOM 2379 C C . ILE A 1 305 ? -23.188 42.281 5.465 1 83.75 305 ILE A C 1
ATOM 2381 O O . ILE A 1 305 ? -22.359 43.031 6.004 1 83.75 305 ILE A O 1
ATOM 2385 N N . GLU A 1 306 ? -23.516 41.188 5.957 1 84.69 306 GLU A N 1
ATOM 2386 C CA . GLU A 1 306 ? -23.172 40.844 7.336 1 84.69 306 GLU A CA 1
ATOM 2387 C C . GLU A 1 306 ? -21.797 40.188 7.418 1 84.69 306 GLU A C 1
ATOM 2389 O O . GLU A 1 306 ? -21.234 40.031 8.508 1 84.69 306 GLU A O 1
ATOM 2394 N N . ALA A 1 307 ? -21.234 39.875 6.277 1 88.88 307 ALA A N 1
ATOM 2395 C CA . ALA A 1 307 ? -19.969 39.156 6.281 1 88.88 307 ALA A CA 1
ATOM 2396 C C . ALA A 1 307 ? -18.828 40.031 6.809 1 88.88 307 ALA A C 1
ATOM 2398 O O . ALA A 1 307 ? -18.734 41.188 6.465 1 88.88 307 ALA A O 1
ATOM 2399 N N . LYS A 1 308 ? -17.984 39.406 7.645 1 86.75 308 LYS A N 1
ATOM 2400 C CA . LYS A 1 308 ? -16.859 40.156 8.227 1 86.75 308 LYS A CA 1
ATOM 2401 C C . LYS A 1 308 ? -15.523 39.5 7.852 1 86.75 308 LYS A C 1
ATOM 2403 O O . LYS A 1 308 ? -14.469 40.125 8.016 1 86.75 308 LYS A O 1
ATOM 2408 N N . VAL A 1 309 ? -15.625 38.25 7.398 1 87.12 309 VAL A N 1
ATOM 2409 C CA . VAL A 1 309 ? -14.391 37.562 7.027 1 87.12 309 VAL A CA 1
ATOM 2410 C C . VAL A 1 309 ? -14.594 36.812 5.719 1 87.12 309 VAL A C 1
ATOM 2412 O O . VAL A 1 309 ? -15.719 36.469 5.363 1 87.12 309 VAL A O 1
ATOM 2415 N N . VAL A 1 310 ? -13.523 36.625 4.98 1 90.12 310 VAL A N 1
ATOM 2416 C CA . VAL A 1 310 ? -13.445 35.719 3.852 1 90.12 310 VAL A CA 1
ATOM 2417 C C . VAL A 1 310 ? -12.477 34.594 4.172 1 90.12 310 VAL A C 1
ATOM 2419 O O . VAL A 1 310 ? -11.391 34.812 4.719 1 90.12 310 VAL A O 1
ATOM 2422 N N . GLY A 1 311 ? -12.953 33.438 3.982 1 89.31 311 GLY A N 1
ATOM 2423 C CA . GLY A 1 311 ? -12.148 32.25 4.266 1 89.31 311 GLY A CA 1
ATOM 2424 C C . GLY A 1 311 ? -11.875 31.406 3.037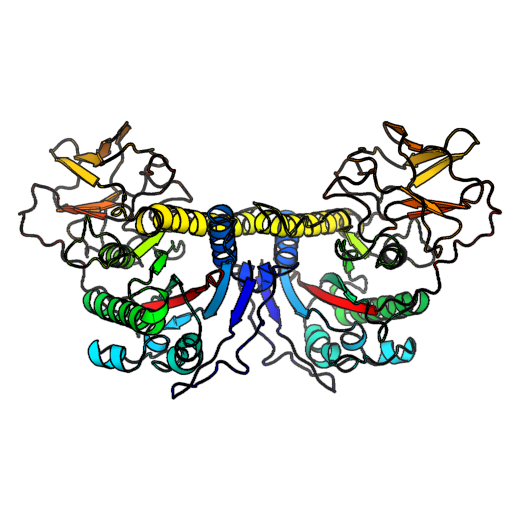 1 89.31 311 GLY A C 1
ATOM 2425 O O . GLY A 1 311 ? -12.695 31.344 2.117 1 89.31 311 GLY A O 1
ATOM 2426 N N . TYR A 1 312 ? -10.711 30.797 3.033 1 91.06 312 TYR A N 1
ATOM 2427 C CA . TYR A 1 312 ? -10.344 29.797 2.037 1 91.06 312 TYR A CA 1
ATOM 2428 C C . TYR A 1 312 ? -10.125 28.438 2.689 1 91.06 312 TYR A C 1
ATOM 2430 O O . TYR A 1 312 ? -9.406 28.328 3.686 1 91.06 312 TYR A O 1
ATOM 2438 N N . ALA A 1 313 ? -10.695 27.359 2.131 1 89.81 313 ALA A N 1
ATOM 2439 C CA . ALA A 1 313 ? -10.555 25.969 2.566 1 89.81 313 ALA A CA 1
ATOM 2440 C C . ALA A 1 313 ? -10.906 25.812 4.043 1 89.81 313 ALA A C 1
ATOM 2442 O O . ALA A 1 313 ? -10.164 25.188 4.805 1 89.81 313 ALA A O 1
ATOM 2443 N N . ILE A 1 314 ? -12.047 26.375 4.438 1 83.75 314 ILE A N 1
ATOM 2444 C CA . ILE A 1 314 ? -12.422 26.422 5.848 1 83.75 314 ILE A CA 1
ATOM 2445 C C . ILE A 1 314 ? -13.422 25.312 6.156 1 83.75 314 ILE A C 1
ATOM 2447 O O . ILE A 1 314 ? -13.789 25.109 7.312 1 83.75 314 ILE A O 1
ATOM 2451 N N . HIS A 1 315 ? -13.805 24.594 5.145 1 82.12 315 HIS A N 1
ATOM 2452 C CA . HIS A 1 315 ? -14.68 23.438 5.336 1 82.12 315 HIS A CA 1
ATOM 2453 C C . HIS A 1 315 ? -13.867 22.156 5.434 1 82.12 315 HIS A C 1
ATOM 2455 O O . HIS A 1 315 ? -12.727 22.094 4.965 1 82.12 315 HIS A O 1
ATOM 2461 N N . THR A 1 316 ? -14.484 21.156 6.09 1 79.62 316 THR A N 1
ATOM 2462 C CA . THR A 1 316 ? -13.82 19.859 6.227 1 79.62 316 THR A CA 1
ATOM 2463 C C . THR A 1 316 ? -13.43 19.312 4.859 1 79.62 316 THR A C 1
ATOM 2465 O O . THR A 1 316 ? -12.328 18.781 4.691 1 79.62 316 THR A O 1
ATOM 2468 N N . THR A 1 317 ? -14.383 19.375 3.994 1 84 317 THR A N 1
ATOM 2469 C CA . THR A 1 317 ? -14.148 19.031 2.598 1 84 317 THR A CA 1
ATOM 2470 C C . THR A 1 317 ? -14.445 20.219 1.688 1 84 317 THR A C 1
ATOM 2472 O O . THR A 1 317 ? -15.547 20.328 1.141 1 84 317 THR A O 1
ATOM 2475 N N . PRO A 1 318 ? -13.469 21.047 1.506 1 87.62 318 PRO A N 1
ATOM 2476 C CA . PRO A 1 318 ? -13.719 22.359 0.877 1 87.62 318 PRO A CA 1
ATOM 2477 C C . PRO A 1 318 ? -13.867 22.25 -0.64 1 87.62 318 PRO A C 1
ATOM 2479 O O . PRO A 1 318 ? -14.328 23.203 -1.281 1 87.62 318 PRO A O 1
ATOM 2482 N N . CYS A 1 319 ? -13.438 21.203 -1.269 1 87.88 319 CYS A N 1
ATOM 2483 C CA . CYS A 1 319 ? -13.453 21.047 -2.721 1 87.88 319 CYS A CA 1
ATOM 2484 C C . CYS A 1 319 ? -13.406 19.578 -3.119 1 87.88 319 CYS A C 1
ATOM 2486 O O . CYS A 1 319 ? -13.234 18.703 -2.268 1 87.88 319 CYS A O 1
ATOM 2488 N N . LEU A 1 320 ? -13.68 19.375 -4.395 1 85.75 320 LEU A N 1
ATOM 2489 C CA . LEU A 1 320 ? -13.5 18.031 -4.941 1 85.75 320 LEU A CA 1
ATOM 2490 C C . LEU A 1 320 ? -12.016 17.703 -5.094 1 85.75 320 LEU A C 1
ATOM 2492 O O . LEU A 1 320 ? -11.164 18.578 -4.965 1 85.75 320 LEU A O 1
ATOM 2496 N N . HIS A 1 321 ? -11.742 16.438 -5.301 1 87.25 321 HIS A N 1
ATOM 2497 C CA . HIS A 1 321 ? -10.375 15.938 -5.402 1 87.25 321 HIS A CA 1
ATOM 2498 C C . HIS A 1 321 ? -9.555 16.766 -6.379 1 87.25 321 HIS A C 1
ATOM 2500 O O . HIS A 1 321 ? -9.852 16.797 -7.574 1 87.25 321 HIS A O 1
ATOM 2506 N N . LEU A 1 322 ? -8.578 17.438 -5.918 1 90.12 322 LEU A N 1
ATOM 2507 C CA . LEU A 1 322 ? -7.605 18.234 -6.656 1 90.12 322 LEU A CA 1
ATOM 2508 C C . LEU A 1 322 ? -8.297 19.328 -7.453 1 90.12 322 LEU A C 1
ATOM 2510 O O . LEU A 1 322 ? -7.84 19.703 -8.531 1 90.12 322 LEU A O 1
ATOM 2514 N N . GLN A 1 323 ? -9.398 19.875 -6.859 1 91.25 323 GLN A N 1
ATOM 2515 C CA . GLN A 1 323 ? -10.172 20.875 -7.574 1 91.25 323 GLN A CA 1
ATOM 2516 C C . GLN A 1 323 ? -10.5 22.062 -6.676 1 91.25 323 GLN A C 1
ATOM 2518 O O . GLN A 1 323 ? -11.586 22.641 -6.766 1 91.25 323 GLN A O 1
ATOM 2523 N N . CYS A 1 324 ? -9.625 22.344 -5.805 1 93.25 324 CYS A N 1
ATOM 2524 C CA . CYS A 1 324 ? -9.781 23.578 -5.051 1 93.25 324 CYS A CA 1
ATOM 2525 C C . CYS A 1 324 ? -9.469 24.781 -5.922 1 93.25 324 CYS A C 1
ATOM 2527 O O . CYS A 1 324 ? -8.828 24.656 -6.965 1 93.25 324 CYS A O 1
ATOM 2529 N N . ALA A 1 325 ? -9.898 25.906 -5.527 1 94.12 325 ALA A N 1
ATOM 2530 C CA . ALA A 1 325 ? -9.836 27.109 -6.355 1 94.12 325 ALA A CA 1
ATOM 2531 C C . ALA A 1 325 ? -8.391 27.531 -6.602 1 94.12 325 ALA A C 1
ATOM 2533 O O . ALA A 1 325 ? -8.023 27.891 -7.723 1 94.12 325 ALA A O 1
ATOM 2534 N N . VAL A 1 326 ? -7.523 27.438 -5.602 1 95.75 326 VAL A N 1
ATOM 2535 C CA . VAL A 1 326 ? -6.242 28.125 -5.723 1 95.75 326 VAL A CA 1
ATOM 2536 C C . VAL A 1 326 ? -5.102 27.141 -5.512 1 95.75 326 VAL A C 1
ATOM 2538 O O . VAL A 1 326 ? -5.004 26.516 -4.453 1 95.75 326 VAL A O 1
ATOM 2541 N N . TYR A 1 327 ? -4.246 27.016 -6.473 1 94.81 327 TYR A N 1
ATOM 2542 C CA . TYR A 1 327 ? -2.982 26.297 -6.41 1 94.81 327 TYR A CA 1
ATOM 2543 C C . TYR A 1 327 ? -1.818 27.188 -6.828 1 94.81 327 TYR A C 1
ATOM 2545 O O . TYR A 1 327 ? -1.999 28.125 -7.594 1 94.81 327 TYR A O 1
ATOM 2553 N N . ASP A 1 328 ? -0.661 26.891 -6.293 1 91.69 328 ASP A N 1
ATOM 2554 C CA . ASP A 1 328 ? 0.511 27.641 -6.738 1 91.69 328 ASP A CA 1
ATOM 2555 C C . ASP A 1 328 ? 1.097 27.047 -8.016 1 91.69 328 ASP A C 1
ATOM 2557 O O . ASP A 1 328 ? 0.521 26.125 -8.594 1 91.69 328 ASP A O 1
ATOM 2561 N N . SER A 1 329 ? 2.217 27.578 -8.5 1 86.88 329 SER A N 1
ATOM 2562 C CA . SER A 1 329 ? 2.83 27.172 -9.758 1 86.88 329 SER A CA 1
ATOM 2563 C C . SER A 1 329 ? 3.391 25.766 -9.672 1 86.88 329 SER A C 1
ATOM 2565 O O . SER A 1 329 ? 3.6 25.109 -10.695 1 86.88 329 SER A O 1
ATOM 2567 N N . ASN A 1 330 ? 3.592 25.297 -8.438 1 85 330 ASN A N 1
ATOM 2568 C CA . ASN A 1 330 ? 4.098 23.938 -8.242 1 85 330 ASN A CA 1
ATOM 2569 C C . ASN A 1 330 ? 2.959 22.938 -8.086 1 85 330 ASN A C 1
ATOM 2571 O O . ASN A 1 330 ? 3.201 21.75 -7.863 1 85 330 ASN A O 1
ATOM 2575 N N . GLY A 1 331 ? 1.78 23.453 -8.156 1 89.5 331 GLY A N 1
ATOM 2576 C CA . GLY A 1 331 ? 0.627 22.562 -8.039 1 89.5 331 GLY A CA 1
ATOM 2577 C C . GLY A 1 331 ? 0.228 22.297 -6.602 1 89.5 331 GLY A C 1
ATOM 2578 O O . GLY A 1 331 ? -0.542 21.375 -6.328 1 89.5 331 GLY A O 1
ATOM 2579 N N . LEU A 1 332 ? 0.725 23.047 -5.672 1 92.81 332 LEU A N 1
ATOM 2580 C CA . LEU A 1 332 ? 0.367 22.891 -4.27 1 92.81 332 LEU A CA 1
ATOM 2581 C C . LEU A 1 332 ? -0.817 23.781 -3.904 1 92.81 332 LEU A C 1
ATOM 2583 O O . LEU A 1 332 ? -0.882 24.938 -4.328 1 92.81 332 LEU A O 1
ATOM 2587 N N . PRO A 1 333 ? -1.771 23.234 -3.178 1 94.75 333 PRO A N 1
ATOM 2588 C CA . PRO A 1 333 ? -2.922 24.062 -2.801 1 94.75 333 PRO A CA 1
ATOM 2589 C C . PRO A 1 333 ? -2.566 25.141 -1.785 1 94.75 333 PRO A C 1
ATOM 2591 O O . PRO A 1 333 ? -1.687 24.953 -0.944 1 94.75 333 PRO A O 1
ATOM 2594 N N . LEU A 1 334 ? -3.303 26.234 -1.943 1 94.19 334 LEU A N 1
ATOM 2595 C CA . LEU A 1 334 ? -3.195 27.266 -0.913 1 94.19 334 LEU A CA 1
ATOM 2596 C C . LEU A 1 334 ? -3.664 26.734 0.437 1 94.19 334 LEU A C 1
ATOM 2598 O O . LEU A 1 334 ? -4.688 26.047 0.517 1 94.19 334 LEU A O 1
ATOM 2602 N N . TYR A 1 335 ? -2.877 27.062 1.474 1 92.88 335 TYR A N 1
ATOM 2603 C CA . TYR A 1 335 ? -3.262 26.625 2.814 1 92.88 335 TYR A CA 1
ATOM 2604 C C . TYR A 1 335 ? -4.492 27.391 3.297 1 92.88 335 TYR A C 1
ATOM 2606 O O . TYR A 1 335 ? -4.742 28.516 2.863 1 92.88 335 TYR A O 1
ATOM 2614 N N . PRO A 1 336 ? -5.238 26.797 4.188 1 89.81 336 PRO A N 1
ATOM 2615 C CA . PRO A 1 336 ? -6.41 27.484 4.734 1 89.81 336 PRO A CA 1
ATOM 2616 C C . PRO A 1 336 ? -6.062 28.828 5.383 1 89.81 336 PRO A C 1
ATOM 2618 O O . PRO A 1 336 ? -5.02 28.938 6.035 1 89.81 336 PRO A O 1
ATOM 2621 N N . ARG A 1 337 ? -6.98 29.781 5.125 1 87.25 337 ARG A N 1
ATOM 2622 C CA . ARG A 1 337 ? -6.762 31.109 5.68 1 87.25 337 ARG A CA 1
ATOM 2623 C C . ARG A 1 337 ? -8.078 31.875 5.809 1 87.25 337 ARG A C 1
ATOM 2625 O O . ARG A 1 337 ? -9.039 31.594 5.098 1 87.25 337 ARG A O 1
ATOM 2632 N N . VAL A 1 338 ? -8.023 32.781 6.711 1 85.5 338 VAL A N 1
ATOM 2633 C CA . VAL A 1 338 ? -9.148 33.688 6.914 1 85.5 338 VAL A CA 1
ATOM 2634 C C . VAL A 1 338 ? -8.641 35.125 6.969 1 85.5 338 VAL A C 1
ATOM 2636 O O . VAL A 1 338 ? -7.648 35.438 7.637 1 85.5 338 VAL A O 1
ATOM 2639 N N . LEU A 1 339 ? -9.305 35.969 6.23 1 87.12 339 LEU A N 1
ATOM 2640 C CA . LEU A 1 339 ? -8.961 37.375 6.215 1 87.12 339 LEU A CA 1
ATOM 2641 C C . LEU A 1 339 ? -10.164 38.219 6.633 1 87.12 339 LEU A C 1
ATOM 2643 O O . LEU A 1 339 ? -11.297 37.938 6.25 1 87.12 339 LEU A O 1
ATOM 2647 N N . PRO A 1 340 ? -9.891 39.219 7.41 1 86.75 340 PRO A N 1
ATOM 2648 C CA . PRO A 1 340 ? -10.961 40.156 7.711 1 86.75 340 PRO A CA 1
ATOM 2649 C C . PRO A 1 340 ? -11.344 41.031 6.508 1 86.75 340 PRO A C 1
ATOM 2651 O O . PRO A 1 340 ? -10.469 41.438 5.734 1 86.75 340 PRO A O 1
ATOM 2654 N N . LEU A 1 341 ? -12.625 41.281 6.418 1 88.5 341 LEU A N 1
ATOM 2655 C CA . LEU A 1 341 ? -13.102 42.219 5.391 1 88.5 341 LEU A CA 1
ATOM 2656 C C . LEU A 1 341 ? -13.031 43.656 5.883 1 88.5 341 LEU A C 1
ATOM 2658 O O . LEU A 1 341 ? -13.188 43.906 7.078 1 88.5 341 LEU A O 1
ATOM 2662 N N . PRO A 1 342 ? -12.445 44.656 5.055 1 78.31 342 PRO A N 1
ATOM 2663 C CA . PRO A 1 342 ? -12.25 46.031 5.477 1 78.31 342 PRO A CA 1
ATOM 2664 C C . PRO A 1 342 ? -13.484 46.625 6.16 1 78.31 342 PRO A C 1
ATOM 2666 O O . PRO A 1 342 ? -13.359 47.5 7.02 1 78.31 342 PRO A O 1
ATOM 2669 N N . SER A 1 343 ? -14.758 46.531 5.738 1 65.12 343 SER A N 1
ATOM 2670 C CA . SER A 1 343 ? -15.836 47.219 6.461 1 65.12 343 SER A CA 1
ATOM 2671 C C . SER A 1 343 ? -15.875 46.781 7.922 1 65.12 343 SER A C 1
ATOM 2673 O O . SER A 1 343 ? -16.609 47.344 8.727 1 65.12 343 SER A O 1
ATOM 2675 N N . SER A 1 344 ? -15.078 45.75 8.219 1 54.84 344 SER A N 1
ATOM 2676 C CA . SER A 1 344 ? -15.102 45.25 9.594 1 54.84 344 SER A CA 1
ATOM 2677 C C . SER A 1 344 ? -14.039 45.938 10.445 1 54.84 344 SER A C 1
ATOM 2679 O O . SER A 1 344 ? -12.992 46.344 9.93 1 54.84 344 SER A O 1
ATOM 2681 N N . SER A 1 345 ? -14.406 46.656 11.531 1 46.44 345 SER A N 1
ATOM 2682 C CA . SER A 1 345 ? -13.469 47.281 12.438 1 46.44 345 SER A CA 1
ATOM 2683 C C . SER A 1 345 ? -12.242 46.406 12.68 1 46.44 345 SER A C 1
ATOM 2685 O O . SER A 1 345 ? -12.352 45.188 12.773 1 46.44 345 SER A O 1
ATOM 2687 N N . PRO A 1 346 ? -11.094 47.062 12.484 1 42.94 346 PRO A N 1
ATOM 2688 C CA . PRO A 1 346 ? -9.797 46.406 12.578 1 42.94 346 PRO A CA 1
ATOM 2689 C C . PRO A 1 346 ? -9.734 45.375 13.719 1 42.94 346 PRO A C 1
ATOM 2691 O O . PRO A 1 346 ? -8.844 44.531 13.75 1 42.94 346 PRO A O 1
ATOM 2694 N N . SER A 1 347 ? -10.328 45.75 14.875 1 38.25 347 SER A N 1
ATOM 2695 C CA . SER A 1 347 ? -10.023 45.062 16.109 1 38.25 347 SER A CA 1
ATOM 2696 C C . SER A 1 347 ? -10.484 43.594 16.062 1 38.25 347 SER A C 1
ATOM 2698 O O . SER A 1 347 ? -10.469 42.906 17.078 1 38.25 347 SER A O 1
ATOM 2700 N N . THR A 1 348 ? -11.125 43.219 15.055 1 37.25 348 THR A N 1
ATOM 2701 C CA . THR A 1 348 ? -11.766 41.938 15.297 1 37.25 348 THR A CA 1
ATOM 2702 C C . THR A 1 348 ? -10.758 40.812 15.164 1 37.25 348 THR A C 1
ATOM 2704 O O . THR A 1 348 ? -10.258 40.531 14.07 1 37.25 348 THR A O 1
ATOM 2707 N N . THR A 1 349 ? -9.891 40.75 16.125 1 41.59 349 THR A N 1
ATOM 2708 C CA . THR A 1 349 ? -9.195 39.469 16.234 1 41.59 349 THR A CA 1
ATOM 2709 C C . THR A 1 349 ? -10.117 38.312 15.836 1 41.59 349 THR A C 1
ATOM 2711 O O . THR A 1 349 ? -11.203 38.156 16.406 1 41.59 349 THR A O 1
ATOM 2714 N N . VAL A 1 350 ? -10.008 38.031 14.609 1 45.25 350 VAL A N 1
ATOM 2715 C CA . VAL A 1 350 ? -10.781 36.875 14.156 1 45.25 350 VAL A CA 1
ATOM 2716 C C . VAL A 1 350 ? -10.758 35.812 15.234 1 45.25 350 VAL A C 1
ATOM 2718 O O . VAL A 1 350 ? -9.711 35.219 15.5 1 45.25 350 VAL A O 1
ATOM 2721 N N . ALA A 1 351 ? -11.586 36 16.297 1 43.22 351 ALA A N 1
ATOM 2722 C CA . ALA A 1 351 ? -11.68 35 17.344 1 43.22 351 ALA A CA 1
ATOM 2723 C C . ALA A 1 351 ? -11.898 33.625 16.766 1 43.22 351 ALA A C 1
ATOM 2725 O O . ALA A 1 351 ? -12.828 33.406 15.984 1 43.22 351 ALA A O 1
ATOM 2726 N N . LEU A 1 352 ? -10.867 32.906 16.594 1 47.34 352 LEU A N 1
ATOM 2727 C CA . LEU A 1 352 ? -11 31.469 16.312 1 47.34 352 LEU A CA 1
ATOM 2728 C C . LEU A 1 352 ? -11.875 30.781 17.359 1 47.34 352 LEU A C 1
ATOM 2730 O O . LEU A 1 352 ? -11.773 31.078 18.547 1 47.34 352 LEU A O 1
ATOM 2734 N N . GLY A 1 353 ? -13.031 30.406 17 1 45.78 353 GLY A N 1
ATOM 2735 C CA . GLY A 1 353 ? -14.078 29.875 17.859 1 45.78 353 GLY A CA 1
ATOM 2736 C C . GLY A 1 353 ? -13.562 28.922 18.906 1 45.78 353 GLY A C 1
ATOM 2737 O O . GLY A 1 353 ? -12.414 28.469 18.844 1 45.78 353 GLY A O 1
ATOM 2738 N N . SER A 1 354 ? -14.242 28.922 20.172 1 48.5 354 SER A N 1
ATOM 2739 C CA . SER A 1 354 ? -14.18 28.094 21.359 1 48.5 354 SER A CA 1
ATOM 2740 C C . SER A 1 354 ? -14.422 26.625 21.016 1 48.5 354 SER A C 1
ATOM 2742 O O . SER A 1 354 ? -14.688 25.812 21.906 1 48.5 354 SER A O 1
ATOM 2744 N N . LYS A 1 355 ? -14.336 26.312 19.734 1 51.94 355 LYS A N 1
ATOM 2745 C CA . LYS A 1 355 ? -14.688 24.938 19.391 1 51.94 355 LYS A CA 1
ATOM 2746 C C . LYS A 1 355 ? -13.648 23.953 19.906 1 51.94 355 LYS A C 1
ATOM 2748 O O . LYS A 1 355 ? -12.445 24.219 19.844 1 51.94 355 LYS A O 1
ATOM 2753 N N . GLN A 1 356 ? -14.156 22.891 20.703 1 50.25 356 GLN A N 1
ATOM 2754 C CA . GLN A 1 356 ? -13.352 21.797 21.234 1 50.25 356 GLN A CA 1
ATOM 2755 C C . GLN A 1 356 ? -13.25 20.656 20.219 1 50.25 356 GLN A C 1
ATOM 2757 O O . GLN A 1 356 ? -14.188 20.391 19.484 1 50.25 356 GLN A O 1
ATOM 2762 N N . PHE A 1 357 ? -12.008 20.281 19.828 1 50.41 357 PHE A N 1
ATOM 2763 C CA . PHE A 1 357 ? -11.773 19.156 18.938 1 50.41 357 PHE A CA 1
ATOM 2764 C C . PHE A 1 357 ? -10.875 18.109 19.594 1 50.41 357 PHE A C 1
ATOM 2766 O O . PHE A 1 357 ? -10.094 18.438 20.484 1 50.41 357 PHE A O 1
ATOM 2773 N N . THR A 1 358 ? -11.172 16.828 19.438 1 42.81 358 THR A N 1
ATOM 2774 C CA . THR A 1 358 ? -10.289 15.758 19.906 1 42.81 358 THR A CA 1
ATOM 2775 C C . THR A 1 358 ? -9.266 15.398 18.828 1 42.81 358 THR A C 1
ATOM 2777 O O . THR A 1 358 ? -9.625 15.172 17.672 1 42.81 358 THR A O 1
ATOM 2780 N N . LEU A 1 359 ? -7.973 15.664 19.203 1 42.31 359 LEU A N 1
ATOM 2781 C CA . LEU A 1 359 ? -6.891 15.289 18.297 1 42.31 359 LEU A CA 1
ATOM 2782 C C . LEU A 1 359 ? -6.586 13.805 18.391 1 42.31 359 LEU A C 1
ATOM 2784 O O . LEU A 1 359 ? -6.461 13.266 19.5 1 42.31 359 LEU A O 1
ATOM 2788 N N . LEU A 1 360 ? -6.77 13.047 17.406 1 42.41 360 LEU A N 1
ATOM 2789 C CA . LEU A 1 360 ? -6.355 11.648 17.359 1 42.41 360 LEU A CA 1
ATOM 2790 C C . LEU A 1 360 ? -5.039 11.5 16.594 1 42.41 360 LEU A C 1
ATOM 2792 O O . LEU A 1 360 ? -4.789 12.227 15.633 1 42.41 360 LEU A O 1
ATOM 2796 N N . MET A 1 361 ? -3.975 11.062 17.5 1 42.62 361 MET A N 1
ATOM 2797 C CA . MET A 1 361 ? -2.699 10.828 16.828 1 42.62 361 MET A CA 1
ATOM 2798 C C . MET A 1 361 ? -2.795 9.648 15.867 1 42.62 361 MET A C 1
ATOM 2800 O O . MET A 1 361 ? -3.502 8.672 16.141 1 42.62 361 MET A O 1
ATOM 2804 N N . THR A 1 362 ? -2.381 9.859 14.594 1 42.62 362 THR A N 1
ATOM 2805 C CA . THR A 1 362 ? -2.418 8.734 13.664 1 42.62 362 THR A CA 1
ATOM 2806 C C . THR A 1 362 ? -1.032 8.117 13.5 1 42.62 362 THR A C 1
ATOM 2808 O O . THR A 1 362 ? -0.834 6.938 13.789 1 42.62 362 THR A O 1
ATOM 2811 N N . THR A 1 363 ? -0.006 8.805 13.023 1 41.28 363 THR A N 1
ATOM 2812 C CA . THR A 1 363 ? 1.231 8.148 12.609 1 41.28 363 THR A CA 1
ATOM 2813 C C . THR A 1 363 ? 2.426 9.078 12.812 1 41.28 363 THR A C 1
ATOM 2815 O O . THR A 1 363 ? 2.318 10.289 12.617 1 41.28 363 THR A O 1
ATOM 2818 N N . VAL A 1 364 ? 3.447 8.68 13.656 1 45.59 364 VAL A N 1
ATOM 2819 C CA . VAL A 1 364 ? 4.734 9.359 13.742 1 45.59 364 VAL A CA 1
ATOM 2820 C C . VAL A 1 364 ? 5.789 8.562 12.977 1 45.59 364 VAL A C 1
ATOM 2822 O O . VAL A 1 364 ? 5.879 7.344 13.117 1 45.59 364 VAL A O 1
ATOM 2825 N N . TYR A 1 365 ? 6.406 9.266 11.984 1 60.84 365 TYR A N 1
ATOM 2826 C CA . TYR A 1 365 ? 7.547 8.688 11.281 1 60.84 365 TYR A CA 1
ATOM 2827 C C . TYR A 1 365 ? 8.844 9.367 11.688 1 60.84 365 TYR A C 1
ATOM 2829 O O . TYR A 1 365 ? 8.906 10.602 11.758 1 60.84 365 TYR A O 1
ATOM 2837 N N . LEU A 1 366 ? 9.742 8.469 12.219 1 64.81 366 LEU A N 1
ATOM 2838 C CA . LEU A 1 366 ? 11.062 9.023 12.5 1 64.81 366 LEU A CA 1
ATOM 2839 C C . LEU A 1 366 ? 12.016 8.758 11.344 1 64.81 366 LEU A C 1
ATOM 2841 O O . LEU A 1 366 ? 11.969 7.695 10.719 1 64.81 366 LEU A O 1
ATOM 2845 N N . ILE A 1 367 ? 12.617 9.82 10.922 1 56.22 367 ILE A N 1
ATOM 2846 C CA . ILE A 1 367 ? 13.641 9.734 9.891 1 56.22 367 ILE A CA 1
ATOM 2847 C C . ILE A 1 367 ? 15.023 9.75 10.531 1 56.22 367 ILE A C 1
ATOM 2849 O O . ILE A 1 367 ? 15.344 10.641 11.32 1 56.22 367 ILE A O 1
ATOM 2853 N N . ILE A 1 368 ? 15.758 8.57 10.391 1 50.06 368 ILE A N 1
ATOM 2854 C CA . ILE A 1 368 ? 17.109 8.422 10.938 1 50.06 368 ILE A CA 1
ATOM 2855 C C . ILE A 1 368 ? 18.141 8.531 9.82 1 50.06 368 ILE A C 1
ATOM 2857 O O . ILE A 1 368 ? 17.875 8.117 8.688 1 50.06 368 ILE A O 1
ATOM 2861 N N . SER A 1 369 ? 19.078 9.586 9.672 1 44.44 369 SER A N 1
ATOM 2862 C CA . SER A 1 369 ? 20.203 9.562 8.758 1 44.44 369 SER A CA 1
ATOM 2863 C C . SER A 1 369 ? 21.516 9.273 9.5 1 44.44 369 SER A C 1
ATOM 2865 O O . SER A 1 369 ? 21.734 9.789 10.602 1 44.44 369 SER A O 1
ATOM 2867 N N . ASN A 1 370 ? 22.062 7.98 9.43 1 39.12 370 ASN A N 1
ATOM 2868 C CA . ASN A 1 370 ? 23.406 7.805 9.953 1 39.12 370 ASN A CA 1
ATOM 2869 C C . ASN A 1 370 ? 24.422 8.703 9.242 1 39.12 370 ASN A C 1
ATOM 2871 O O . ASN A 1 370 ? 24.375 8.828 8.016 1 39.12 370 ASN A O 1
ATOM 2875 N N . SER A 1 371 ? 24.953 9.773 9.773 1 32.25 371 SER A N 1
ATOM 2876 C CA . SER A 1 371 ? 26.219 10.305 9.273 1 32.25 371 SER A CA 1
ATOM 2877 C C . SER A 1 371 ? 27.219 9.188 9.016 1 32.25 371 SER A C 1
ATOM 2879 O O . SER A 1 371 ? 27.141 8.117 9.625 1 32.25 371 SER A O 1
ATOM 2881 N N . ALA A 1 372 ? 28.016 9.195 7.742 1 27.16 372 ALA A N 1
ATOM 2882 C CA . ALA A 1 372 ? 29.25 8.477 7.387 1 27.16 372 ALA A CA 1
ATOM 2883 C C . ALA A 1 372 ? 30.141 8.281 8.602 1 27.16 372 ALA A C 1
ATOM 2885 O O . ALA A 1 372 ? 31.203 7.676 8.508 1 27.16 372 ALA A O 1
ATOM 2886 N N . ASN A 1 373 ? 30.234 9.023 9.695 1 24.45 373 ASN A N 1
ATOM 2887 C CA . ASN A 1 373 ? 31.406 8.695 10.477 1 24.45 373 ASN A CA 1
ATOM 2888 C C . ASN A 1 373 ? 31.25 7.371 11.219 1 24.45 373 ASN A C 1
ATOM 2890 O O . ASN A 1 373 ? 30.203 7.121 11.82 1 24.45 373 ASN A O 1
ATOM 2894 N N . MET B 1 1 ? -18.297 -3.572 -1.424 1 88.19 1 MET B N 1
ATOM 2895 C CA . MET B 1 1 ? -17.219 -4.461 -0.997 1 88.19 1 MET B CA 1
ATOM 2896 C C . MET B 1 1 ? -17 -4.352 0.506 1 88.19 1 MET B C 1
ATOM 2898 O O . MET B 1 1 ? -16.984 -3.248 1.058 1 88.19 1 MET B O 1
ATOM 2902 N N . ARG B 1 2 ? -16.812 -5.445 1.173 1 89.94 2 ARG B N 1
ATOM 2903 C CA . ARG B 1 2 ? -16.516 -5.504 2.598 1 89.94 2 ARG B CA 1
ATOM 2904 C C . ARG B 1 2 ? -15.227 -6.293 2.854 1 89.94 2 ARG B C 1
ATOM 2906 O O . ARG B 1 2 ? -14.938 -7.258 2.148 1 89.94 2 ARG B O 1
ATOM 2913 N N . LEU B 1 3 ? -14.531 -5.824 3.85 1 90.25 3 LEU B N 1
ATOM 2914 C CA . LEU B 1 3 ? -13.219 -6.391 4.156 1 90.25 3 LEU B CA 1
ATOM 2915 C C . LEU B 1 3 ? -13.203 -6.996 5.555 1 90.25 3 LEU B C 1
ATOM 2917 O O . LEU B 1 3 ? -13.789 -6.441 6.484 1 90.25 3 LEU B O 1
ATOM 2921 N N . PHE B 1 4 ? -12.664 -8.102 5.68 1 90.06 4 PHE B N 1
ATOM 2922 C CA . PHE B 1 4 ? -12.445 -8.82 6.93 1 90.06 4 PHE B CA 1
ATOM 2923 C C . PHE B 1 4 ? -11 -9.281 7.039 1 90.06 4 PHE B C 1
ATOM 2925 O O . PHE B 1 4 ? -10.445 -9.836 6.086 1 90.06 4 PHE B O 1
ATOM 2932 N N . HIS B 1 5 ? -10.359 -8.984 8.188 1 89.25 5 HIS B N 1
ATOM 2933 C CA . HIS B 1 5 ? -8.938 -9.312 8.336 1 89.25 5 HIS B CA 1
ATOM 2934 C C . HIS B 1 5 ? -8.703 -10.195 9.555 1 89.25 5 HIS B C 1
ATOM 2936 O O . HIS B 1 5 ? -9.133 -9.867 10.656 1 89.25 5 HIS B O 1
ATOM 2942 N N . VAL B 1 6 ? -8.039 -11.281 9.281 1 87.62 6 VAL B N 1
ATOM 2943 C CA . VAL B 1 6 ? -7.695 -12.234 10.336 1 87.62 6 VAL B CA 1
ATOM 2944 C C . VAL B 1 6 ? -6.199 -12.164 10.625 1 87.62 6 VAL B C 1
ATOM 2946 O O . VAL B 1 6 ? -5.379 -12.141 9.703 1 87.62 6 VAL B O 1
ATOM 2949 N N . GLY B 1 7 ? -5.875 -12.117 11.875 1 84.44 7 GLY B N 1
ATOM 2950 C CA . GLY B 1 7 ? -4.488 -12.078 12.305 1 84.44 7 GLY B CA 1
ATOM 2951 C C . GLY B 1 7 ? -3.871 -13.453 12.453 1 84.44 7 GLY B C 1
ATOM 2952 O O . GLY B 1 7 ? -4.52 -14.461 12.18 1 84.44 7 GLY B O 1
ATOM 2953 N N . ARG B 1 8 ? -2.629 -13.484 12.852 1 81.69 8 ARG B N 1
ATOM 2954 C CA . ARG B 1 8 ? -1.851 -14.711 12.977 1 81.69 8 ARG B CA 1
ATOM 2955 C C . ARG B 1 8 ? -2.273 -15.5 14.203 1 81.69 8 ARG B C 1
ATOM 2957 O O . ARG B 1 8 ? -2.727 -14.922 15.195 1 81.69 8 ARG B O 1
ATOM 2964 N N . GLY B 1 9 ? -2.236 -16.812 14.07 1 87.38 9 GLY B N 1
ATOM 2965 C CA . GLY B 1 9 ? -2.553 -17.703 15.18 1 87.38 9 GLY B CA 1
ATOM 2966 C C . GLY B 1 9 ? -2.244 -19.156 14.883 1 87.38 9 GLY B C 1
ATOM 2967 O O . GLY B 1 9 ? -2.252 -19.578 13.727 1 87.38 9 GLY B O 1
ATOM 2968 N N . GLU B 1 10 ? -1.913 -19.828 15.898 1 91.31 10 GLU B N 1
ATOM 2969 C CA . GLU B 1 10 ? -1.678 -21.266 15.812 1 91.31 10 GLU B CA 1
ATOM 2970 C C . GLU B 1 10 ? -2.316 -22 16.984 1 91.31 10 GLU B C 1
ATOM 2972 O O . GLU B 1 10 ? -2.48 -21.438 18.062 1 91.31 10 GLU B O 1
ATOM 2977 N N . ALA B 1 11 ? -2.678 -23.172 16.75 1 94.94 11 ALA B N 1
ATOM 2978 C CA . ALA B 1 11 ? -3.262 -24.016 17.797 1 94.94 11 ALA B CA 1
ATOM 2979 C C . ALA B 1 11 ? -2.922 -25.484 17.562 1 94.94 11 ALA B C 1
ATOM 2981 O O . ALA B 1 11 ? -2.717 -25.906 16.422 1 94.94 11 ALA B O 1
ATOM 2982 N N . THR B 1 12 ? -2.871 -26.234 18.609 1 93.81 12 THR B N 1
ATOM 2983 C CA . THR B 1 12 ? -2.555 -27.641 18.531 1 93.81 12 THR B CA 1
ATOM 2984 C C . THR B 1 12 ? -3.768 -28.453 18.062 1 93.81 12 THR B C 1
ATOM 2986 O O . THR B 1 12 ? -3.623 -29.516 17.469 1 93.81 12 THR B O 1
ATOM 2989 N N . GLU B 1 13 ? -4.91 -27.859 18.406 1 95.69 13 GLU B N 1
ATOM 2990 C CA . GLU B 1 13 ? -6.164 -28.484 17.984 1 95.69 13 GLU B CA 1
ATOM 2991 C C . GLU B 1 13 ? -7.062 -27.484 17.25 1 95.69 13 GLU B C 1
ATOM 2993 O O . GLU B 1 13 ? -6.91 -26.266 17.422 1 95.69 13 GLU B O 1
ATOM 2998 N N . GLU B 1 14 ? -7.938 -28.062 16.391 1 96.25 14 GLU B N 1
ATOM 2999 C CA . GLU B 1 14 ? -8.875 -27.203 15.688 1 96.25 14 GLU B CA 1
ATOM 3000 C C . GLU B 1 14 ? -9.727 -26.391 16.672 1 96.25 14 GLU B C 1
ATOM 3002 O O . GLU B 1 14 ? -10.297 -26.953 17.609 1 96.25 14 GLU B O 1
ATOM 3007 N N . VAL B 1 15 ? -9.836 -25.125 16.5 1 96.62 15 VAL B N 1
ATOM 3008 C CA . VAL B 1 15 ? -10.656 -24.266 17.344 1 96.62 15 VAL B CA 1
ATOM 3009 C C . VAL B 1 15 ? -11.945 -23.906 16.609 1 96.62 15 VAL B C 1
ATOM 3011 O O . VAL B 1 15 ? -11.961 -23.797 15.375 1 96.62 15 VAL B O 1
ATOM 3014 N N . PRO B 1 16 ? -13.062 -23.656 17.344 1 94.69 16 PRO B N 1
ATOM 3015 C CA . PRO B 1 16 ? -14.359 -23.438 16.703 1 94.69 16 PRO B CA 1
ATOM 3016 C C . PRO B 1 16 ? -14.5 -22.016 16.141 1 94.69 16 PRO B C 1
ATOM 3018 O O . PRO B 1 16 ? -15.305 -21.797 15.234 1 94.69 16 PRO B O 1
ATOM 3021 N N . GLU B 1 17 ? -13.797 -21.078 16.797 1 94.5 17 GLU B N 1
ATOM 3022 C CA . GLU B 1 17 ? -13.922 -19.688 16.375 1 94.5 17 GLU B CA 1
ATOM 3023 C C . GLU B 1 17 ? -12.555 -19.016 16.281 1 94.5 17 GLU B C 1
ATOM 3025 O O . GLU B 1 17 ? -11.625 -19.391 17 1 94.5 17 GLU B O 1
ATOM 3030 N N . ILE B 1 18 ? -12.469 -18.031 15.359 1 90.19 18 ILE B N 1
ATOM 3031 C CA . ILE B 1 18 ? -11.219 -17.297 15.18 1 90.19 18 ILE B CA 1
ATOM 3032 C C . ILE B 1 18 ? -10.891 -16.516 16.453 1 90.19 18 ILE B C 1
ATOM 3034 O O . ILE B 1 18 ? -9.727 -16.406 16.828 1 90.19 18 ILE B O 1
ATOM 3038 N N . GLY B 1 19 ? -11.969 -15.93 17.078 1 91.44 19 GLY B N 1
ATOM 3039 C CA . GLY B 1 19 ? -11.805 -15.266 18.375 1 91.44 19 GLY B CA 1
ATOM 3040 C C . GLY B 1 19 ? -10.945 -14.016 18.297 1 91.44 19 GLY B C 1
ATOM 3041 O O . GLY B 1 19 ? -11.211 -13.125 17.484 1 91.44 19 GLY B O 1
ATOM 3042 N N . THR B 1 20 ? -9.836 -13.938 19.125 1 87.38 20 T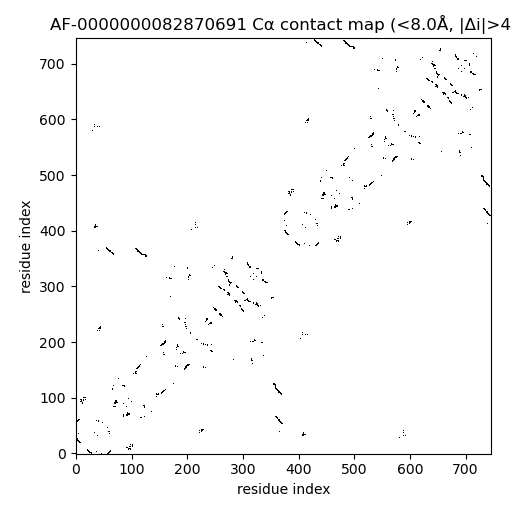HR B N 1
ATOM 3043 C CA . THR B 1 20 ? -9.016 -12.742 19.297 1 87.38 20 THR B CA 1
ATOM 3044 C C . THR B 1 20 ? -8.094 -12.547 18.094 1 87.38 20 THR B C 1
ATOM 3046 O O . THR B 1 20 ? -7.477 -11.492 17.953 1 87.38 20 THR B O 1
ATOM 3049 N N . ASN B 1 21 ? -8.086 -13.523 17.266 1 87.75 21 ASN B N 1
ATOM 3050 C CA . ASN B 1 21 ? -7.23 -13.406 16.094 1 87.75 21 ASN B CA 1
ATOM 3051 C C . ASN B 1 21 ? -7.895 -12.57 15 1 87.75 21 ASN B C 1
ATOM 3053 O O . ASN B 1 21 ? -7.289 -12.305 13.969 1 87.75 21 ASN B O 1
ATOM 3057 N N . ILE B 1 22 ? -9.164 -12.141 15.273 1 89.12 22 ILE B N 1
ATOM 3058 C CA . ILE B 1 22 ? -9.789 -11.188 14.352 1 89.12 22 ILE B CA 1
ATOM 3059 C C . ILE B 1 22 ? -9.156 -9.812 14.523 1 89.12 22 ILE B C 1
ATOM 3061 O O . ILE B 1 22 ? -9.273 -9.195 15.586 1 89.12 22 ILE B O 1
ATOM 3065 N N . GLU B 1 23 ? -8.5 -9.344 13.523 1 82.69 23 GLU B N 1
ATOM 3066 C CA . GLU B 1 23 ? -7.824 -8.055 13.602 1 82.69 23 GLU B CA 1
ATOM 3067 C C . GLU B 1 23 ? -8.727 -6.926 13.094 1 82.69 23 GLU B C 1
ATOM 3069 O O . GLU B 1 23 ? -8.586 -5.777 13.516 1 82.69 23 GLU B O 1
ATOM 3074 N N . GLN B 1 24 ? -9.594 -7.207 12.164 1 85.19 24 GLN B N 1
ATOM 3075 C CA . GLN B 1 24 ? -10.562 -6.246 11.648 1 85.19 24 GLN B CA 1
ATOM 3076 C C . GLN B 1 24 ? -11.891 -6.926 11.328 1 85.19 24 GLN B C 1
ATOM 3078 O O . GLN B 1 24 ? -11.945 -7.836 10.5 1 85.19 24 GLN B O 1
ATOM 3083 N N . GLN B 1 25 ? -12.938 -6.473 12.062 1 89.5 25 GLN B N 1
ATOM 3084 C CA . GLN B 1 25 ? -14.289 -6.906 11.719 1 89.5 25 GLN B CA 1
ATOM 3085 C C . GLN B 1 25 ? -14.719 -6.336 10.367 1 89.5 25 GLN B C 1
ATOM 3087 O O . GLN B 1 25 ? -14.086 -5.414 9.852 1 89.5 25 GLN B O 1
ATOM 3092 N N . TRP B 1 26 ? -15.797 -6.941 9.805 1 89.38 26 TRP B N 1
ATOM 3093 C CA . TRP B 1 26 ? -16.281 -6.527 8.492 1 89.38 26 TRP B CA 1
ATOM 3094 C C . TRP B 1 26 ? -16.406 -5.008 8.414 1 89.38 26 TRP B C 1
ATOM 3096 O O . TRP B 1 26 ? -17.016 -4.383 9.281 1 89.38 26 TRP B O 1
ATOM 3106 N N . THR B 1 27 ? -15.758 -4.422 7.426 1 87.06 27 THR B N 1
ATOM 3107 C CA . THR B 1 27 ? -15.797 -2.979 7.227 1 87.06 27 THR B CA 1
ATOM 3108 C C . THR B 1 27 ? -15.719 -2.635 5.742 1 87.06 27 THR B C 1
ATOM 3110 O O . THR B 1 27 ? -15.32 -3.469 4.926 1 87.06 27 THR B O 1
ATOM 3113 N N . THR B 1 28 ? -16.172 -1.445 5.406 1 84.75 28 THR B N 1
ATOM 3114 C CA . THR B 1 28 ? -15.906 -0.908 4.078 1 84.75 28 THR B CA 1
ATOM 3115 C C . THR B 1 28 ? -14.484 -0.351 4.004 1 84.75 28 THR B C 1
ATOM 3117 O O . THR B 1 28 ? -13.898 0.002 5.027 1 84.75 28 THR B O 1
ATOM 3120 N N . PRO B 1 29 ? -13.883 -0.357 2.781 1 83.44 29 PRO B N 1
ATOM 3121 C CA . PRO B 1 29 ? -12.562 0.269 2.674 1 83.44 29 PRO B CA 1
ATOM 3122 C C . PRO B 1 29 ? -12.555 1.712 3.172 1 83.44 29 PRO B C 1
ATOM 3124 O O . PRO B 1 29 ? -13.523 2.449 2.959 1 83.44 29 PRO B O 1
ATOM 3127 N N . TYR B 1 30 ? -11.555 2.049 3.859 1 76.12 30 TYR B N 1
ATOM 3128 C CA . TYR B 1 30 ? -11.375 3.404 4.363 1 76.12 30 TYR B CA 1
ATOM 3129 C C . TYR B 1 30 ? -9.922 3.844 4.23 1 76.12 30 TYR B C 1
ATOM 3131 O O . TYR B 1 30 ? -9.062 3.057 3.824 1 76.12 30 TYR B O 1
ATOM 3139 N N . GLU B 1 31 ? -9.734 5.078 4.52 1 70.88 31 GLU B N 1
ATOM 3140 C CA . GLU B 1 31 ? -8.375 5.613 4.441 1 70.88 31 GLU B CA 1
ATOM 3141 C C . GLU B 1 31 ? -7.406 4.781 5.27 1 70.88 31 GLU B C 1
ATOM 3143 O O . GLU B 1 31 ? -7.699 4.434 6.418 1 70.88 31 GLU B O 1
ATOM 3148 N N . GLY B 1 32 ? -6.332 4.344 4.727 1 73.06 32 GLY B N 1
ATOM 3149 C CA . GLY B 1 32 ? -5.324 3.547 5.406 1 73.06 32 GLY B CA 1
ATOM 3150 C C . GLY B 1 32 ? -5.453 2.059 5.137 1 73.06 32 GLY B C 1
ATOM 3151 O O . GLY B 1 32 ? -4.629 1.266 5.59 1 73.06 32 GLY B O 1
ATOM 3152 N N . VAL B 1 33 ? -6.457 1.698 4.43 1 83.12 33 VAL B N 1
ATOM 3153 C CA . VAL B 1 33 ? -6.719 0.283 4.195 1 83.12 33 VAL B CA 1
ATOM 3154 C C . VAL B 1 33 ? -5.488 -0.379 3.582 1 83.12 33 VAL B C 1
ATOM 3156 O O . VAL B 1 33 ? -5.195 -1.543 3.865 1 83.12 33 VAL B O 1
ATOM 3159 N N . LEU B 1 34 ? -4.699 0.345 2.82 1 83.06 34 LEU B N 1
ATOM 3160 C CA . LEU B 1 34 ? -3.547 -0.207 2.117 1 83.06 34 LEU B CA 1
ATOM 3161 C C . LEU B 1 34 ? -2.41 -0.502 3.09 1 83.06 34 LEU B C 1
ATOM 3163 O O . LEU B 1 34 ? -1.443 -1.18 2.732 1 83.06 34 LEU B O 1
ATOM 3167 N N . GLU B 1 35 ? -2.551 -0.121 4.324 1 75.94 35 GLU B N 1
ATOM 3168 C CA . GLU B 1 35 ? -1.5 -0.327 5.316 1 75.94 35 GLU B CA 1
ATOM 3169 C C . GLU B 1 35 ? -1.704 -1.636 6.074 1 75.94 35 GLU B C 1
ATOM 3171 O O . GLU B 1 35 ? -0.823 -2.074 6.816 1 75.94 35 GLU B O 1
ATOM 3176 N N . TRP B 1 36 ? -2.902 -2.178 5.863 1 76.56 36 TRP B N 1
ATOM 3177 C CA . TRP B 1 36 ? -3.121 -3.373 6.672 1 76.56 36 TRP B CA 1
ATOM 3178 C C . TRP B 1 36 ? -3.777 -4.477 5.848 1 76.56 36 TRP B C 1
ATOM 3180 O O . TRP B 1 36 ? -3.969 -5.594 6.336 1 76.56 36 TRP B O 1
ATOM 3190 N N . TYR B 1 37 ? -4.164 -4.176 4.652 1 86.56 37 TYR B N 1
ATOM 3191 C CA . TYR B 1 37 ? -4.836 -5.145 3.795 1 86.56 37 TYR B CA 1
ATOM 3192 C C . TYR B 1 37 ? -4.066 -5.352 2.494 1 86.56 37 TYR B C 1
ATOM 3194 O O . TYR B 1 37 ? -3.523 -4.398 1.932 1 86.56 37 TYR B O 1
ATOM 3202 N N . SER B 1 38 ? -4.047 -6.5 2.025 1 86.12 38 SER B N 1
ATOM 3203 C CA . SER B 1 38 ? -3.309 -6.848 0.817 1 86.12 38 SER B CA 1
ATOM 3204 C C . SER B 1 38 ? -3.812 -6.062 -0.387 1 86.12 38 SER B C 1
ATOM 3206 O O . SER B 1 38 ? -4.984 -6.16 -0.753 1 86.12 38 SER B O 1
ATOM 3208 N N . ALA B 1 39 ? -2.869 -5.367 -1.018 1 88.88 39 ALA B N 1
ATOM 3209 C CA . ALA B 1 39 ? -3.229 -4.617 -2.219 1 88.88 39 ALA B CA 1
ATOM 3210 C C . ALA B 1 39 ? -3.715 -5.551 -3.322 1 88.88 39 ALA B C 1
ATOM 3212 O O . ALA B 1 39 ? -4.66 -5.227 -4.043 1 88.88 39 ALA B O 1
ATOM 3213 N N . GLU B 1 40 ? -3.059 -6.672 -3.422 1 89.19 40 GLU B N 1
ATOM 3214 C CA . GLU B 1 40 ? -3.445 -7.66 -4.422 1 89.19 40 GLU B CA 1
ATOM 3215 C C . GLU B 1 40 ? -4.895 -8.102 -4.234 1 89.19 40 GLU B C 1
ATOM 3217 O O . GLU B 1 40 ? -5.664 -8.148 -5.199 1 89.19 40 GLU B O 1
ATOM 3222 N N . CYS B 1 41 ? -5.281 -8.367 -3.039 1 90.19 41 CYS B N 1
ATOM 3223 C CA . CYS B 1 41 ? -6.641 -8.789 -2.717 1 90.19 41 CYS B CA 1
ATOM 3224 C C . CYS B 1 41 ? -7.633 -7.66 -2.99 1 90.19 41 CYS B C 1
ATOM 3226 O O . CYS B 1 41 ? -8.719 -7.902 -3.525 1 90.19 41 CYS B O 1
ATOM 3228 N N . LEU B 1 42 ? -7.266 -6.492 -2.604 1 90.56 42 LEU B N 1
ATOM 3229 C CA . LEU B 1 42 ? -8.133 -5.336 -2.812 1 90.56 42 LEU B CA 1
ATOM 3230 C C . LEU B 1 42 ? -8.398 -5.117 -4.297 1 90.56 42 LEU B C 1
ATOM 3232 O O . LEU B 1 42 ? -9.539 -4.895 -4.703 1 90.56 42 LEU B O 1
ATOM 3236 N N . PHE B 1 43 ? -7.363 -5.211 -5.113 1 92.44 43 PHE B N 1
ATOM 3237 C CA . PHE B 1 43 ? -7.516 -5 -6.547 1 92.44 43 PHE B CA 1
ATOM 3238 C C . PHE B 1 43 ? -8.383 -6.094 -7.168 1 92.44 43 PHE B C 1
ATOM 3240 O O . PHE B 1 43 ? -9.242 -5.812 -8.008 1 92.44 43 PHE B O 1
ATOM 3247 N N . PHE B 1 44 ? -8.148 -7.32 -6.777 1 93.5 44 PHE B N 1
ATOM 3248 C CA . PHE B 1 44 ? -8.984 -8.398 -7.293 1 93.5 44 PHE B CA 1
ATOM 3249 C C . PHE B 1 44 ? -10.445 -8.18 -6.922 1 93.5 44 PHE B C 1
ATOM 3251 O O . PHE B 1 44 ? -11.328 -8.305 -7.77 1 93.5 44 PHE B O 1
ATOM 3258 N N . GLY B 1 45 ? -10.68 -7.84 -5.645 1 91.06 45 GLY B N 1
ATOM 3259 C CA . GLY B 1 45 ? -12.023 -7.523 -5.199 1 91.06 45 GLY B CA 1
ATOM 3260 C C . GLY B 1 45 ? -12.656 -6.383 -5.973 1 91.06 45 GLY B C 1
ATOM 3261 O O . GLY B 1 45 ? -13.844 -6.438 -6.316 1 91.06 45 GLY B O 1
ATOM 3262 N N . GLN B 1 46 ? -11.883 -5.395 -6.184 1 90.62 46 GLN B N 1
ATOM 3263 C CA . GLN B 1 46 ? -12.367 -4.254 -6.953 1 90.62 46 GLN B CA 1
ATOM 3264 C C . GLN B 1 46 ? -12.758 -4.672 -8.367 1 90.62 46 GLN B C 1
ATOM 3266 O O . GLN B 1 46 ? -13.797 -4.246 -8.883 1 90.62 46 GLN B O 1
ATOM 3271 N N . MET B 1 47 ? -11.953 -5.484 -9 1 91.31 47 MET B N 1
ATOM 3272 C CA . MET B 1 47 ? -12.25 -5.961 -10.352 1 91.31 47 MET B CA 1
ATOM 3273 C C . MET B 1 47 ? -13.508 -6.828 -10.359 1 91.31 47 MET B C 1
ATOM 3275 O O . MET B 1 47 ? -14.328 -6.727 -11.273 1 91.31 47 MET B O 1
ATOM 3279 N N . LEU B 1 48 ? -13.672 -7.641 -9.32 1 90.88 48 LEU B N 1
ATOM 3280 C CA . LEU B 1 48 ? -14.898 -8.43 -9.188 1 90.88 48 LEU B CA 1
ATOM 3281 C C . LEU B 1 48 ? -16.109 -7.52 -9.047 1 90.88 48 LEU B C 1
ATOM 3283 O O . LEU B 1 48 ? -17.141 -7.742 -9.695 1 90.88 48 LEU B O 1
ATOM 3287 N N . SER B 1 49 ? -15.938 -6.535 -8.164 1 87.62 49 SER B N 1
ATOM 3288 C CA . SER B 1 49 ? -17.047 -5.609 -7.926 1 87.62 49 SER B CA 1
ATOM 3289 C C . SER B 1 49 ? -17.438 -4.875 -9.203 1 87.62 49 SER B C 1
ATOM 3291 O O . SER B 1 49 ? -18.609 -4.598 -9.43 1 87.62 49 SER B O 1
ATOM 3293 N N . ASN B 1 50 ? -16.453 -4.539 -10.008 1 88 50 ASN B N 1
ATOM 3294 C CA . ASN B 1 50 ? -16.703 -3.863 -11.273 1 88 50 ASN B CA 1
ATOM 3295 C C . ASN B 1 50 ? -17.391 -4.789 -12.273 1 88 50 ASN B C 1
ATOM 3297 O O . ASN B 1 50 ? -18.234 -4.352 -13.062 1 88 50 ASN B O 1
ATOM 3301 N N . TYR B 1 51 ? -17.016 -6.016 -12.234 1 88.06 51 TYR B N 1
ATOM 3302 C CA . TYR B 1 51 ? -17.547 -7 -13.172 1 88.06 51 TYR B CA 1
ATOM 3303 C C . TYR B 1 51 ? -18.938 -7.441 -12.758 1 88.06 51 TYR B C 1
ATOM 3305 O O . TYR B 1 51 ? -19.797 -7.688 -13.617 1 88.06 51 TYR B O 1
ATOM 3313 N N . PHE B 1 52 ? -19.188 -7.488 -11.406 1 86.88 52 PHE B N 1
ATOM 3314 C CA . PHE B 1 52 ? -20.484 -7.84 -10.844 1 86.88 52 PHE B CA 1
ATOM 3315 C C . PHE B 1 52 ? -21.031 -6.707 -9.984 1 86.88 52 PHE B C 1
ATOM 3317 O O . PHE B 1 52 ? -21.141 -6.844 -8.766 1 86.88 52 PHE B O 1
ATOM 3324 N N . PRO B 1 53 ? -21.547 -5.695 -10.57 1 82.31 53 PRO B N 1
ATOM 3325 C CA . PRO B 1 53 ? -21.906 -4.508 -9.797 1 82.31 53 PRO B CA 1
ATOM 3326 C C . PRO B 1 53 ? -23.109 -4.746 -8.883 1 82.31 53 PRO B C 1
ATOM 3328 O O . PRO B 1 53 ? -23.281 -4.035 -7.891 1 82.31 53 PRO B O 1
ATOM 3331 N N . ALA B 1 54 ? -23.891 -5.695 -9.125 1 84.81 54 ALA B N 1
ATOM 3332 C CA . ALA B 1 54 ? -25.094 -5.938 -8.344 1 84.81 54 ALA B CA 1
ATOM 3333 C C . ALA B 1 54 ? -24.828 -6.91 -7.203 1 84.81 54 ALA B C 1
ATOM 3335 O O . ALA B 1 54 ? -25.703 -7.152 -6.363 1 84.81 54 ALA B O 1
ATOM 3336 N N . ARG B 1 55 ? -23.656 -7.41 -7.082 1 82.38 55 ARG B N 1
ATOM 3337 C CA . ARG B 1 55 ? -23.344 -8.414 -6.07 1 82.38 55 ARG B CA 1
ATOM 3338 C C . ARG B 1 55 ? -22.375 -7.852 -5.031 1 82.38 55 ARG B C 1
ATOM 3340 O O . ARG B 1 55 ? -21.281 -7.391 -5.375 1 82.38 55 ARG B O 1
ATOM 3347 N N . PRO B 1 56 ? -22.734 -7.934 -3.781 1 85.75 56 PRO B N 1
ATOM 3348 C CA . PRO B 1 56 ? -21.766 -7.535 -2.758 1 85.75 56 PRO B CA 1
ATOM 3349 C C . PRO B 1 56 ? -20.578 -8.484 -2.682 1 85.75 56 PRO B C 1
ATOM 3351 O O . PRO B 1 56 ? -20.734 -9.703 -2.814 1 85.75 56 PRO B O 1
ATOM 3354 N N . ILE B 1 57 ? -19.438 -7.93 -2.627 1 88.25 57 ILE B N 1
ATOM 3355 C CA . ILE B 1 57 ? -18.219 -8.711 -2.553 1 88.25 57 ILE B CA 1
ATOM 3356 C C . ILE B 1 57 ? -17.641 -8.633 -1.139 1 88.25 57 ILE B C 1
ATOM 3358 O O . ILE B 1 57 ? -17.469 -7.543 -0.585 1 88.25 57 ILE B O 1
ATOM 3362 N N . GLY B 1 58 ? -17.438 -9.734 -0.5 1 90.69 58 GLY B N 1
ATOM 3363 C CA . GLY B 1 58 ? -16.719 -9.844 0.755 1 90.69 58 GLY B CA 1
ATOM 3364 C C . GLY B 1 58 ? -15.336 -10.461 0.594 1 90.69 58 GLY B C 1
ATOM 3365 O O . GLY B 1 58 ? -15.156 -11.422 -0.155 1 90.69 58 GLY B O 1
ATOM 3366 N N . LEU B 1 59 ? -14.359 -9.844 1.205 1 91.06 59 LEU B N 1
ATOM 3367 C CA . LEU B 1 59 ? -12.992 -10.336 1.152 1 91.06 59 LEU B CA 1
ATOM 3368 C C . LEU B 1 59 ? -12.477 -10.656 2.553 1 91.06 59 LEU B C 1
ATOM 3370 O O . LEU B 1 59 ? -12.586 -9.836 3.463 1 91.06 59 LEU B O 1
ATOM 3374 N N . ILE B 1 60 ? -11.969 -11.828 2.732 1 90.19 60 ILE B N 1
ATOM 3375 C CA . ILE B 1 60 ? -11.273 -12.219 3.953 1 90.19 60 ILE B CA 1
ATOM 3376 C C . ILE B 1 60 ? -9.781 -12.406 3.664 1 90.19 60 ILE B C 1
ATOM 3378 O O . ILE B 1 60 ? -9.414 -13.195 2.795 1 90.19 60 ILE B O 1
ATOM 3382 N N . GLU B 1 61 ? -9.047 -11.656 4.355 1 88.56 61 GLU B N 1
ATOM 3383 C CA . GLU B 1 61 ? -7.605 -11.773 4.16 1 88.56 61 GLU B CA 1
ATOM 3384 C C . GLU B 1 61 ? -6.938 -12.43 5.363 1 88.56 61 GLU B C 1
ATOM 3386 O O . GLU B 1 61 ? -7.211 -12.062 6.508 1 88.56 61 GLU B O 1
ATOM 3391 N N . PHE B 1 62 ? -6.18 -13.398 5.105 1 83.94 62 PHE B N 1
ATOM 3392 C CA . PHE B 1 62 ? -5.223 -13.969 6.047 1 83.94 62 PHE B CA 1
ATOM 3393 C C . PHE B 1 62 ? -3.898 -14.273 5.359 1 83.94 62 PHE B C 1
ATOM 3395 O O . PHE B 1 62 ? -3.873 -14.93 4.316 1 83.94 62 PHE B O 1
ATOM 3402 N N . ALA B 1 63 ? -2.916 -13.688 5.926 1 78.62 63 ALA B N 1
ATOM 3403 C CA . ALA B 1 63 ? -1.582 -13.898 5.371 1 78.62 63 ALA B CA 1
ATOM 3404 C C . ALA B 1 63 ? -0.547 -14.07 6.477 1 78.62 63 ALA B C 1
ATOM 3406 O O . ALA B 1 63 ? -0.61 -13.391 7.504 1 78.62 63 ALA B O 1
ATOM 3407 N N . TRP B 1 64 ? 0.293 -15.008 6.293 1 75.62 64 TRP B N 1
ATOM 3408 C CA . TRP B 1 64 ? 1.429 -15.195 7.188 1 75.62 64 TRP B CA 1
ATOM 3409 C C . TRP B 1 64 ? 2.662 -15.648 6.414 1 75.62 64 TRP B C 1
ATOM 3411 O O . TRP B 1 64 ? 2.865 -16.844 6.211 1 75.62 64 TRP B O 1
ATOM 3421 N N . THR B 1 65 ? 3.461 -14.688 6.039 1 69.12 65 THR B N 1
ATOM 3422 C CA . THR B 1 65 ? 4.656 -14.953 5.242 1 69.12 65 THR B CA 1
ATOM 3423 C C . THR B 1 65 ? 5.684 -15.742 6.055 1 69.12 65 THR B C 1
ATOM 3425 O O . THR B 1 65 ? 5.844 -15.5 7.254 1 69.12 65 THR B O 1
ATOM 3428 N N . GLY B 1 66 ? 6.363 -16.625 5.438 1 68.12 66 GLY B N 1
ATOM 3429 C CA . GLY B 1 66 ? 7.457 -17.328 6.074 1 68.12 66 GLY B CA 1
ATOM 3430 C C . GLY B 1 66 ? 7.02 -18.609 6.766 1 68.12 66 GLY B C 1
ATOM 3431 O O . GLY B 1 66 ? 7.785 -19.203 7.52 1 68.12 66 GLY B O 1
ATOM 3432 N N . THR B 1 67 ? 5.832 -18.953 6.586 1 74.44 67 THR B N 1
ATOM 3433 C CA . THR B 1 67 ? 5.348 -20.203 7.176 1 74.44 67 THR B CA 1
ATOM 3434 C C . THR B 1 67 ? 5.328 -21.328 6.141 1 74.44 67 THR B C 1
ATOM 3436 O O . THR B 1 67 ? 5.152 -21.062 4.945 1 74.44 67 THR B O 1
ATOM 3439 N N . SER B 1 68 ? 5.477 -22.516 6.645 1 77.19 68 SER B N 1
ATOM 3440 C CA . SER B 1 68 ? 5.496 -23.672 5.758 1 77.19 68 SER B CA 1
ATOM 3441 C C . SER B 1 68 ? 4.082 -24.094 5.363 1 77.19 68 SER B C 1
ATOM 3443 O O . SER B 1 68 ? 3.131 -23.859 6.113 1 77.19 68 SER B O 1
ATOM 3445 N N . LEU B 1 69 ? 4.008 -24.734 4.18 1 80.38 69 LEU B N 1
ATOM 3446 C CA . LEU B 1 69 ? 2.723 -25.25 3.707 1 80.38 69 LEU B CA 1
ATOM 3447 C C . LEU B 1 69 ? 2.107 -26.203 4.727 1 80.38 69 LEU B C 1
ATOM 3449 O O . LEU B 1 69 ? 0.885 -26.234 4.887 1 80.38 69 LEU B O 1
ATOM 3453 N N . GLN B 1 70 ? 2.914 -26.891 5.477 1 82.69 70 GLN B N 1
ATOM 3454 C CA . GLN B 1 70 ? 2.488 -27.922 6.422 1 82.69 70 GLN B CA 1
ATOM 3455 C C . GLN B 1 70 ? 1.65 -27.312 7.547 1 82.69 70 GLN B C 1
ATOM 3457 O O . GLN B 1 70 ? 0.741 -27.953 8.07 1 82.69 70 GLN B O 1
ATOM 3462 N N . SER B 1 71 ? 1.943 -26.109 7.863 1 85.12 71 SER B N 1
ATOM 3463 C CA . SER B 1 71 ? 1.216 -25.453 8.945 1 85.12 71 SER B CA 1
ATOM 3464 C C . SER B 1 71 ? -0.22 -25.141 8.539 1 85.12 71 SER B C 1
ATOM 3466 O O . SER B 1 71 ? -1.096 -25 9.391 1 85.12 71 SER B O 1
ATOM 3468 N N . TRP B 1 72 ? -0.422 -25.094 7.246 1 86.62 72 TRP B N 1
ATOM 3469 C CA . TRP B 1 72 ? -1.719 -24.703 6.699 1 86.62 72 TRP B CA 1
ATOM 3470 C C . TRP B 1 72 ? -2.566 -25.922 6.383 1 86.62 72 TRP B C 1
ATOM 3472 O O . TRP B 1 72 ? -3.764 -25.812 6.113 1 86.62 72 TRP B O 1
ATOM 3482 N N . MET B 1 73 ? -1.974 -27.062 6.402 1 87.12 73 MET B N 1
ATOM 3483 C CA . MET B 1 73 ? -2.637 -28.312 6.004 1 87.12 73 MET B CA 1
ATOM 3484 C C . MET B 1 73 ? -3.352 -28.953 7.191 1 87.12 73 MET B C 1
ATOM 3486 O O . MET B 1 73 ? -2.834 -28.938 8.312 1 87.12 73 MET B O 1
ATOM 3490 N N . PRO B 1 74 ? -4.555 -29.516 6.918 1 92.94 74 PRO B N 1
ATOM 3491 C CA . PRO B 1 74 ? -5.133 -30.359 7.973 1 92.94 74 PRO B CA 1
ATOM 3492 C C . PRO B 1 74 ? -4.312 -31.625 8.234 1 92.94 74 PRO B C 1
ATOM 3494 O O . PRO B 1 74 ? -3.621 -32.125 7.344 1 92.94 74 PRO B O 1
ATOM 3497 N N . LYS B 1 75 ? -4.434 -32.125 9.414 1 92.69 75 LYS B N 1
ATOM 3498 C CA . LYS B 1 75 ? -3.666 -33.281 9.836 1 92.69 75 LYS B CA 1
ATOM 3499 C C . LYS B 1 75 ? -3.869 -34.469 8.867 1 92.69 75 LYS B C 1
ATOM 3501 O O . LYS B 1 75 ? -2.93 -35.188 8.578 1 92.69 75 LYS B O 1
ATOM 3506 N N . GLN B 1 76 ? -4.992 -34.656 8.414 1 93 76 GLN B N 1
ATOM 3507 C CA . GLN B 1 76 ? -5.324 -35.75 7.52 1 93 76 GLN B CA 1
ATOM 3508 C C . GLN B 1 76 ? -4.484 -35.719 6.246 1 93 76 GLN B C 1
ATOM 3510 O O . GLN B 1 76 ? -4 -36.75 5.773 1 93 76 GLN B O 1
ATOM 3515 N N . VAL B 1 77 ? -4.344 -34.562 5.656 1 91.94 77 VAL B N 1
ATOM 3516 C CA . VAL B 1 77 ? -3.59 -34.406 4.414 1 91.94 77 VAL B CA 1
ATOM 3517 C C . VAL B 1 77 ? -2.109 -34.656 4.672 1 91.94 77 VAL B C 1
ATOM 3519 O O . VAL B 1 77 ? -1.426 -35.281 3.844 1 91.94 77 VAL B O 1
ATOM 3522 N N . ILE B 1 78 ? -1.623 -34.219 5.812 1 89.56 78 ILE B N 1
ATOM 3523 C CA . ILE B 1 78 ? -0.234 -34.469 6.188 1 89.56 78 ILE B CA 1
ATOM 3524 C C . ILE B 1 78 ? 0.027 -35.969 6.262 1 89.56 78 ILE B C 1
ATOM 3526 O O . ILE B 1 78 ? 1.034 -36.469 5.742 1 89.56 78 ILE B O 1
ATOM 3530 N N . GLU B 1 79 ? -0.82 -36.625 6.844 1 91.38 79 GLU B N 1
ATOM 3531 C CA . GLU B 1 79 ? -0.686 -38.062 7.012 1 91.38 79 GLU B CA 1
ATOM 3532 C C . GLU B 1 79 ? -0.802 -38.781 5.672 1 91.38 79 GLU B C 1
ATOM 3534 O O . GLU B 1 79 ? -0.009 -39.688 5.371 1 91.38 79 GLU B O 1
ATOM 3539 N N . GLU B 1 80 ? -1.73 -38.406 4.898 1 92.19 80 GLU B N 1
ATOM 3540 C CA . GLU B 1 80 ? -1.976 -39.062 3.613 1 92.19 80 GLU B CA 1
ATOM 3541 C C . GLU B 1 80 ? -0.793 -38.875 2.668 1 92.19 80 GLU B C 1
ATOM 3543 O O . GLU B 1 80 ? -0.426 -39.781 1.932 1 92.19 80 GLU B O 1
ATOM 3548 N N . CYS B 1 81 ? -0.262 -37.656 2.721 1 88.75 81 CYS B N 1
ATOM 3549 C CA . CYS B 1 81 ? 0.814 -37.344 1.788 1 88.75 81 CYS B CA 1
ATOM 3550 C C . CYS B 1 81 ? 2.176 -37.625 2.404 1 88.75 81 CYS B C 1
ATOM 3552 O O . CYS B 1 81 ? 3.207 -37.469 1.749 1 88.75 81 CYS B O 1
ATOM 3554 N N . GLN B 1 82 ? 2.178 -38.062 3.668 1 80.44 82 GLN B N 1
ATOM 3555 C CA . GLN B 1 82 ? 3.408 -38.375 4.395 1 80.44 82 GLN B CA 1
ATOM 3556 C C . GLN B 1 82 ? 4.391 -37.219 4.316 1 80.44 82 GLN B C 1
ATOM 3558 O O . GLN B 1 82 ? 5.57 -37.406 4.027 1 80.44 82 GLN B O 1
ATOM 3563 N N . THR B 1 83 ? 3.834 -36.062 4.422 1 74.31 83 THR B N 1
ATOM 3564 C CA . THR B 1 83 ? 4.648 -34.875 4.359 1 74.31 83 THR B CA 1
ATOM 3565 C C . THR B 1 83 ? 5.504 -34.719 5.617 1 74.31 83 THR B C 1
ATOM 3567 O O . THR B 1 83 ? 5.051 -35.031 6.719 1 74.31 83 THR B O 1
ATOM 3570 N N . ARG B 1 84 ? 6.766 -34.312 5.359 1 72 84 ARG B N 1
ATOM 3571 C CA . ARG B 1 84 ? 7.641 -34.094 6.504 1 72 84 ARG B CA 1
ATOM 3572 C C . ARG B 1 84 ? 7.109 -32.969 7.395 1 72 84 ARG B C 1
ATOM 3574 O O . ARG B 1 84 ? 6.457 -32.031 6.914 1 72 84 ARG B O 1
ATOM 3581 N N . GLU B 1 85 ? 7.309 -33.219 8.664 1 68.44 85 GLU B N 1
ATOM 3582 C CA . GLU B 1 85 ? 6.895 -32.188 9.609 1 68.44 85 GLU B CA 1
ATOM 3583 C C . GLU B 1 85 ? 7.617 -30.859 9.344 1 68.44 85 GLU B C 1
ATOM 3585 O O . GLU B 1 85 ? 8.766 -30.859 8.898 1 68.44 85 GLU B O 1
ATOM 3590 N N . ALA B 1 86 ? 6.84 -29.812 9.555 1 62.88 86 ALA B N 1
ATOM 3591 C CA . ALA B 1 86 ? 7.445 -28.484 9.406 1 62.88 86 ALA B CA 1
ATOM 3592 C C . ALA B 1 86 ? 8.602 -28.312 10.383 1 62.88 86 ALA B C 1
ATOM 3594 O O . ALA B 1 86 ? 8.508 -28.688 11.555 1 62.88 86 ALA B O 1
ATOM 3595 N N . GLU B 1 87 ? 9.75 -28.125 9.914 1 59.09 87 GLU B N 1
ATOM 3596 C CA . GLU B 1 87 ? 10.898 -27.906 10.797 1 59.09 87 GLU B CA 1
ATOM 3597 C C . GLU B 1 87 ? 10.977 -26.469 11.273 1 59.09 87 GLU B C 1
ATOM 3599 O O . GLU B 1 87 ? 11.711 -26.156 12.203 1 59.09 87 GLU B O 1
ATOM 3604 N N . ASN B 1 88 ? 10.188 -25.719 10.594 1 58.94 88 ASN B N 1
ATOM 3605 C CA . ASN B 1 88 ? 10.297 -24.328 11.031 1 58.94 88 ASN B CA 1
ATOM 3606 C C . ASN B 1 88 ? 9.5 -24.078 12.312 1 58.94 88 ASN B C 1
ATOM 3608 O O . ASN B 1 88 ? 8.922 -25 12.875 1 58.94 88 ASN B O 1
ATOM 3612 N N . THR B 1 89 ? 9.57 -22.938 12.789 1 63.38 89 THR B N 1
ATOM 3613 C CA . THR B 1 89 ? 9.078 -22.469 14.078 1 63.38 89 THR B CA 1
ATOM 3614 C C . THR B 1 89 ? 7.559 -22.609 14.156 1 63.38 89 THR B C 1
ATOM 3616 O O . THR B 1 89 ? 6.965 -22.391 15.219 1 63.38 89 THR B O 1
ATOM 3619 N N . HIS B 1 90 ? 6.887 -23.188 13.039 1 72.81 90 HIS B N 1
ATOM 3620 C CA . HIS B 1 90 ? 5.438 -23.312 13.125 1 72.81 90 HIS B CA 1
ATOM 3621 C C . HIS B 1 90 ? 5 -24.766 13 1 72.81 90 HIS B C 1
ATOM 3623 O O . HIS B 1 90 ? 5.344 -25.438 12.023 1 72.81 90 HIS B O 1
ATOM 3629 N N . PRO B 1 91 ? 4.273 -25.297 13.977 1 79.19 91 PRO B N 1
ATOM 3630 C CA . PRO B 1 91 ? 3.895 -26.703 13.969 1 79.19 91 PRO B CA 1
ATOM 3631 C C . PRO B 1 91 ? 3.021 -27.078 12.773 1 79.19 91 PRO B C 1
ATOM 3633 O O . PRO B 1 91 ? 2.252 -26.234 12.281 1 79.19 91 PRO B O 1
ATOM 3636 N N . SER B 1 92 ? 3.195 -28.266 12.398 1 85.81 92 SER B N 1
ATOM 3637 C CA . SER B 1 92 ? 2.301 -28.781 11.367 1 85.81 92 SER B CA 1
ATOM 3638 C C . SER B 1 92 ? 0.839 -28.625 11.773 1 85.81 92 SER B C 1
ATOM 3640 O O . SER B 1 92 ? 0.485 -28.859 12.938 1 85.81 92 SER B O 1
ATOM 3642 N N . SER B 1 93 ? 0.019 -28.109 10.906 1 91.38 93 SER B N 1
ATOM 3643 C CA . SER B 1 93 ? -1.426 -27.953 11.016 1 91.38 93 SER B CA 1
ATOM 3644 C C . SER B 1 93 ? -1.78 -26.828 11.984 1 91.38 93 SER B C 1
ATOM 3646 O O . SER B 1 93 ? -2.959 -26.547 12.219 1 91.38 93 SER B O 1
ATOM 3648 N N . GLY B 1 94 ? -0.831 -26.25 12.562 1 92.62 94 GLY B N 1
ATOM 3649 C CA . GLY B 1 94 ? -1.099 -25.219 13.562 1 92.62 94 GLY B CA 1
ATOM 3650 C C . GLY B 1 94 ? -1.947 -24.078 13.031 1 92.62 94 GLY B C 1
ATOM 3651 O O . GLY B 1 94 ? -2.887 -23.641 13.703 1 92.62 94 GLY B O 1
ATOM 3652 N N . ILE B 1 95 ? -1.598 -23.562 11.883 1 89.31 95 ILE B N 1
ATOM 3653 C CA . ILE B 1 95 ? -2.328 -22.469 11.273 1 89.31 95 ILE B CA 1
ATOM 3654 C C . ILE B 1 95 ? -3.695 -22.953 10.797 1 89.31 95 ILE B C 1
ATOM 3656 O O . ILE B 1 95 ? -4.699 -22.25 10.953 1 89.31 95 ILE B O 1
ATOM 3660 N N . HIS B 1 96 ? -3.764 -24.141 10.234 1 92.38 96 HIS B N 1
ATOM 3661 C CA . HIS B 1 96 ? -5.051 -24.719 9.867 1 92.38 96 HIS B CA 1
ATOM 3662 C C . HIS B 1 96 ? -6 -24.766 11.055 1 92.38 96 HIS B C 1
ATOM 3664 O O . HIS B 1 96 ? -7.141 -24.312 10.961 1 92.38 96 HIS B O 1
ATOM 3670 N N . ASN B 1 97 ? -5.543 -25.188 12.211 1 95.5 97 ASN B N 1
ATOM 3671 C CA . ASN B 1 97 ? -6.359 -25.391 13.406 1 95.5 97 ASN B CA 1
ATOM 3672 C C . ASN B 1 97 ? -6.898 -24.062 13.945 1 95.5 97 ASN B C 1
ATOM 3674 O O . ASN B 1 97 ? -8.07 -23.969 14.32 1 95.5 97 ASN B O 1
ATOM 3678 N N . ALA B 1 98 ? -6.109 -23.109 13.883 1 94.25 98 ALA B N 1
ATOM 3679 C CA . ALA B 1 98 ? -6.441 -21.859 14.562 1 94.25 98 ALA B CA 1
ATOM 3680 C C . ALA B 1 98 ? -7.211 -20.922 13.633 1 94.25 98 ALA B C 1
ATOM 3682 O O . ALA B 1 98 ? -8.008 -20.109 14.094 1 94.25 98 ALA B O 1
ATOM 3683 N N . ILE B 1 99 ? -6.93 -21.031 12.375 1 90.81 99 ILE B N 1
ATOM 3684 C CA . ILE B 1 99 ? -7.41 -19.984 11.484 1 90.81 99 ILE B CA 1
ATOM 3685 C C . ILE B 1 99 ? -8.266 -20.594 10.383 1 90.81 99 ILE B C 1
ATOM 3687 O O . ILE B 1 99 ? -9.445 -20.25 10.25 1 90.81 99 ILE B O 1
ATOM 3691 N N . MET B 1 100 ? -7.766 -21.562 9.609 1 89.38 100 MET B N 1
ATOM 3692 C CA . MET B 1 100 ? -8.469 -22.078 8.43 1 89.38 100 MET B CA 1
ATOM 3693 C C . MET B 1 100 ? -9.711 -22.859 8.836 1 89.38 100 MET B C 1
ATOM 3695 O O . MET B 1 100 ? -10.766 -22.734 8.203 1 89.38 100 MET B O 1
ATOM 3699 N N . HIS B 1 101 ? -9.625 -23.609 9.859 1 92.81 101 HIS B N 1
ATOM 3700 C CA . HIS B 1 101 ? -10.75 -24.422 10.289 1 92.81 101 HIS B CA 1
ATOM 3701 C C . HIS B 1 101 ? -11.938 -23.562 10.688 1 92.81 101 HIS B C 1
ATOM 3703 O O . HIS B 1 101 ? -13.055 -23.781 10.203 1 92.81 101 HIS B O 1
ATOM 3709 N N . PRO B 1 102 ? -11.773 -22.609 11.562 1 93.25 102 PRO B N 1
ATOM 3710 C CA . PRO B 1 102 ? -12.938 -21.812 11.938 1 93.25 102 PRO B CA 1
ATOM 3711 C C . PRO B 1 102 ? -13.484 -20.969 10.789 1 93.25 102 PRO B C 1
ATOM 3713 O O . PRO B 1 102 ? -14.633 -20.516 10.828 1 93.25 102 PRO B O 1
ATOM 3716 N N . LEU B 1 103 ? -12.68 -20.75 9.781 1 88.19 103 LEU B N 1
ATOM 3717 C CA . LEU B 1 103 ? -13.172 -20.031 8.602 1 88.19 103 LEU B CA 1
ATOM 3718 C C . LEU B 1 103 ? -14.195 -20.875 7.844 1 88.19 103 LEU B C 1
ATOM 3720 O O . LEU B 1 103 ? -14.906 -20.344 6.98 1 88.19 103 LEU B O 1
ATOM 3724 N N . SER B 1 104 ? -14.375 -22.094 8.164 1 87.69 104 SER B N 1
ATOM 3725 C CA . SER B 1 104 ? -15.352 -22.984 7.531 1 87.69 104 SER B CA 1
ATOM 3726 C C . SER B 1 104 ? -16.781 -22.5 7.777 1 87.69 104 SER B C 1
ATOM 3728 O O . SER B 1 104 ? -17.703 -22.922 7.086 1 87.69 104 SER B O 1
ATOM 3730 N N . LYS B 1 105 ? -16.969 -21.672 8.711 1 86.19 105 LYS B N 1
ATOM 3731 C CA . LYS B 1 105 ? -18.297 -21.172 9.062 1 86.19 105 LYS B CA 1
ATOM 3732 C C . LYS B 1 105 ? -18.75 -20.078 8.094 1 86.19 105 LYS B C 1
ATOM 3734 O O . LYS B 1 105 ? -19.906 -19.688 8.094 1 86.19 105 LYS B O 1
ATOM 3739 N N . PHE B 1 106 ? -17.812 -19.641 7.293 1 84.25 106 PHE B N 1
ATOM 3740 C CA . PHE B 1 106 ? -18.141 -18.609 6.309 1 84.25 106 PHE B CA 1
ATOM 3741 C C . PHE B 1 106 ? -18.562 -19.25 4.988 1 84.25 106 PHE B C 1
ATOM 3743 O O . PHE B 1 106 ? -18.203 -20.391 4.699 1 84.25 106 PHE B O 1
ATOM 3750 N N . THR B 1 107 ? -19.359 -18.484 4.266 1 84 107 THR B N 1
ATOM 3751 C CA . THR B 1 107 ? -19.688 -18.875 2.898 1 84 107 THR B CA 1
ATOM 3752 C C . THR B 1 107 ? -18.641 -18.344 1.922 1 84 107 THR B C 1
ATOM 3754 O O . THR B 1 107 ? -18.609 -17.156 1.618 1 84 107 THR B O 1
ATOM 3757 N N . VAL B 1 108 ? -17.797 -19.25 1.484 1 87 108 VAL B N 1
ATOM 3758 C CA . VAL B 1 108 ? -16.672 -18.859 0.625 1 87 108 VAL B CA 1
ATOM 3759 C C . VAL B 1 108 ? -16.938 -19.312 -0.808 1 87 108 VAL B C 1
ATOM 3761 O O . VAL B 1 108 ? -17.328 -20.453 -1.04 1 87 108 VAL B O 1
ATOM 3764 N N . ARG B 1 109 ? -16.75 -18.375 -1.771 1 87.81 109 ARG B N 1
ATOM 3765 C CA . ARG B 1 109 ? -17.047 -18.672 -3.168 1 87.81 109 ARG B CA 1
ATOM 3766 C C . ARG B 1 109 ? -15.758 -18.812 -3.979 1 87.81 109 ARG B C 1
ATOM 3768 O O . ARG B 1 109 ? -15.789 -19.234 -5.137 1 87.81 109 ARG B O 1
ATOM 3775 N N . GLY B 1 110 ? -14.641 -18.484 -3.42 1 90.75 110 GLY B N 1
ATOM 3776 C CA . GLY B 1 110 ? -13.344 -18.625 -4.059 1 90.75 110 GLY B CA 1
ATOM 3777 C C . GLY B 1 110 ? -12.18 -18.391 -3.111 1 90.75 110 GLY B C 1
ATOM 3778 O O . GLY B 1 110 ? -12.352 -17.781 -2.053 1 90.75 110 GLY B O 1
ATOM 3779 N N . VAL B 1 111 ? -11.023 -18.906 -3.49 1 90.44 111 VAL B N 1
ATOM 3780 C CA . VAL B 1 111 ? -9.805 -18.734 -2.713 1 90.44 111 VAL B CA 1
ATOM 3781 C C . VAL B 1 111 ? -8.664 -18.297 -3.631 1 90.44 111 VAL B C 1
ATOM 3783 O O . VAL B 1 111 ? -8.523 -18.797 -4.742 1 90.44 111 VAL B O 1
ATOM 3786 N N . LEU B 1 112 ? -7.977 -17.281 -3.242 1 91 112 LEU B N 1
ATOM 3787 C CA . LEU B 1 112 ? -6.715 -16.938 -3.879 1 91 112 LEU B CA 1
ATOM 3788 C C . LEU B 1 112 ? -5.531 -17.422 -3.051 1 91 112 LEU B C 1
ATOM 3790 O O . LEU B 1 112 ? -5.492 -17.219 -1.835 1 91 112 LEU B O 1
ATOM 3794 N N . TRP B 1 113 ? -4.684 -18.062 -3.742 1 88.56 113 TRP B N 1
ATOM 3795 C CA . TRP B 1 113 ? -3.506 -18.625 -3.086 1 88.56 113 TRP B CA 1
ATOM 3796 C C . TRP B 1 113 ? -2.227 -18.031 -3.674 1 88.56 113 TRP B C 1
ATOM 3798 O O . TRP B 1 113 ? -1.948 -18.203 -4.863 1 88.56 113 TRP B O 1
ATOM 3808 N N . ASP B 1 114 ? -1.574 -17.281 -2.877 1 83.44 114 ASP B N 1
ATOM 3809 C CA . ASP B 1 114 ? -0.258 -16.734 -3.199 1 83.44 114 ASP B CA 1
ATOM 3810 C C . ASP B 1 114 ? 0.811 -17.297 -2.26 1 83.44 114 ASP B C 1
ATOM 3812 O O . ASP B 1 114 ? 0.719 -17.125 -1.041 1 83.44 114 ASP B O 1
ATOM 3816 N N . HIS B 1 115 ? 1.768 -18 -2.758 1 73.44 115 HIS B N 1
ATOM 3817 C CA . HIS B 1 115 ? 2.756 -18.641 -1.908 1 73.44 115 HIS B CA 1
ATOM 3818 C C . HIS B 1 115 ? 4.176 -18.328 -2.367 1 73.44 115 HIS B C 1
ATOM 3820 O O . HIS B 1 115 ? 4.383 -17.906 -3.504 1 73.44 115 HIS B O 1
ATOM 3826 N N . GLY B 1 116 ? 4.996 -18.344 -1.396 1 67.38 116 GLY B N 1
ATOM 3827 C CA . GLY B 1 116 ? 6.41 -18.172 -1.683 1 67.38 116 GLY B CA 1
ATOM 3828 C C . GLY B 1 116 ? 7.203 -19.453 -1.575 1 67.38 116 GLY B C 1
ATOM 3829 O O . GLY B 1 116 ? 6.629 -20.547 -1.627 1 67.38 116 GLY B O 1
ATOM 3830 N N . ASP B 1 117 ? 8.492 -19.25 -1.889 1 59.72 117 ASP B N 1
ATOM 3831 C CA . ASP B 1 117 ? 9.375 -20.406 -1.8 1 59.72 117 ASP B CA 1
ATOM 3832 C C . ASP B 1 117 ? 10.523 -20.156 -0.822 1 59.72 117 ASP B C 1
ATOM 3834 O O . ASP B 1 117 ? 10.82 -19 -0.489 1 59.72 117 ASP B O 1
ATOM 3838 N N . SER B 1 118 ? 10.695 -21 0.034 1 54.03 118 SER B N 1
ATOM 3839 C CA . SER B 1 118 ? 11.938 -20.906 0.785 1 54.03 118 SER B CA 1
ATOM 3840 C C . SER B 1 118 ? 12.953 -21.938 0.311 1 54.03 118 SER B C 1
ATOM 3842 O O . SER B 1 118 ? 12.57 -23.031 -0.13 1 54.03 118 SER B O 1
ATOM 3844 N N . ILE B 1 119 ? 14.07 -21.453 0.028 1 45.59 119 ILE B N 1
ATOM 3845 C CA . ILE B 1 119 ? 15.188 -22.328 -0.343 1 45.59 119 ILE B CA 1
ATOM 3846 C C . ILE B 1 119 ? 15.609 -23.156 0.862 1 45.59 119 ILE B C 1
ATOM 3848 O O . ILE B 1 119 ? 16.594 -23.906 0.793 1 45.59 119 ILE B O 1
ATOM 3852 N N . SER B 1 120 ? 14.828 -22.984 1.882 1 47.75 120 SER B N 1
ATOM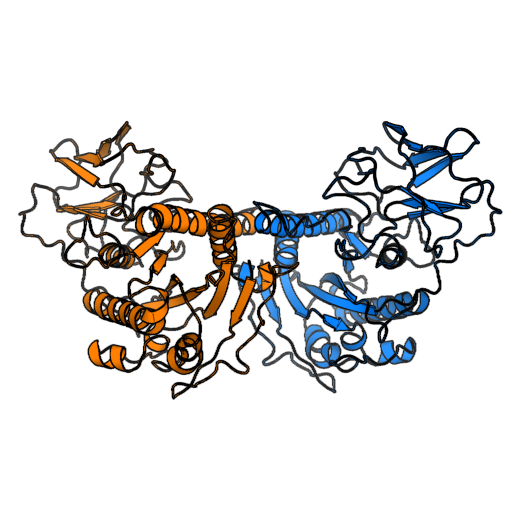 3853 C CA . SER B 1 120 ? 15.344 -23.797 2.975 1 47.75 120 SER B CA 1
ATOM 3854 C C . SER B 1 120 ? 15.195 -25.281 2.678 1 47.75 120 SER B C 1
ATOM 3856 O O . SER B 1 120 ? 14.156 -25.719 2.17 1 47.75 120 SER B O 1
ATOM 3858 N N . GLU B 1 121 ? 16.266 -25.922 2.742 1 52.31 121 GLU B N 1
ATOM 3859 C CA . GLU B 1 121 ? 16.422 -27.344 2.473 1 52.31 121 GLU B CA 1
ATOM 3860 C C . GLU B 1 121 ? 15.508 -28.188 3.361 1 52.31 121 GLU B C 1
ATOM 3862 O O . GLU B 1 121 ? 15.047 -29.25 2.957 1 52.31 121 GLU B O 1
ATOM 3867 N N . SER B 1 122 ? 15.32 -27.734 4.523 1 50.88 122 SER B N 1
ATOM 3868 C CA . SER B 1 122 ? 14.664 -28.641 5.453 1 50.88 122 SER B CA 1
ATOM 3869 C C . SER B 1 122 ? 13.203 -28.859 5.074 1 50.88 122 SER B C 1
ATOM 3871 O O . SER B 1 122 ? 12.648 -29.938 5.328 1 50.88 122 SER B O 1
ATOM 3873 N N . ASP B 1 123 ? 12.648 -28.016 4.297 1 56.94 123 ASP B N 1
ATOM 3874 C CA . ASP B 1 123 ? 11.227 -28.141 3.979 1 56.94 123 ASP B CA 1
ATOM 3875 C C . ASP B 1 123 ? 11.016 -28.266 2.473 1 56.94 123 ASP B C 1
ATOM 3877 O O . ASP B 1 123 ? 9.938 -27.953 1.963 1 56.94 123 ASP B O 1
ATOM 3881 N N . ALA B 1 124 ? 12.102 -28.859 1.998 1 61.72 124 ALA B N 1
ATOM 3882 C CA . ALA B 1 124 ? 12.086 -28.938 0.54 1 61.72 124 ALA B CA 1
ATOM 3883 C C . ALA B 1 124 ? 11.18 -30.078 0.068 1 61.72 124 ALA B C 1
ATOM 3885 O O . ALA B 1 124 ? 11.125 -31.141 0.694 1 61.72 124 ALA B O 1
ATOM 3886 N N . MET B 1 125 ? 10.273 -29.922 -0.89 1 70 125 MET B N 1
ATOM 3887 C CA . MET B 1 125 ? 9.391 -30.906 -1.496 1 70 125 MET B CA 1
ATOM 3888 C C . MET B 1 125 ? 9.82 -31.219 -2.926 1 70 125 MET B C 1
ATOM 3890 O O . MET B 1 125 ? 10.344 -30.344 -3.625 1 70 125 MET B O 1
ATOM 3894 N N . ASN B 1 126 ? 9.688 -32.469 -3.186 1 75.56 126 ASN B N 1
ATOM 3895 C CA . ASN B 1 126 ? 9.812 -32.844 -4.594 1 75.56 126 ASN B CA 1
ATOM 3896 C C . ASN B 1 126 ? 8.484 -32.688 -5.332 1 75.56 126 ASN B C 1
ATOM 3898 O O . ASN B 1 126 ? 7.484 -32.281 -4.742 1 75.56 126 ASN B O 1
ATOM 3902 N N . ARG B 1 127 ? 8.516 -33.031 -6.598 1 80.06 127 ARG B N 1
ATOM 3903 C CA . ARG B 1 127 ? 7.344 -32.844 -7.457 1 80.06 127 ARG B CA 1
ATOM 3904 C C . ARG B 1 127 ? 6.145 -33.625 -6.906 1 80.06 127 ARG B C 1
ATOM 3906 O O . ARG B 1 127 ? 5.047 -33.062 -6.793 1 80.06 127 ARG B O 1
ATOM 3913 N N . SER B 1 128 ? 6.395 -34.875 -6.633 1 83.88 128 SER B N 1
ATOM 3914 C CA . SER B 1 128 ? 5.301 -35.719 -6.16 1 83.88 128 SER B CA 1
ATOM 3915 C C . SER B 1 128 ? 4.734 -35.188 -4.84 1 83.88 128 SER B C 1
ATOM 3917 O O . SER B 1 128 ? 3.518 -35.219 -4.637 1 83.88 128 SER B O 1
ATOM 3919 N N . GLU B 1 129 ? 5.566 -34.781 -3.975 1 81 129 GLU B N 1
ATOM 3920 C CA . GLU B 1 129 ? 5.137 -34.25 -2.688 1 81 129 GLU B CA 1
ATOM 3921 C C . GLU B 1 129 ? 4.359 -32.938 -2.865 1 81 129 GLU B C 1
ATOM 3923 O O . GLU B 1 129 ? 3.359 -32.719 -2.186 1 81 129 GLU B O 1
ATOM 3928 N N . PHE B 1 130 ? 4.871 -32.156 -3.727 1 83.31 130 PHE B N 1
ATOM 3929 C CA . PHE B 1 130 ? 4.18 -30.906 -4.031 1 83.31 130 PHE B CA 1
ATOM 3930 C C . PHE B 1 130 ? 2.762 -31.188 -4.516 1 83.31 130 PHE B C 1
ATOM 3932 O O . PHE B 1 130 ? 1.809 -30.562 -4.047 1 83.31 130 PHE B O 1
ATOM 3939 N N . HIS B 1 131 ? 2.697 -32.062 -5.445 1 88.81 131 HIS B N 1
ATOM 3940 C CA . HIS B 1 131 ? 1.39 -32.406 -6.008 1 88.81 131 HIS B CA 1
ATOM 3941 C C . HIS B 1 131 ? 0.458 -32.969 -4.941 1 88.81 131 HIS B C 1
ATOM 3943 O O . HIS B 1 131 ? -0.698 -32.562 -4.836 1 88.81 131 HIS B O 1
ATOM 3949 N N . CYS B 1 132 ? 0.969 -33.875 -4.191 1 90.19 132 CYS B N 1
ATOM 3950 C CA . CYS B 1 132 ? 0.131 -34.5 -3.17 1 90.19 132 CYS B CA 1
ATOM 3951 C C . CYS B 1 132 ? -0.334 -33.469 -2.15 1 90.19 132 CYS B C 1
ATOM 3953 O O . CYS B 1 132 ? -1.523 -33.375 -1.834 1 90.19 132 CYS B O 1
ATOM 3955 N N . ALA B 1 133 ? 0.568 -32.656 -1.688 1 86.56 133 ALA B N 1
ATOM 3956 C CA . ALA B 1 133 ? 0.276 -31.672 -0.646 1 86.56 133 ALA B CA 1
ATOM 3957 C C . ALA B 1 133 ? -0.695 -30.609 -1.152 1 86.56 133 ALA B C 1
ATOM 3959 O O . ALA B 1 133 ? -1.681 -30.281 -0.483 1 86.56 133 ALA B O 1
ATOM 3960 N N . THR B 1 134 ? -0.413 -30.094 -2.32 1 88.94 134 THR B N 1
ATOM 3961 C CA . THR B 1 134 ? -1.222 -29 -2.857 1 88.94 134 THR B CA 1
ATOM 3962 C C . THR B 1 134 ? -2.611 -29.5 -3.24 1 88.94 134 THR B C 1
ATOM 3964 O O . THR B 1 134 ? -3.615 -28.859 -2.928 1 88.94 134 THR B O 1
ATOM 3967 N N . ARG B 1 135 ? -2.666 -30.656 -3.881 1 92.56 135 ARG B N 1
ATOM 3968 C CA . ARG B 1 135 ? -3.957 -31.234 -4.219 1 92.56 135 ARG B CA 1
ATOM 3969 C C . ARG B 1 135 ? -4.762 -31.562 -2.963 1 92.56 135 ARG B C 1
ATOM 3971 O O . ARG B 1 135 ? -5.965 -31.297 -2.908 1 92.56 135 ARG B O 1
ATOM 3978 N N . GLY B 1 136 ? -4.047 -32.156 -2.047 1 92.38 136 GLY B N 1
ATOM 3979 C CA . GLY B 1 136 ? -4.715 -32.469 -0.791 1 92.38 136 GLY B CA 1
ATOM 3980 C C . GLY B 1 136 ? -5.289 -31.234 -0.111 1 92.38 136 GLY B C 1
ATOM 3981 O O . GLY B 1 136 ? -6.406 -31.266 0.409 1 92.38 136 GLY B O 1
ATOM 3982 N N . LEU B 1 137 ? -4.531 -30.203 -0.096 1 90.81 137 LEU B N 1
ATOM 3983 C CA . LEU B 1 137 ? -4.98 -28.953 0.517 1 90.81 137 LEU B CA 1
ATOM 3984 C C . LEU B 1 137 ? -6.184 -28.391 -0.226 1 90.81 137 LEU B C 1
ATOM 3986 O O . LEU B 1 137 ? -7.191 -28.031 0.393 1 90.81 137 LEU B O 1
ATOM 3990 N N . PHE B 1 138 ? -6.141 -28.281 -1.568 1 91.81 138 PHE B N 1
ATOM 3991 C CA . PHE B 1 138 ? -7.219 -27.719 -2.377 1 91.81 138 PHE B CA 1
ATOM 3992 C C . PHE B 1 138 ? -8.484 -28.562 -2.244 1 91.81 138 PHE B C 1
ATOM 3994 O O . PHE B 1 138 ? -9.586 -28.031 -2.129 1 91.81 138 PHE B O 1
ATOM 4001 N N . ASP B 1 139 ? -8.297 -29.859 -2.223 1 93.62 139 ASP B N 1
ATOM 4002 C CA . ASP B 1 139 ? -9.438 -30.734 -2.035 1 93.62 139 ASP B CA 1
ATOM 4003 C C . ASP B 1 139 ? -10.086 -30.531 -0.667 1 93.62 139 ASP B C 1
ATOM 4005 O O . ASP B 1 139 ? -11.312 -30.562 -0.54 1 93.62 139 ASP B O 1
ATOM 4009 N N . HIS B 1 140 ? -9.266 -30.375 0.28 1 92.69 140 HIS B N 1
ATOM 4010 C CA . HIS B 1 140 ? -9.789 -30.109 1.612 1 92.69 140 HIS B CA 1
ATOM 4011 C C . HIS B 1 140 ? -10.594 -28.812 1.637 1 92.69 140 HIS B C 1
ATOM 4013 O O . HIS B 1 140 ? -11.672 -28.766 2.236 1 92.69 140 HIS B O 1
ATOM 4019 N N . TRP B 1 141 ? -10.07 -27.781 1.043 1 90.38 141 TRP B N 1
ATOM 4020 C CA . TRP B 1 141 ? -10.797 -26.516 0.973 1 90.38 141 TRP B CA 1
ATOM 4021 C C . TRP B 1 141 ? -12.125 -26.688 0.251 1 90.38 141 TRP B C 1
ATOM 4023 O O . TRP B 1 141 ? -13.148 -26.156 0.68 1 90.38 141 TRP B O 1
ATOM 4033 N N . ARG B 1 142 ? -12.172 -27.406 -0.819 1 92.12 142 ARG B N 1
ATOM 4034 C CA . ARG B 1 142 ? -13.398 -27.656 -1.576 1 92.12 142 ARG B CA 1
ATOM 4035 C C . ARG B 1 142 ? -14.414 -28.422 -0.738 1 92.12 142 ARG B C 1
ATOM 4037 O O . ARG B 1 142 ? -15.609 -28.141 -0.801 1 92.12 142 ARG B O 1
ATOM 4044 N N . ALA B 1 143 ? -13.93 -29.344 0.004 1 92 143 ALA B N 1
ATOM 4045 C CA . ALA B 1 143 ? -14.812 -30.078 0.895 1 92 143 ALA B CA 1
ATOM 4046 C C . ALA B 1 143 ? -15.352 -29.188 2.004 1 92 143 ALA B C 1
ATOM 4048 O O . ALA B 1 143 ? -16.531 -29.25 2.348 1 92 143 ALA B O 1
ATOM 4049 N N . THR B 1 144 ? -14.5 -28.391 2.559 1 88.38 144 THR B N 1
ATOM 4050 C CA . THR B 1 144 ? -14.844 -27.5 3.666 1 88.38 144 THR B CA 1
ATOM 4051 C C . THR B 1 144 ? -15.906 -26.5 3.242 1 88.38 144 THR B C 1
ATOM 4053 O O . THR B 1 144 ? -16.844 -26.219 4 1 88.38 144 THR B O 1
ATOM 4056 N N . PHE B 1 145 ? -15.781 -26.031 2.023 1 87.38 145 PHE B N 1
ATOM 4057 C CA . PHE B 1 145 ? -16.672 -24.969 1.57 1 87.38 145 PHE B CA 1
ATOM 4058 C C . PHE B 1 145 ? -17.656 -25.5 0.54 1 87.38 145 PHE B C 1
ATOM 4060 O O . PHE B 1 145 ? -18.156 -24.75 -0.305 1 87.38 145 PHE B O 1
ATOM 4067 N N . ALA B 1 146 ? -17.984 -26.734 0.485 1 85 146 ALA B N 1
ATOM 4068 C CA . ALA B 1 146 ? -18.797 -27.422 -0.518 1 85 146 ALA B CA 1
ATOM 4069 C C . ALA B 1 146 ? -20.219 -26.875 -0.539 1 85 146 ALA B C 1
ATOM 4071 O O . ALA B 1 146 ? -20.844 -26.812 -1.596 1 85 146 ALA B O 1
ATOM 4072 N N . ASP B 1 147 ? -20.719 -26.484 0.579 1 76.12 147 ASP B N 1
ATOM 4073 C CA . ASP B 1 147 ? -22.094 -26.016 0.655 1 76.12 147 ASP B CA 1
ATOM 4074 C C . ASP B 1 147 ? -22.297 -24.75 -0.177 1 76.12 147 ASP B C 1
ATOM 4076 O O . ASP B 1 147 ? -23.359 -24.547 -0.776 1 76.12 147 ASP B O 1
ATOM 4080 N N . SER B 1 148 ? -21.266 -23.984 -0.279 1 69.75 148 SER B N 1
ATOM 4081 C CA . SER B 1 148 ? -21.391 -22.688 -0.948 1 69.75 148 SER B CA 1
ATOM 4082 C C . SER B 1 148 ? -21.047 -22.797 -2.432 1 69.75 148 SER B C 1
ATOM 4084 O O . SER B 1 148 ? -21.438 -21.938 -3.227 1 69.75 148 SER B O 1
ATOM 4086 N N . THR B 1 149 ? -20.391 -23.828 -2.918 1 71.94 149 THR B N 1
ATOM 4087 C CA . THR B 1 149 ? -19.891 -23.875 -4.285 1 71.94 149 THR B CA 1
ATOM 4088 C C . THR B 1 149 ? -20.219 -25.219 -4.934 1 71.94 149 THR B C 1
ATOM 4090 O O . THR B 1 149 ? -19.797 -25.484 -6.062 1 71.94 149 THR B O 1
ATOM 4093 N N . ALA B 1 150 ? -21.031 -26.062 -4.363 1 68.38 150 ALA B N 1
ATOM 4094 C CA . ALA B 1 150 ? -21.328 -27.422 -4.828 1 68.38 150 ALA B CA 1
ATOM 4095 C C . ALA B 1 150 ? -20.031 -28.188 -5.102 1 68.38 150 ALA B C 1
ATOM 4097 O O . ALA B 1 150 ? -19.938 -28.906 -6.102 1 68.38 150 ALA B O 1
ATOM 4098 N N . GLY B 1 151 ? -19.047 -27.891 -4.367 1 72.06 151 GLY B N 1
ATOM 4099 C CA . GLY B 1 151 ? -17.797 -28.625 -4.43 1 72.06 151 GLY B CA 1
ATOM 4100 C C . GLY B 1 151 ? -16.859 -28.125 -5.512 1 72.06 151 GLY B C 1
ATOM 4101 O O . GLY B 1 151 ? -15.789 -28.688 -5.723 1 72.06 151 GLY B O 1
ATOM 4102 N N . ASP B 1 152 ? -17.203 -27.141 -6.125 1 83.62 152 ASP B N 1
ATOM 4103 C CA . ASP B 1 152 ? -16.406 -26.609 -7.23 1 83.62 152 ASP B CA 1
ATOM 4104 C C . ASP B 1 152 ? -15.828 -25.25 -6.887 1 83.62 152 ASP B C 1
ATOM 4106 O O . ASP B 1 152 ? -15.906 -24.312 -7.688 1 83.62 152 ASP B O 1
ATOM 4110 N N . LEU B 1 153 ? -15.156 -25.203 -5.746 1 90.06 153 LEU B N 1
ATOM 4111 C CA . LEU B 1 153 ? -14.555 -23.953 -5.293 1 90.06 153 LEU B CA 1
ATOM 4112 C C . LEU B 1 153 ? -13.43 -23.531 -6.23 1 90.06 153 LEU B C 1
ATOM 4114 O O . LEU B 1 153 ? -12.445 -24.25 -6.402 1 90.06 153 LEU B O 1
ATOM 4118 N N . PRO B 1 154 ? -13.617 -22.391 -6.934 1 91.81 154 PRO B N 1
ATOM 4119 C CA . PRO B 1 154 ? -12.508 -21.891 -7.746 1 91.81 154 PRO B CA 1
ATOM 4120 C C . PRO B 1 154 ? -11.312 -21.453 -6.906 1 91.81 154 PRO B C 1
ATOM 4122 O O . PRO B 1 154 ? -11.484 -20.875 -5.836 1 91.81 154 PRO B O 1
ATOM 4125 N N . ILE B 1 155 ? -10.141 -21.844 -7.348 1 92 155 ILE B N 1
ATOM 4126 C CA . ILE B 1 155 ? -8.914 -21.484 -6.637 1 92 155 ILE B CA 1
ATOM 4127 C C . ILE B 1 155 ? -7.969 -20.75 -7.574 1 92 155 ILE B C 1
ATOM 4129 O O . ILE B 1 155 ? -7.629 -21.25 -8.648 1 92 155 ILE B O 1
ATOM 4133 N N . GLY B 1 156 ? -7.664 -19.516 -7.195 1 92.19 156 GLY B N 1
ATOM 4134 C CA . GLY B 1 156 ? -6.652 -18.734 -7.895 1 92.19 156 GLY B CA 1
ATOM 4135 C C . GLY B 1 156 ? -5.246 -19 -7.395 1 92.19 156 GLY B C 1
ATOM 4136 O O . GLY B 1 156 ? -4.969 -18.875 -6.199 1 92.19 156 GLY B O 1
ATOM 4137 N N . LEU B 1 157 ? -4.383 -19.344 -8.297 1 91.12 157 LEU B N 1
ATOM 4138 C CA . LEU B 1 157 ? -3 -19.688 -7.984 1 91.12 157 LEU B CA 1
ATOM 4139 C C . LEU B 1 157 ? -2.033 -18.672 -8.562 1 91.12 157 LEU B C 1
ATOM 4141 O O . LEU B 1 157 ? -1.986 -18.469 -9.781 1 91.12 157 LEU B O 1
ATOM 4145 N N . VAL B 1 158 ? -1.302 -18 -7.703 1 90.19 158 VAL B N 1
ATOM 4146 C CA . VAL B 1 158 ? -0.262 -17.078 -8.148 1 90.19 158 VAL B CA 1
ATOM 4147 C C . VAL B 1 158 ? 1.058 -17.828 -8.312 1 90.19 158 VAL B C 1
ATOM 4149 O O . VAL B 1 158 ? 1.545 -18.453 -7.363 1 90.19 158 VAL B O 1
ATOM 4152 N N . GLN B 1 159 ? 1.591 -17.75 -9.477 1 89.44 159 GLN B N 1
ATOM 4153 C CA . GLN B 1 159 ? 2.867 -18.422 -9.695 1 89.44 159 GLN B CA 1
ATOM 4154 C C . GLN B 1 159 ? 3.992 -17.734 -8.938 1 89.44 159 GLN B C 1
ATOM 4156 O O . GLN B 1 159 ? 3.953 -16.516 -8.727 1 89.44 159 GLN B O 1
ATOM 4161 N N . LEU B 1 160 ? 4.965 -18.531 -8.656 1 83.88 160 LEU B N 1
ATOM 4162 C CA . LEU B 1 160 ? 6.133 -18 -7.969 1 83.88 160 LEU B CA 1
ATOM 4163 C C . LEU B 1 160 ? 6.777 -16.875 -8.789 1 83.88 160 LEU B C 1
ATOM 4165 O O . LEU B 1 160 ? 6.891 -16.984 -10.008 1 83.88 160 LEU B O 1
ATOM 4169 N N . GLY B 1 161 ? 7.137 -15.891 -8.055 1 81.56 161 GLY B N 1
ATOM 4170 C CA . GLY B 1 161 ? 7.73 -14.734 -8.695 1 81.56 161 GLY B CA 1
ATOM 4171 C C . GLY B 1 161 ? 9.219 -14.875 -8.938 1 81.56 161 GLY B C 1
ATOM 4172 O O . GLY B 1 161 ? 9.797 -15.938 -8.672 1 81.56 161 GLY B O 1
ATOM 4173 N N . PRO B 1 162 ? 9.75 -13.789 -9.492 1 80.44 162 PRO B N 1
ATOM 4174 C CA . PRO B 1 162 ? 11.195 -13.766 -9.727 1 80.44 162 PRO B CA 1
ATOM 4175 C C . PRO B 1 162 ? 12 -13.516 -8.453 1 80.44 162 PRO B C 1
ATOM 4177 O O . PRO B 1 162 ? 11.43 -13.156 -7.426 1 80.44 162 PRO B O 1
ATOM 4180 N N . ASP B 1 163 ? 13.227 -13.875 -8.445 1 74.31 163 ASP B N 1
ATOM 4181 C CA . ASP B 1 163 ? 14.188 -13.555 -7.402 1 74.31 163 ASP B CA 1
ATOM 4182 C C . ASP B 1 163 ? 15.539 -13.148 -8 1 74.31 163 ASP B C 1
ATOM 4184 O O . ASP B 1 163 ? 16.344 -14.008 -8.367 1 74.31 163 ASP B O 1
ATOM 4188 N N . SER B 1 164 ? 15.727 -11.93 -8.008 1 64.75 164 SER B N 1
ATOM 4189 C CA . SER B 1 164 ? 16.906 -11.43 -8.68 1 64.75 164 SER B CA 1
ATOM 4190 C C . SER B 1 164 ? 18.172 -11.742 -7.887 1 64.75 164 SER B C 1
ATOM 4192 O O . SER B 1 164 ? 19.281 -11.641 -8.414 1 64.75 164 SER B O 1
ATOM 4194 N N . SER B 1 165 ? 18 -12.055 -6.617 1 63.06 165 SER B N 1
ATOM 4195 C CA . SER B 1 165 ? 19.156 -12.352 -5.789 1 63.06 165 SER B CA 1
ATOM 4196 C C . SER B 1 165 ? 19.688 -13.758 -6.051 1 63.06 165 SER B C 1
ATOM 4198 O O . SER B 1 165 ? 20.797 -14.102 -5.648 1 63.06 165 SER B O 1
ATOM 4200 N N . VAL B 1 166 ? 18.859 -14.578 -6.613 1 58.84 166 VAL B N 1
ATOM 4201 C CA . VAL B 1 166 ? 19.203 -15.977 -6.844 1 58.84 166 VAL B CA 1
ATOM 4202 C C . VAL B 1 166 ? 19.75 -16.141 -8.258 1 58.84 166 VAL B C 1
ATOM 4204 O O . VAL B 1 166 ? 19.219 -15.562 -9.211 1 58.84 166 VAL B O 1
ATOM 4207 N N . ALA B 1 167 ? 21.031 -16.734 -8.219 1 50.38 167 ALA B N 1
ATOM 4208 C CA . ALA B 1 167 ? 21.609 -17.047 -9.523 1 50.38 167 ALA B CA 1
ATOM 4209 C C . ALA B 1 167 ? 20.641 -17.844 -10.375 1 50.38 167 ALA B C 1
ATOM 4211 O O . ALA B 1 167 ? 19.766 -18.531 -9.852 1 50.38 167 ALA B O 1
ATOM 4212 N N . VAL B 1 168 ? 20.609 -17.672 -11.75 1 49.38 168 VAL B N 1
ATOM 4213 C CA . VAL B 1 168 ? 19.75 -18.062 -12.875 1 49.38 168 VAL B CA 1
ATOM 4214 C C . VAL B 1 168 ? 19.266 -19.5 -12.68 1 49.38 168 VAL B C 1
ATOM 4216 O O . VAL B 1 168 ? 18.078 -19.781 -12.875 1 49.38 168 VAL B O 1
ATOM 4219 N N . ALA B 1 169 ? 20.156 -20.625 -12.609 1 45.62 169 ALA B N 1
ATOM 4220 C CA . ALA B 1 169 ? 19.828 -22.016 -12.906 1 45.62 169 ALA B CA 1
ATOM 4221 C C . ALA B 1 169 ? 19.141 -22.672 -11.719 1 45.62 169 ALA B C 1
ATOM 4223 O O . ALA B 1 169 ? 18.391 -23.641 -11.883 1 45.62 169 ALA B O 1
ATOM 4224 N N . GLU B 1 170 ? 19.281 -22.141 -10.469 1 50.66 170 GLU B N 1
ATOM 4225 C CA . GLU B 1 170 ? 19.125 -23 -9.289 1 50.66 170 GLU B CA 1
ATOM 4226 C C . GLU B 1 170 ? 17.781 -22.734 -8.609 1 50.66 170 GLU B C 1
ATOM 4228 O O . GLU B 1 170 ? 17.344 -23.531 -7.766 1 50.66 170 GLU B O 1
ATOM 4233 N N . GLY B 1 171 ? 16.922 -22.297 -9.375 1 54.91 171 GLY B N 1
ATOM 4234 C CA . GLY B 1 171 ? 15.984 -21.703 -8.438 1 54.91 171 GLY B CA 1
ATOM 4235 C C . GLY B 1 171 ? 14.57 -22.234 -8.594 1 54.91 171 GLY B C 1
ATOM 4236 O O . GLY B 1 171 ? 14.375 -23.359 -9.023 1 54.91 171 GLY B O 1
ATOM 4237 N N . THR B 1 172 ? 13.516 -21.625 -8.242 1 61.28 172 THR B N 1
ATOM 4238 C CA . THR B 1 172 ? 12.07 -21.734 -8.062 1 61.28 172 THR B CA 1
ATOM 4239 C C . THR B 1 172 ? 11.383 -21.953 -9.406 1 61.28 172 THR B C 1
ATOM 4241 O O . THR B 1 172 ? 10.172 -22.172 -9.461 1 61.28 172 THR B O 1
ATOM 4244 N N . ALA B 1 173 ? 12.141 -22.344 -10.453 1 68.31 173 ALA B N 1
ATOM 4245 C CA . ALA B 1 173 ? 11.547 -22.375 -11.789 1 68.31 173 ALA B CA 1
ATOM 4246 C C . ALA B 1 173 ? 10.773 -23.672 -12.008 1 68.31 173 ALA B C 1
ATOM 4248 O O . ALA B 1 173 ? 9.664 -23.656 -12.547 1 68.31 173 ALA B O 1
ATOM 4249 N N . PRO B 1 174 ? 11.281 -24.781 -11.531 1 71.44 174 PRO B N 1
ATOM 4250 C CA . PRO B 1 174 ? 10.492 -26 -11.734 1 71.44 174 PRO B CA 1
ATOM 4251 C C . PRO B 1 174 ? 9.141 -25.969 -11.023 1 71.44 174 PRO B C 1
ATOM 4253 O O . PRO B 1 174 ? 8.172 -26.547 -11.5 1 71.44 174 PRO B O 1
ATOM 4256 N N . VAL B 1 175 ? 9.102 -25.25 -9.969 1 79.81 175 VAL B N 1
ATOM 4257 C CA . VAL B 1 175 ? 7.863 -25.188 -9.195 1 79.81 175 VAL B CA 1
ATOM 4258 C C . VAL B 1 175 ? 6.773 -24.5 -10.023 1 79.81 175 VAL B C 1
ATOM 4260 O O . VAL B 1 175 ? 5.598 -24.859 -9.922 1 79.81 175 VAL B O 1
ATOM 4263 N N . ARG B 1 176 ? 7.203 -23.609 -10.844 1 86.06 176 ARG B N 1
ATOM 4264 C CA . ARG B 1 176 ? 6.223 -22.969 -11.711 1 86.06 176 ARG B CA 1
ATOM 4265 C C . ARG B 1 176 ? 5.598 -23.953 -12.672 1 86.06 176 ARG B C 1
ATOM 4267 O O . ARG B 1 176 ? 4.418 -23.844 -13.016 1 86.06 176 ARG B O 1
ATOM 4274 N N . ILE B 1 177 ? 6.398 -24.875 -13.078 1 83.31 177 ILE B N 1
ATOM 4275 C CA . ILE B 1 177 ? 5.875 -25.922 -13.953 1 83.31 177 ILE B CA 1
ATOM 4276 C C . ILE B 1 177 ? 4.902 -26.797 -13.18 1 83.31 177 ILE B C 1
ATOM 4278 O O . ILE B 1 177 ? 3.83 -27.156 -13.688 1 83.31 177 ILE B O 1
ATOM 4282 N N . PHE B 1 178 ? 5.277 -27.141 -11.953 1 83.88 178 PHE B N 1
ATOM 4283 C CA . PHE B 1 178 ? 4.375 -27.938 -11.133 1 83.88 178 PHE B CA 1
ATOM 4284 C C . PHE B 1 178 ? 3.047 -27.219 -10.938 1 83.88 178 PHE B C 1
ATOM 4286 O O . PHE B 1 178 ? 1.986 -27.844 -10.945 1 83.88 178 PHE B O 1
ATOM 4293 N N . GLN B 1 179 ? 3.146 -25.984 -10.75 1 88.06 179 GLN B N 1
ATOM 4294 C CA . GLN B 1 179 ? 1.942 -25.172 -10.602 1 88.06 179 GLN B CA 1
ATOM 4295 C C . GLN B 1 179 ? 1.081 -25.234 -11.859 1 88.06 179 GLN B C 1
ATOM 4297 O O . GLN B 1 179 ? -0.144 -25.344 -11.773 1 88.06 179 GLN B O 1
ATOM 4302 N N . MET B 1 180 ? 1.711 -25.219 -12.984 1 88.19 180 MET B N 1
ATOM 4303 C CA . MET B 1 180 ? 0.967 -25.281 -14.242 1 88.19 180 MET B CA 1
ATOM 4304 C C . MET B 1 180 ? 0.346 -26.672 -14.438 1 88.19 180 MET B C 1
ATOM 4306 O O . MET B 1 180 ? -0.738 -26.781 -15.008 1 88.19 180 MET B O 1
ATOM 4310 N N . GLU B 1 181 ? 1.035 -27.609 -13.961 1 88.12 181 GLU B N 1
ATOM 4311 C CA . GLU B 1 181 ? 0.497 -28.953 -14.055 1 88.12 181 GLU B CA 1
ATOM 4312 C C . GLU B 1 181 ? -0.843 -29.062 -13.328 1 88.12 181 GLU B C 1
ATOM 4314 O O . GLU B 1 181 ? -1.699 -29.859 -13.719 1 88.12 181 GLU B O 1
ATOM 4319 N N . LEU B 1 182 ? -1.03 -28.266 -12.359 1 90.5 182 LEU B N 1
ATOM 4320 C CA . LEU B 1 182 ? -2.283 -28.266 -11.609 1 90.5 182 LEU B CA 1
ATOM 4321 C C . LEU B 1 182 ? -3.322 -27.391 -12.312 1 90.5 182 LEU B C 1
ATOM 4323 O O . LEU B 1 182 ? -4.523 -27.656 -12.219 1 90.5 182 LEU B O 1
ATOM 4327 N N . ALA B 1 183 ? -2.842 -26.438 -13.047 1 90.19 183 ALA B N 1
ATOM 4328 C CA . ALA B 1 183 ? -3.742 -25.359 -13.445 1 90.19 183 ALA B CA 1
ATOM 4329 C C . ALA B 1 183 ? -4.125 -25.469 -14.914 1 90.19 183 ALA B C 1
ATOM 4331 O O . ALA B 1 183 ? -5.078 -24.828 -15.367 1 90.19 183 ALA B O 1
ATOM 4332 N N . ASP B 1 184 ? -3.418 -26.266 -15.664 1 87.5 184 ASP B N 1
ATOM 4333 C CA . ASP B 1 184 ? -3.631 -26.266 -17.109 1 87.5 184 ASP B CA 1
ATOM 4334 C C . ASP B 1 184 ? -4.082 -27.625 -17.609 1 87.5 184 ASP B C 1
ATOM 4336 O O . ASP B 1 184 ? -3.258 -28.453 -18.016 1 87.5 184 ASP B O 1
ATOM 4340 N N . PRO B 1 185 ? -5.355 -27.797 -17.75 1 85.75 185 PRO B N 1
ATOM 4341 C CA . PRO B 1 185 ? -5.836 -29.109 -18.203 1 85.75 185 PRO B CA 1
ATOM 4342 C C . PRO B 1 185 ? -5.52 -29.375 -19.672 1 85.75 185 PRO B C 1
ATOM 4344 O O . PRO B 1 185 ? -5.492 -30.531 -20.109 1 85.75 185 PRO B O 1
ATOM 4347 N N . GLY B 1 186 ? -5.34 -28.359 -20.391 1 78.94 186 GLY B N 1
ATOM 4348 C CA . GLY B 1 186 ? -4.98 -28.562 -21.797 1 78.94 186 GLY B CA 1
ATOM 4349 C C . GLY B 1 186 ? -3.604 -29.172 -21.969 1 78.94 186 GLY B C 1
ATOM 4350 O O . GLY B 1 186 ? -3.439 -30.125 -22.734 1 78.94 186 GLY B O 1
ATOM 4351 N N . LEU B 1 187 ? -2.709 -28.766 -21.219 1 78.38 187 LEU B N 1
ATOM 4352 C CA . LEU B 1 187 ? -1.333 -29.234 -21.344 1 78.38 187 LEU B CA 1
ATOM 4353 C C . LEU B 1 187 ? -1.084 -30.438 -20.438 1 78.38 187 LEU B C 1
ATOM 4355 O O . LEU B 1 187 ? -0.273 -31.312 -20.766 1 78.38 187 LEU B O 1
ATOM 4359 N N . TYR B 1 188 ? -1.784 -30.375 -19.328 1 86.12 188 TYR B N 1
ATOM 4360 C CA . TYR B 1 188 ? -1.542 -31.406 -18.344 1 86.12 188 TYR B CA 1
ATOM 4361 C C . TYR B 1 188 ? -2.848 -32.062 -17.906 1 86.12 188 TYR B C 1
ATOM 4363 O O . TYR B 1 188 ? -3.225 -32 -16.734 1 86.12 188 TYR B O 1
ATOM 4371 N N . PRO B 1 189 ? -3.494 -32.781 -18.781 1 86.69 189 PRO B N 1
ATOM 4372 C CA . PRO B 1 189 ? -4.812 -33.344 -18.469 1 86.69 189 PRO B CA 1
ATOM 4373 C C . PRO B 1 189 ? -4.766 -34.375 -17.328 1 86.69 189 PRO B C 1
ATOM 4375 O O . PRO B 1 189 ? -5.762 -34.562 -16.625 1 86.69 189 PRO B O 1
ATOM 4378 N N . GLU B 1 190 ? -3.592 -35 -17.078 1 89.44 190 GLU B N 1
ATOM 4379 C CA . GLU B 1 190 ? -3.502 -36.062 -16.094 1 89.44 190 GLU B CA 1
ATOM 4380 C C . GLU B 1 190 ? -3.414 -35.5 -14.68 1 89.44 190 GLU B C 1
ATOM 4382 O O . GLU B 1 190 ? -3.834 -36.156 -13.719 1 89.44 190 GLU B O 1
ATOM 4387 N N . THR B 1 191 ? -2.891 -34.281 -14.578 1 91.69 191 THR B N 1
ATOM 4388 C CA . THR B 1 191 ? -2.604 -33.781 -13.242 1 91.69 191 THR B CA 1
ATOM 4389 C C . THR B 1 191 ? -3.445 -32.531 -12.938 1 91.69 191 THR B C 1
ATOM 4391 O O . THR B 1 191 ? -3.586 -32.156 -11.781 1 91.69 191 THR B O 1
ATOM 4394 N N . ALA B 1 192 ? -4.023 -32 -13.922 1 91.81 192 ALA B N 1
ATOM 4395 C CA . ALA B 1 192 ? -4.711 -30.719 -13.766 1 91.81 192 ALA B CA 1
ATOM 4396 C C . ALA B 1 192 ? -5.961 -30.875 -12.906 1 91.81 192 ALA B C 1
ATOM 4398 O O . ALA B 1 192 ? -6.621 -31.922 -12.93 1 91.81 192 ALA B O 1
ATOM 4399 N N . MET B 1 193 ? -6.227 -29.844 -12.125 1 91.81 193 MET B N 1
ATOM 4400 C CA . MET B 1 193 ? -7.445 -29.75 -11.328 1 91.81 193 MET B CA 1
ATOM 4401 C C . MET B 1 193 ? -8.43 -28.781 -11.977 1 91.81 193 MET B C 1
ATOM 4403 O O . MET B 1 193 ? -8.023 -27.828 -12.656 1 91.81 193 MET B O 1
ATOM 4407 N N . ASP B 1 194 ? -9.703 -29.031 -11.742 1 89.19 194 ASP B N 1
ATOM 4408 C CA . ASP B 1 194 ? -10.734 -28.156 -12.297 1 89.19 194 ASP B CA 1
ATOM 4409 C C . ASP B 1 194 ? -10.742 -26.812 -11.586 1 89.19 194 ASP B C 1
ATOM 4411 O O . ASP B 1 194 ? -10.477 -26.734 -10.383 1 89.19 194 ASP B O 1
ATOM 4415 N N . LYS B 1 195 ? -11.047 -25.734 -12.336 1 90.31 195 LYS B N 1
ATOM 4416 C CA . LYS B 1 195 ? -11.344 -24.391 -11.836 1 90.31 195 LYS B CA 1
ATOM 4417 C C . LYS B 1 195 ? -10.164 -23.812 -11.062 1 90.31 195 LYS B C 1
ATOM 4419 O O . LYS B 1 195 ? -10.344 -23.219 -10.008 1 90.31 195 LYS B O 1
ATOM 4424 N N . ILE B 1 196 ? -9 -24.156 -11.508 1 92.12 196 ILE B N 1
ATOM 4425 C CA . ILE B 1 196 ? -7.805 -23.438 -11.07 1 92.12 196 ILE B CA 1
ATOM 4426 C C . ILE B 1 196 ? -7.461 -22.344 -12.07 1 92.12 196 ILE B C 1
ATOM 4428 O O . ILE B 1 196 ? -7.301 -22.609 -13.266 1 92.12 196 ILE B O 1
ATOM 4432 N N . PHE B 1 197 ? -7.555 -21.125 -11.641 1 91.5 197 PHE B N 1
ATOM 4433 C CA . PHE B 1 197 ? -7.086 -20.016 -12.469 1 91.5 197 PHE B CA 1
ATOM 4434 C C . PHE B 1 197 ? -5.766 -19.469 -11.938 1 91.5 197 PHE B C 1
ATOM 4436 O O . PHE B 1 197 ? -5.469 -19.594 -10.75 1 91.5 197 PHE B O 1
ATOM 4443 N N . THR B 1 198 ? -4.906 -18.906 -12.859 1 92.19 198 THR B N 1
ATOM 4444 C CA . THR B 1 198 ? -3.523 -18.672 -12.461 1 92.19 198 THR B CA 1
ATOM 4445 C C . THR B 1 198 ? -3.037 -17.328 -12.992 1 92.19 198 THR B C 1
ATOM 4447 O O . THR B 1 198 ? -3.629 -16.766 -13.922 1 92.19 198 THR B O 1
ATOM 4450 N N . ALA B 1 199 ? -2.031 -16.781 -12.344 1 93.06 199 ALA B N 1
ATOM 4451 C CA . ALA B 1 199 ? -1.314 -15.586 -12.773 1 93.06 199 ALA B CA 1
ATOM 4452 C C . ALA B 1 199 ? 0.193 -15.82 -12.773 1 93.06 199 ALA B C 1
ATOM 4454 O O . ALA B 1 199 ? 0.777 -16.156 -11.734 1 93.06 199 ALA B O 1
ATOM 4455 N N . ALA B 1 200 ? 0.824 -15.656 -13.938 1 93.25 200 ALA B N 1
ATOM 4456 C CA . ALA B 1 200 ? 2.283 -15.633 -13.992 1 93.25 200 ALA B CA 1
ATOM 4457 C C . ALA B 1 200 ? 2.83 -14.312 -13.461 1 93.25 200 ALA B C 1
ATOM 4459 O O . ALA B 1 200 ? 2.271 -13.25 -13.727 1 93.25 200 ALA B O 1
ATOM 4460 N N . THR B 1 201 ? 3.947 -14.445 -12.695 1 91.38 201 THR B N 1
ATOM 4461 C CA . THR B 1 201 ? 4.469 -13.227 -12.094 1 91.38 201 THR B CA 1
ATOM 4462 C C . THR B 1 201 ? 5.973 -13.109 -12.312 1 91.38 201 THR B C 1
ATOM 4464 O O . THR B 1 201 ? 6.594 -12.133 -11.891 1 91.38 201 THR B O 1
ATOM 4467 N N . PHE B 1 202 ? 6.605 -14.031 -13.039 1 89.12 202 PHE B N 1
ATOM 4468 C CA . PHE B 1 202 ? 8.055 -14.125 -13.156 1 89.12 202 PHE B CA 1
ATOM 4469 C C . PHE B 1 202 ? 8.617 -12.945 -13.938 1 89.12 202 PHE B C 1
ATOM 4471 O O . PHE B 1 202 ? 9.812 -12.664 -13.875 1 89.12 202 PHE B O 1
ATOM 4478 N N . ASP B 1 203 ? 7.801 -12.234 -14.727 1 90.62 203 ASP B N 1
ATOM 4479 C CA . ASP B 1 203 ? 8.242 -11.086 -15.516 1 90.62 203 ASP B CA 1
ATOM 4480 C C . ASP B 1 203 ? 8.094 -9.789 -14.727 1 90.62 203 ASP B C 1
ATOM 4482 O O . ASP B 1 203 ? 8.492 -8.719 -15.195 1 90.62 203 ASP B O 1
ATOM 4486 N N . LEU B 1 204 ? 7.48 -9.906 -13.562 1 88.25 204 LEU B N 1
ATOM 4487 C CA . LEU B 1 204 ? 7.312 -8.727 -12.719 1 88.25 204 LEU B CA 1
ATOM 4488 C C . LEU B 1 204 ? 8.508 -8.547 -11.789 1 88.25 204 LEU B C 1
ATOM 4490 O O . LEU B 1 204 ? 8.367 -8.625 -10.57 1 88.25 204 LEU B O 1
ATOM 4494 N N . VAL B 1 205 ? 9.625 -8.234 -12.469 1 76.19 205 VAL B N 1
ATOM 4495 C CA . VAL B 1 205 ? 10.906 -8.203 -11.781 1 76.19 205 VAL B CA 1
ATOM 4496 C C . VAL B 1 205 ? 11.086 -6.855 -11.086 1 76.19 205 VAL B C 1
ATOM 4498 O O . VAL B 1 205 ? 10.766 -5.805 -11.648 1 76.19 205 VAL B O 1
ATOM 4501 N N . ASP B 1 206 ? 11.156 -6.867 -9.805 1 62.31 206 ASP B N 1
ATOM 4502 C CA . ASP B 1 206 ? 11.398 -5.637 -9.047 1 62.31 206 ASP B CA 1
ATOM 4503 C C . ASP B 1 206 ? 12.844 -5.168 -9.219 1 62.31 206 ASP B C 1
ATOM 4505 O O . ASP B 1 206 ? 13.781 -5.859 -8.812 1 62.31 206 ASP B O 1
ATOM 4509 N N . ASN B 1 207 ? 13.172 -4.613 -10.32 1 57.44 207 ASN B N 1
ATOM 4510 C CA . ASN B 1 207 ? 14.508 -4.031 -10.266 1 57.44 207 ASN B CA 1
ATOM 4511 C C . ASN B 1 207 ? 14.625 -3.012 -9.133 1 57.44 207 ASN B C 1
ATOM 4513 O O . ASN B 1 207 ? 14.586 -1.804 -9.375 1 57.44 207 ASN B O 1
ATOM 4517 N N . ILE B 1 208 ? 14.312 -3.475 -7.84 1 54.78 208 ILE B N 1
ATOM 4518 C CA . ILE B 1 208 ? 14.023 -2.807 -6.578 1 54.78 208 ILE B CA 1
ATOM 4519 C C . ILE B 1 208 ? 15.133 -1.811 -6.254 1 54.78 208 ILE B C 1
ATOM 4521 O O . ILE B 1 208 ? 14.867 -0.67 -5.871 1 54.78 208 ILE B O 1
ATOM 4525 N N . THR B 1 209 ? 16.391 -2.26 -6.371 1 53.94 209 THR B N 1
ATOM 4526 C CA . THR B 1 209 ? 17.422 -1.525 -5.637 1 53.94 209 THR B CA 1
ATOM 4527 C C . THR B 1 209 ? 17.688 -0.175 -6.297 1 53.94 209 THR B C 1
ATOM 4529 O O . THR B 1 209 ? 18.328 0.699 -5.695 1 53.94 209 THR B O 1
ATOM 4532 N N . SER B 1 210 ? 17.141 -0.064 -7.453 1 57.59 210 SER B N 1
ATOM 4533 C CA . SER B 1 210 ? 17.703 1.157 -8.008 1 57.59 210 SER B CA 1
ATOM 4534 C C . SER B 1 210 ? 16.625 2.045 -8.617 1 57.59 210 SER B C 1
ATOM 4536 O O . SER B 1 210 ? 16.938 3.113 -9.156 1 57.59 210 SER B O 1
ATOM 4538 N N . SER B 1 211 ? 15.477 1.802 -8.211 1 65.62 211 SER B N 1
ATOM 4539 C CA . SER B 1 211 ? 14.5 2.549 -8.992 1 65.62 211 SER B CA 1
ATOM 4540 C C . SER B 1 211 ? 14 3.773 -8.234 1 65.62 211 SER B C 1
ATOM 4542 O O . SER B 1 211 ? 13.766 3.705 -7.023 1 65.62 211 SER B O 1
ATOM 4544 N N . LYS B 1 212 ? 14.078 4.941 -8.969 1 76 212 LYS B N 1
ATOM 4545 C CA . LYS B 1 212 ? 13.547 6.199 -8.453 1 76 212 LYS B CA 1
ATOM 4546 C C . LYS B 1 212 ? 12.047 6.094 -8.195 1 76 212 LYS B C 1
ATOM 4548 O O . LYS B 1 212 ? 11.461 6.953 -7.527 1 76 212 LYS B O 1
ATOM 4553 N N . ASP B 1 213 ? 11.43 5 -8.641 1 84.31 213 ASP B N 1
ATOM 4554 C CA . ASP B 1 213 ? 9.992 4.809 -8.469 1 84.31 213 ASP B CA 1
ATOM 4555 C C . ASP B 1 213 ? 9.688 3.418 -7.914 1 84.31 213 ASP B C 1
ATOM 4557 O O . ASP B 1 213 ? 8.703 2.789 -8.312 1 84.31 213 ASP B O 1
ATOM 4561 N N . LEU B 1 214 ? 10.523 2.996 -7.016 1 85.88 214 LEU B N 1
ATOM 4562 C CA . LEU B 1 214 ? 10.492 1.63 -6.504 1 85.88 214 LEU B CA 1
ATOM 4563 C C . LEU B 1 214 ? 9.109 1.282 -5.961 1 85.88 214 LEU B C 1
ATOM 4565 O O . LEU B 1 214 ? 8.508 0.293 -6.375 1 85.88 214 LEU B O 1
ATOM 4569 N N . PHE B 1 215 ? 8.562 2.07 -5.141 1 88.75 215 PHE B N 1
ATOM 4570 C CA . PHE B 1 215 ? 7.34 1.715 -4.434 1 88.75 215 PHE B CA 1
ATOM 4571 C C . PHE B 1 215 ? 6.133 1.811 -5.359 1 88.75 215 PHE B C 1
ATOM 4573 O O . PHE B 1 215 ? 5.18 1.04 -5.227 1 88.75 215 PHE B O 1
ATOM 4580 N N . THR B 1 216 ? 6.184 2.773 -6.328 1 89.38 216 THR B N 1
ATOM 4581 C CA . THR B 1 216 ? 5.141 2.83 -7.348 1 89.38 216 THR B CA 1
ATOM 4582 C C . THR B 1 216 ? 5.133 1.555 -8.188 1 89.38 216 THR B C 1
ATOM 4584 O O . THR B 1 216 ? 4.07 0.996 -8.469 1 89.38 216 THR B O 1
ATOM 4587 N N . LYS B 1 217 ? 6.305 1.106 -8.5 1 86.25 217 LYS B N 1
ATOM 4588 C CA . LYS B 1 217 ? 6.422 -0.116 -9.289 1 86.25 217 LYS B CA 1
ATOM 4589 C C . LYS B 1 217 ? 5.945 -1.33 -8.5 1 86.25 217 LYS B C 1
ATOM 4591 O O . LYS B 1 217 ? 5.277 -2.211 -9.047 1 86.25 217 LYS B O 1
ATOM 4596 N N . MET B 1 218 ? 6.277 -1.385 -7.246 1 86 218 MET B N 1
ATOM 4597 C CA . MET B 1 218 ? 5.84 -2.486 -6.395 1 86 218 MET B CA 1
ATOM 4598 C C . MET B 1 218 ? 4.316 -2.531 -6.297 1 86 218 MET B C 1
ATOM 4600 O O . MET B 1 218 ? 3.719 -3.605 -6.359 1 86 218 MET B O 1
ATOM 4604 N N . PHE B 1 219 ? 3.758 -1.382 -6.121 1 90.5 219 PHE B N 1
ATOM 4605 C CA . PHE B 1 219 ? 2.305 -1.311 -6.027 1 90.5 219 PHE B CA 1
ATOM 4606 C C . PHE B 1 219 ? 1.658 -1.729 -7.344 1 90.5 219 PHE B C 1
ATOM 4608 O O . PHE B 1 219 ? 0.68 -2.479 -7.348 1 90.5 219 PHE B O 1
ATOM 4615 N N . GLN B 1 220 ? 2.221 -1.247 -8.445 1 90.19 220 GLN B N 1
ATOM 4616 C CA . GLN B 1 220 ? 1.714 -1.607 -9.766 1 90.19 220 GLN B CA 1
ATOM 4617 C C . GLN B 1 220 ? 1.808 -3.113 -10 1 90.19 220 GLN B C 1
ATOM 4619 O O . GLN B 1 220 ? 0.937 -3.701 -10.641 1 90.19 220 GLN B O 1
ATOM 4624 N N . ALA B 1 221 ? 2.805 -3.691 -9.555 1 88.69 221 ALA B N 1
ATOM 4625 C CA . ALA B 1 221 ? 2.973 -5.133 -9.719 1 88.69 221 ALA B CA 1
ATOM 4626 C C . ALA B 1 221 ? 1.828 -5.895 -9.055 1 88.69 221 ALA B C 1
ATOM 4628 O O . ALA B 1 221 ? 1.338 -6.887 -9.594 1 88.69 221 ALA B O 1
ATOM 4629 N N . LYS B 1 222 ? 1.392 -5.441 -7.871 1 90.12 222 LYS B N 1
ATOM 4630 C CA . LYS B 1 222 ? 0.27 -6.082 -7.191 1 90.12 222 LYS B CA 1
ATOM 4631 C C . LYS B 1 222 ? -1.012 -5.961 -8.008 1 90.12 222 LYS B C 1
ATOM 4633 O O . LYS B 1 222 ? -1.812 -6.898 -8.062 1 90.12 222 LYS B O 1
ATOM 4638 N N . ARG B 1 223 ? -1.192 -4.809 -8.578 1 92.38 223 ARG B N 1
ATOM 4639 C CA . ARG B 1 223 ? -2.346 -4.617 -9.453 1 92.38 223 ARG B CA 1
ATOM 4640 C C . ARG B 1 223 ? -2.279 -5.543 -10.664 1 92.38 223 ARG B C 1
ATOM 4642 O O . ARG B 1 223 ? -3.293 -6.113 -11.07 1 92.38 223 ARG B O 1
ATOM 4649 N N . ASP B 1 224 ? -1.09 -5.672 -11.211 1 93.06 224 ASP B N 1
ATOM 4650 C CA . ASP B 1 224 ? -0.906 -6.535 -12.375 1 93.06 224 ASP B CA 1
ATOM 4651 C C . ASP B 1 224 ? -1.218 -7.992 -12.031 1 93.06 224 ASP B C 1
ATOM 4653 O O . ASP B 1 224 ? -1.866 -8.695 -12.812 1 93.06 224 ASP B O 1
ATOM 4657 N N . VAL B 1 225 ? -0.757 -8.461 -10.906 1 92.56 225 VAL B N 1
ATOM 4658 C CA . VAL B 1 225 ? -1.047 -9.828 -10.484 1 92.56 225 VAL B CA 1
ATOM 4659 C C . VAL B 1 225 ? -2.557 -10.023 -10.367 1 92.56 225 VAL B C 1
ATOM 4661 O O . VAL B 1 225 ? -3.1 -11.008 -10.875 1 92.56 225 VAL B O 1
ATOM 4664 N N . ALA B 1 226 ? -3.238 -9.07 -9.734 1 93.56 226 ALA B N 1
ATOM 4665 C CA . ALA B 1 226 ? -4.691 -9.148 -9.594 1 93.56 226 ALA B CA 1
ATOM 4666 C C . ALA B 1 226 ? -5.371 -9.188 -10.961 1 93.56 226 ALA B C 1
ATOM 4668 O O . ALA B 1 226 ? -6.309 -9.953 -11.172 1 93.56 226 ALA B O 1
ATOM 4669 N N . HIS B 1 227 ? -4.922 -8.367 -11.844 1 94.69 227 HIS B N 1
ATOM 4670 C CA . HIS B 1 227 ? -5.488 -8.312 -13.188 1 94.69 227 HIS B CA 1
ATOM 4671 C C . HIS B 1 227 ? -5.312 -9.641 -13.914 1 94.69 227 HIS B C 1
ATOM 4673 O O . HIS B 1 227 ? -6.23 -10.109 -14.586 1 94.69 227 HIS B O 1
ATOM 4679 N N . ARG B 1 228 ? -4.176 -10.211 -13.789 1 94.56 228 ARG B N 1
ATOM 4680 C CA . ARG B 1 228 ? -3.908 -11.492 -14.438 1 94.56 228 ARG B CA 1
ATOM 4681 C C . ARG B 1 228 ? -4.77 -12.602 -13.844 1 94.56 228 ARG B C 1
ATOM 4683 O O . ARG B 1 228 ? -5.312 -13.438 -14.57 1 94.56 228 ARG B O 1
ATOM 4690 N N . LEU B 1 229 ? -4.867 -12.578 -12.516 1 93.06 229 LEU B N 1
ATOM 4691 C CA . LEU B 1 229 ? -5.762 -13.531 -11.867 1 93.06 229 LEU B CA 1
ATOM 4692 C C . LEU B 1 229 ? -7.195 -13.352 -12.352 1 93.06 229 LEU B C 1
ATOM 4694 O O . LEU B 1 229 ? -7.867 -14.328 -12.688 1 93.06 229 LEU B O 1
ATOM 4698 N N . PHE B 1 230 ? -7.652 -12.133 -12.414 1 93.56 230 PHE B N 1
ATOM 4699 C CA . PHE B 1 230 ? -9.023 -11.852 -12.82 1 93.56 230 PHE B CA 1
ATOM 4700 C C . PHE B 1 230 ? -9.266 -12.281 -14.258 1 93.56 230 PHE B C 1
ATOM 4702 O O . PHE B 1 230 ? -10.312 -12.859 -14.578 1 93.56 230 PHE B O 1
ATOM 4709 N N . THR B 1 231 ? -8.297 -12.008 -15.109 1 92.56 231 THR B N 1
ATOM 4710 C CA . THR B 1 231 ? -8.398 -12.398 -16.516 1 92.56 231 THR B CA 1
ATOM 4711 C C . THR B 1 231 ? -8.523 -13.914 -16.641 1 92.56 231 THR B C 1
ATOM 4713 O O . THR B 1 231 ? -9.367 -14.414 -17.391 1 92.56 231 THR B O 1
ATOM 4716 N N . SER B 1 232 ? -7.711 -14.594 -15.914 1 91.5 232 SER B N 1
ATOM 4717 C CA . SER B 1 232 ? -7.777 -16.047 -15.906 1 91.5 232 SER B CA 1
ATOM 4718 C C . SER B 1 232 ? -9.102 -16.547 -15.32 1 91.5 232 SER B C 1
ATOM 4720 O O . SER B 1 232 ? -9.695 -17.5 -15.828 1 91.5 232 SER B O 1
ATOM 4722 N N . ALA B 1 233 ? -9.594 -15.891 -14.273 1 91.06 233 ALA B N 1
ATOM 4723 C CA . ALA B 1 233 ? -10.859 -16.266 -13.641 1 91.06 233 ALA B CA 1
ATOM 4724 C C . ALA B 1 233 ? -12.031 -16.094 -14.609 1 91.06 233 ALA B C 1
ATOM 4726 O O . ALA B 1 233 ? -12.953 -16.922 -14.625 1 91.06 233 ALA B O 1
ATOM 4727 N N . LYS B 1 234 ? -12.023 -15.055 -15.344 1 89.94 234 LYS B N 1
ATOM 4728 C CA . LYS B 1 234 ? -13.086 -14.82 -16.328 1 89.94 234 LYS B CA 1
ATOM 4729 C C . LYS B 1 234 ? -13.227 -16 -17.281 1 89.94 234 LYS B C 1
ATOM 4731 O O . LYS B 1 234 ? -14.344 -16.422 -17.594 1 89.94 234 LYS B O 1
ATOM 4736 N N . GLU B 1 235 ? -12.133 -16.516 -17.594 1 86.75 235 GLU B N 1
ATOM 4737 C CA . GLU B 1 235 ? -12.133 -17.625 -18.547 1 86.75 235 GLU B CA 1
ATOM 4738 C C . GLU B 1 235 ? -12.484 -18.938 -17.875 1 86.75 235 GLU B C 1
ATOM 4740 O O . GLU B 1 235 ? -13.398 -19.641 -18.297 1 86.75 235 GLU B O 1
ATOM 4745 N N . VAL B 1 236 ? -11.867 -19.219 -16.781 1 86.62 236 VAL B N 1
ATOM 4746 C CA . VAL B 1 236 ? -11.898 -20.547 -16.172 1 86.62 236 VAL B CA 1
ATOM 4747 C C . VAL B 1 236 ? -13.141 -20.688 -15.281 1 86.62 236 VAL B C 1
ATOM 4749 O O . VAL B 1 236 ? -13.719 -21.766 -15.18 1 86.62 236 VAL B O 1
ATOM 4752 N N . VAL B 1 237 ? -13.562 -19.562 -14.734 1 85.94 237 VAL B N 1
ATOM 4753 C CA . VAL B 1 237 ? -14.609 -19.625 -13.719 1 85.94 237 VAL B CA 1
ATOM 4754 C C . VAL B 1 237 ? -15.898 -19.031 -14.258 1 85.94 237 VAL B C 1
ATOM 4756 O O . VAL B 1 237 ? -16.953 -19.672 -14.234 1 85.94 237 VAL B O 1
ATOM 4759 N N . PHE B 1 238 ? -15.844 -17.906 -14.875 1 84.5 238 PHE B N 1
ATOM 4760 C CA . PHE B 1 238 ? -17.062 -17.188 -15.242 1 84.5 238 PHE B CA 1
ATOM 4761 C C . PHE B 1 238 ? -17.594 -17.688 -16.578 1 84.5 238 PHE B C 1
ATOM 4763 O O . PHE B 1 238 ? -18.812 -17.797 -16.781 1 84.5 238 PHE B O 1
ATOM 4770 N N . SER B 1 239 ? -16.734 -17.969 -17.516 1 79.31 239 SER B N 1
ATOM 4771 C CA . SER B 1 239 ? -17.141 -18.438 -18.844 1 79.31 239 SER B CA 1
ATOM 4772 C C . SER B 1 239 ? -17.141 -19.953 -18.922 1 79.31 239 SER B C 1
ATOM 4774 O O . SER B 1 239 ? -17.656 -20.531 -19.891 1 79.31 239 SER B O 1
ATOM 4776 N N . ASN B 1 240 ? -16.719 -20.594 -17.953 1 69.69 240 ASN B N 1
ATOM 4777 C CA . ASN B 1 240 ? -16.609 -22.047 -17.875 1 69.69 240 ASN B CA 1
ATOM 4778 C C . ASN B 1 240 ? -15.898 -22.625 -19.094 1 69.69 240 ASN B C 1
ATOM 4780 O O . ASN B 1 240 ? -16.344 -23.625 -19.656 1 69.69 240 ASN B O 1
ATOM 4784 N N . GLU B 1 241 ? -14.992 -21.859 -19.578 1 69.25 241 GLU B N 1
ATOM 4785 C CA . GLU B 1 241 ? -14.172 -22.344 -20.688 1 69.25 241 GLU B CA 1
ATOM 4786 C C . GLU B 1 241 ? -12.836 -22.891 -20.188 1 69.25 241 GLU B C 1
ATOM 4788 O O . GLU B 1 241 ? -12.406 -22.578 -19.078 1 69.25 241 GLU B O 1
ATOM 4793 N N . ASN B 1 242 ? -12.469 -23.922 -20.891 1 61.91 242 ASN B N 1
ATOM 4794 C CA . ASN B 1 242 ? -11.141 -24.391 -20.547 1 61.91 242 ASN B CA 1
ATOM 4795 C C . ASN B 1 242 ? -10.078 -23.328 -20.766 1 61.91 242 ASN B C 1
ATOM 4797 O O . ASN B 1 242 ? -10.305 -22.359 -21.5 1 61.91 242 ASN B O 1
ATOM 4801 N N . SER B 1 243 ? -8.977 -23.453 -20.016 1 63.12 243 SER B N 1
ATOM 4802 C CA . SER B 1 243 ? -7.906 -22.469 -20.016 1 63.12 243 SER B CA 1
ATOM 4803 C C . SER B 1 243 ? -7.508 -22.094 -21.453 1 63.12 243 SER B C 1
ATOM 4805 O O . SER B 1 243 ? -7.355 -22.969 -22.297 1 63.12 243 SER B O 1
ATOM 4807 N N . THR B 1 244 ? -7.59 -20.812 -21.75 1 65.44 244 THR B N 1
ATOM 4808 C CA . THR B 1 244 ? -7.195 -20.281 -23.047 1 65.44 244 THR B CA 1
ATOM 4809 C C . THR B 1 244 ? -5.727 -19.875 -23.031 1 65.44 244 THR B C 1
ATOM 4811 O O . THR B 1 244 ? -5.301 -19.047 -23.844 1 65.44 244 THR B O 1
ATOM 4814 N N . ASN B 1 245 ? -5 -20.594 -22.141 1 81.31 245 ASN B N 1
ATOM 4815 C CA . ASN B 1 245 ? -3.586 -20.234 -22.125 1 81.31 245 ASN B CA 1
ATOM 4816 C C . ASN B 1 245 ? -2.924 -20.484 -23.469 1 81.31 245 ASN B C 1
ATOM 4818 O O . ASN B 1 245 ? -3.227 -21.453 -24.156 1 81.31 245 ASN B O 1
ATOM 4822 N N . LEU B 1 246 ? -2.105 -19.594 -23.812 1 88.5 246 LEU B N 1
ATOM 4823 C CA . LEU B 1 246 ? -1.333 -19.734 -25.047 1 88.5 246 LEU B CA 1
ATOM 4824 C C . LEU B 1 246 ? -0.531 -21.031 -25.031 1 88.5 246 LEU B C 1
ATOM 4826 O O . LEU B 1 246 ? 0.113 -21.359 -24.047 1 88.5 246 LEU B O 1
ATOM 4830 N N . ARG B 1 247 ? -0.642 -21.75 -26.156 1 89.12 247 ARG B N 1
ATOM 4831 C CA . ARG B 1 247 ? 0.113 -22.984 -26.312 1 89.12 247 ARG B CA 1
ATOM 4832 C C . ARG B 1 247 ? 1.311 -22.781 -27.25 1 89.12 247 ARG B C 1
ATOM 4834 O O . ARG B 1 247 ? 1.291 -21.906 -28.109 1 89.12 247 ARG B O 1
ATOM 4841 N N . MET B 1 248 ? 2.301 -23.578 -26.969 1 92.5 248 MET B N 1
ATOM 4842 C CA . MET B 1 248 ? 3.545 -23.547 -27.734 1 92.5 248 MET B CA 1
ATOM 4843 C C . MET B 1 248 ? 3.904 -24.922 -28.266 1 92.5 248 MET B C 1
ATOM 4845 O O . MET B 1 248 ? 3.857 -25.906 -27.516 1 92.5 248 MET B O 1
ATOM 4849 N N . GLU B 1 249 ? 4.176 -24.969 -29.547 1 92.25 249 GLU B N 1
ATOM 4850 C CA . GLU B 1 249 ? 4.621 -26.203 -30.172 1 92.25 249 GLU B CA 1
ATOM 4851 C C . GLU B 1 249 ? 5.816 -25.969 -31.094 1 92.25 249 GLU B C 1
ATOM 4853 O O . GLU B 1 249 ? 6.031 -24.844 -31.562 1 92.25 249 GLU B O 1
ATOM 4858 N N . ILE B 1 250 ? 6.535 -27.031 -31.266 1 92.81 250 ILE B N 1
ATOM 4859 C CA . ILE B 1 250 ? 7.617 -26.953 -32.25 1 92.81 250 ILE B CA 1
ATOM 4860 C C . ILE B 1 250 ? 7.09 -27.312 -33.625 1 92.81 250 ILE B C 1
ATOM 4862 O O . ILE B 1 250 ? 6.645 -28.438 -33.844 1 92.81 250 ILE B O 1
ATOM 4866 N N . SER B 1 251 ? 7.141 -26.391 -34.5 1 93.5 251 SER B N 1
ATOM 4867 C CA . SER B 1 251 ? 6.645 -26.641 -35.844 1 93.5 251 SER B CA 1
ATOM 4868 C C . SER B 1 251 ? 7.762 -27.109 -36.781 1 93.5 251 SER B C 1
ATOM 4870 O O . SER B 1 251 ? 7.516 -27.828 -37.75 1 93.5 251 SER B O 1
ATOM 4872 N N . LYS B 1 252 ? 8.93 -26.625 -36.5 1 90.44 252 LYS B N 1
ATOM 4873 C CA . LYS B 1 252 ? 10.102 -27.016 -37.281 1 90.44 252 LYS B CA 1
ATOM 4874 C C . LYS B 1 252 ? 11.359 -27.016 -36.406 1 90.44 252 LYS B C 1
ATOM 4876 O O . LYS B 1 252 ? 11.555 -26.109 -35.594 1 90.44 252 LYS B O 1
ATOM 4881 N N . ALA B 1 253 ? 12.125 -28.062 -36.531 1 89.5 253 ALA B N 1
ATOM 4882 C CA . ALA B 1 253 ? 13.43 -28.156 -35.875 1 89.5 253 ALA B CA 1
ATOM 4883 C C . ALA B 1 253 ? 14.469 -28.75 -36.844 1 89.5 253 ALA B C 1
ATOM 4885 O O . ALA B 1 253 ? 14.391 -29.922 -37.219 1 89.5 253 ALA B O 1
ATOM 4886 N N . ASP B 1 254 ? 15.344 -27.953 -37.312 1 84.12 254 ASP B N 1
ATOM 4887 C CA . ASP B 1 254 ? 16.422 -28.438 -38.156 1 84.12 254 ASP B CA 1
ATOM 4888 C C . ASP B 1 254 ? 17.766 -27.844 -37.75 1 84.12 254 ASP B C 1
ATOM 4890 O O . ASP B 1 254 ? 17.875 -27.25 -36.656 1 84.12 254 ASP B O 1
ATOM 4894 N N . LYS B 1 255 ? 18.812 -28.172 -38.531 1 83.12 255 LYS B N 1
ATOM 4895 C CA . LYS B 1 255 ? 20.172 -27.766 -38.188 1 83.12 255 LYS B CA 1
ATOM 4896 C C . LYS B 1 255 ? 20.312 -26.234 -38.219 1 83.12 255 LYS B C 1
ATOM 4898 O O . LYS B 1 255 ? 21.234 -25.672 -37.625 1 83.12 255 LYS B O 1
ATOM 4903 N N . ALA B 1 256 ? 19.359 -25.578 -38.812 1 85.69 256 ALA B N 1
ATOM 4904 C CA . ALA B 1 256 ? 19.516 -24.141 -39.031 1 85.69 256 ALA B CA 1
ATOM 4905 C C . ALA B 1 256 ? 18.703 -23.359 -38 1 85.69 256 ALA B C 1
ATOM 4907 O O . ALA B 1 256 ? 19.094 -22.25 -37.594 1 85.69 256 ALA B O 1
ATOM 4908 N N . GLN B 1 257 ? 17.531 -23.938 -37.688 1 88.69 257 GLN B N 1
ATOM 4909 C CA . GLN B 1 257 ? 16.656 -23.156 -36.812 1 88.69 257 GLN B CA 1
ATOM 4910 C C . GLN B 1 257 ? 15.625 -24.031 -36.125 1 88.69 257 GLN B C 1
ATOM 4912 O O . GLN B 1 257 ? 15.414 -25.172 -36.531 1 88.69 257 GLN B O 1
ATOM 4917 N N . ILE B 1 258 ? 15.016 -23.422 -35.094 1 93.75 258 ILE B N 1
ATOM 4918 C CA . ILE B 1 258 ? 13.812 -23.938 -34.469 1 93.75 258 ILE B CA 1
ATOM 4919 C C . ILE B 1 258 ? 12.672 -22.938 -34.625 1 93.75 258 ILE B C 1
ATOM 4921 O O . ILE B 1 258 ? 12.836 -21.75 -34.344 1 93.75 258 ILE B O 1
ATOM 4925 N N . ILE B 1 259 ? 11.625 -23.422 -35.156 1 95.31 259 ILE B N 1
ATOM 4926 C CA . ILE B 1 259 ? 10.445 -22.578 -35.25 1 95.31 259 ILE B CA 1
ATOM 4927 C C . ILE B 1 259 ? 9.398 -23.031 -34.25 1 95.31 259 ILE B C 1
ATOM 4929 O O . ILE B 1 259 ? 8.945 -24.172 -34.281 1 95.31 259 ILE B O 1
ATOM 4933 N N . LEU B 1 260 ? 9.031 -2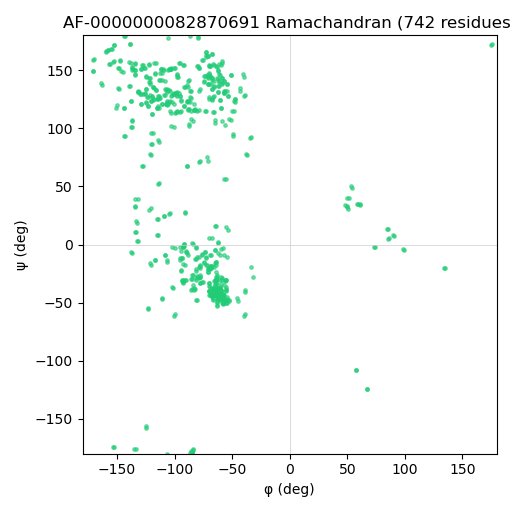2.109 -33.375 1 95.94 260 LEU B N 1
ATOM 4934 C CA . LEU B 1 260 ? 7.965 -22.312 -32.406 1 95.94 260 LEU B CA 1
ATOM 4935 C C . LEU B 1 260 ? 6.66 -21.688 -32.875 1 95.94 260 LEU B C 1
ATOM 4937 O O . LEU B 1 260 ? 6.648 -20.547 -33.344 1 95.94 260 LEU B O 1
ATOM 4941 N N . GLU B 1 261 ? 5.648 -22.453 -32.812 1 96.12 261 GLU B N 1
ATOM 4942 C CA . GLU B 1 261 ? 4.316 -21.984 -33.188 1 96.12 261 GLU B CA 1
ATOM 4943 C C . GLU B 1 261 ? 3.395 -21.922 -31.969 1 96.12 261 GLU B C 1
ATOM 4945 O O . GLU B 1 261 ? 3.408 -22.828 -31.125 1 96.12 261 GLU B O 1
ATOM 4950 N N . PHE B 1 262 ? 2.588 -20.891 -31.953 1 95.19 262 PHE B N 1
ATOM 4951 C CA . PHE B 1 262 ? 1.711 -20.656 -30.812 1 95.19 262 PHE B CA 1
ATOM 4952 C C . PHE B 1 262 ? 0.247 -20.75 -31.234 1 95.19 262 PHE B C 1
ATOM 4954 O O . PHE B 1 262 ? -0.083 -20.562 -32.406 1 95.19 262 PHE B O 1
ATOM 4961 N N . SER B 1 263 ? -0.607 -21.031 -30.328 1 91.94 263 SER B N 1
ATOM 4962 C CA . SER B 1 263 ? -2.027 -21.234 -30.594 1 91.94 263 SER B CA 1
ATOM 4963 C C . SER B 1 263 ? -2.74 -19.922 -30.875 1 91.94 263 SER B C 1
ATOM 4965 O O . SER B 1 263 ? -3.871 -19.922 -31.375 1 91.94 263 SER B O 1
ATOM 4967 N N . GLY B 1 264 ? -2.164 -18.828 -30.562 1 92.5 264 GLY B N 1
ATOM 4968 C CA . GLY B 1 264 ? -2.688 -17.5 -30.828 1 92.5 264 GLY B CA 1
ATOM 4969 C C . GLY B 1 264 ? -1.608 -16.5 -31.203 1 92.5 264 GLY B C 1
ATOM 4970 O O . GLY B 1 264 ? -0.424 -16.828 -31.234 1 92.5 264 GLY B O 1
ATOM 4971 N N . ASP B 1 265 ? -2.094 -15.297 -31.453 1 94.12 265 ASP B N 1
ATOM 4972 C CA . ASP B 1 265 ? -1.147 -14.234 -31.797 1 94.12 265 ASP B CA 1
ATOM 4973 C C . ASP B 1 265 ? -0.265 -13.883 -30.594 1 94.12 265 ASP B C 1
ATOM 4975 O O . ASP B 1 265 ? -0.736 -13.859 -29.453 1 94.12 265 ASP B O 1
ATOM 4979 N N . ILE B 1 266 ? 0.984 -13.617 -30.891 1 95.19 266 ILE B N 1
ATOM 4980 C CA . ILE B 1 266 ? 1.916 -13.297 -29.812 1 95.19 266 ILE B CA 1
ATOM 4981 C C . ILE B 1 266 ? 2.533 -11.922 -30.062 1 95.19 266 ILE B C 1
ATOM 4983 O O . ILE B 1 266 ? 2.48 -11.398 -31.188 1 95.19 266 ILE B O 1
ATOM 4987 N N . LYS B 1 267 ? 2.943 -11.305 -29.031 1 93 267 LYS B N 1
ATOM 4988 C CA . LYS B 1 267 ? 3.785 -10.109 -29.062 1 93 267 LYS B CA 1
ATOM 4989 C C . LYS B 1 267 ? 5.16 -10.398 -28.453 1 93 267 LYS B C 1
ATOM 4991 O O . LYS B 1 267 ? 5.262 -10.93 -27.359 1 93 267 LYS B O 1
ATOM 4996 N N . LEU B 1 268 ? 6.203 -10.109 -29.234 1 91.19 268 LEU B N 1
ATOM 4997 C CA . LEU B 1 268 ? 7.562 -10.227 -28.734 1 91.19 268 LEU B CA 1
ATOM 4998 C C . LEU B 1 268 ? 7.98 -8.969 -27.984 1 91.19 268 LEU B C 1
ATOM 5000 O O . LEU B 1 268 ? 8.125 -7.902 -28.594 1 91.19 268 LEU B O 1
ATOM 5004 N N . ASN B 1 269 ? 8.062 -9.016 -26.672 1 86.62 269 ASN B N 1
ATOM 5005 C CA . ASN B 1 269 ? 8.445 -7.844 -25.891 1 86.62 269 ASN B CA 1
ATOM 5006 C C . ASN B 1 269 ? 9.945 -7.832 -25.609 1 86.62 269 ASN B C 1
ATOM 5008 O O . ASN B 1 269 ? 10.516 -6.785 -25.297 1 86.62 269 ASN B O 1
ATOM 5012 N N . GLY B 1 270 ? 10.602 -8.961 -25.656 1 84.88 270 GLY B N 1
ATOM 5013 C CA . GLY B 1 270 ? 12.023 -9.109 -25.422 1 84.88 270 GLY B CA 1
ATOM 5014 C C . GLY B 1 270 ? 12.625 -10.305 -26.125 1 84.88 270 GLY B C 1
ATOM 5015 O O . GLY B 1 270 ? 11.977 -10.93 -26.969 1 84.88 270 GLY B O 1
ATOM 5016 N N . SER B 1 271 ? 13.93 -10.492 -25.781 1 87.75 271 SER B N 1
ATOM 5017 C CA . SER B 1 271 ? 14.633 -11.586 -26.453 1 87.75 271 SER B CA 1
ATOM 5018 C C . SER B 1 271 ? 15.031 -12.672 -25.453 1 87.75 271 SER B C 1
ATOM 5020 O O . SER B 1 271 ? 15.742 -13.617 -25.812 1 87.75 271 SER B O 1
ATOM 5022 N N . HIS B 1 272 ? 14.516 -12.453 -24.281 1 89.19 272 HIS B N 1
ATOM 5023 C CA . HIS B 1 272 ? 14.961 -13.383 -23.25 1 89.19 272 HIS B CA 1
ATOM 5024 C C . HIS B 1 272 ? 13.82 -14.289 -22.797 1 89.19 272 HIS B C 1
ATOM 5026 O O . HIS B 1 272 ? 12.648 -13.898 -22.875 1 89.19 272 HIS B O 1
ATOM 5032 N N . GLY B 1 273 ? 14.297 -15.492 -22.375 1 91.5 273 GLY B N 1
ATOM 5033 C CA . GLY B 1 273 ? 13.312 -16.391 -21.781 1 91.5 273 GLY B CA 1
ATOM 5034 C C . GLY B 1 273 ? 13.414 -17.812 -22.297 1 91.5 273 GLY B C 1
ATOM 5035 O O . GLY B 1 273 ? 12.938 -18.75 -21.641 1 91.5 273 GLY B O 1
ATOM 5036 N N . PHE B 1 274 ? 14.039 -17.922 -23.438 1 92.25 274 PHE B N 1
ATOM 5037 C CA . PHE B 1 274 ? 14.188 -19.266 -23.984 1 92.25 274 PHE B CA 1
ATOM 5038 C C . PHE B 1 274 ? 15.562 -19.844 -23.656 1 92.25 274 PHE B C 1
ATOM 5040 O O . PHE B 1 274 ? 16.562 -19.109 -23.609 1 92.25 274 PHE B O 1
ATOM 5047 N N . ALA B 1 275 ? 15.539 -21.203 -23.453 1 90.88 275 ALA B N 1
ATOM 5048 C CA . ALA B 1 275 ? 16.797 -21.891 -23.188 1 90.88 275 ALA B CA 1
ATOM 5049 C C . ALA B 1 275 ? 16.75 -23.344 -23.641 1 90.88 275 ALA B C 1
ATOM 5051 O O . ALA B 1 275 ? 15.656 -23.906 -23.781 1 90.88 275 ALA B O 1
ATOM 5052 N N . TYR B 1 276 ? 17.953 -23.875 -23.859 1 89.25 276 TYR B N 1
ATOM 5053 C CA . TYR B 1 276 ? 18.094 -25.281 -24.219 1 89.25 276 TYR B CA 1
ATOM 5054 C C . TYR B 1 276 ? 18.781 -26.062 -23.109 1 89.25 276 TYR B C 1
ATOM 5056 O O . TYR B 1 276 ? 19.625 -25.516 -22.391 1 89.25 276 TYR B O 1
ATOM 5064 N N . ALA B 1 277 ? 18.391 -27.281 -23 1 86.12 277 ALA B N 1
ATOM 5065 C CA . ALA B 1 277 ? 19.078 -28.172 -22.062 1 86.12 277 ALA B CA 1
ATOM 5066 C C . ALA B 1 277 ? 18.984 -29.625 -22.5 1 86.12 277 ALA B C 1
ATOM 5068 O O . ALA B 1 277 ? 18.344 -29.938 -23.516 1 86.12 277 ALA B O 1
ATOM 5069 N N . THR B 1 278 ? 19.75 -30.422 -21.75 1 81.5 278 THR B N 1
ATOM 5070 C CA . THR B 1 278 ? 19.703 -31.859 -22.031 1 81.5 278 THR B CA 1
ATOM 5071 C C . THR B 1 278 ? 18.484 -32.5 -21.375 1 81.5 278 THR B C 1
ATOM 5073 O O . THR B 1 278 ? 18.031 -33.562 -21.797 1 81.5 278 THR B O 1
ATOM 5076 N N . SER B 1 279 ? 18.109 -31.875 -20.234 1 72.75 279 SER B N 1
ATOM 5077 C CA . SER B 1 279 ? 16.922 -32.281 -19.516 1 72.75 279 SER B CA 1
ATOM 5078 C C . SER B 1 279 ? 16.328 -31.156 -18.688 1 72.75 279 SER B C 1
ATOM 5080 O O . SER B 1 279 ? 16.953 -30.094 -18.547 1 72.75 279 SER B O 1
ATOM 5082 N N . LEU B 1 280 ? 15.156 -31.391 -18.219 1 66.44 280 LEU B N 1
ATOM 5083 C CA . LEU B 1 280 ? 14.531 -30.391 -17.375 1 66.44 280 LEU B CA 1
ATOM 5084 C C . LEU B 1 280 ? 15.336 -30.172 -16.094 1 66.44 280 LEU B C 1
ATOM 5086 O O . LEU B 1 280 ? 15.406 -29.062 -15.578 1 66.44 280 LEU B O 1
ATOM 5090 N N . ASP B 1 281 ? 15.859 -31.266 -15.617 1 62.91 281 ASP B N 1
ATOM 5091 C CA . ASP B 1 281 ? 16.562 -31.203 -14.344 1 62.91 281 ASP B CA 1
ATOM 5092 C C . ASP B 1 281 ? 18.016 -30.766 -14.531 1 62.91 281 ASP B C 1
ATOM 5094 O O . ASP B 1 281 ? 18.781 -30.703 -13.562 1 62.91 281 ASP B O 1
ATOM 5098 N N . ASP B 1 282 ? 18.203 -30.547 -15.836 1 64.19 282 ASP B N 1
ATOM 5099 C CA . ASP B 1 282 ? 19.547 -30.094 -16.141 1 64.19 282 ASP B CA 1
ATOM 5100 C C . ASP B 1 282 ? 19.828 -28.719 -15.531 1 64.19 282 ASP B C 1
ATOM 5102 O O . ASP B 1 282 ? 19.047 -27.781 -15.711 1 64.19 282 ASP B O 1
ATOM 5106 N N . GLY B 1 283 ? 20.516 -28.578 -14.539 1 63.84 283 GLY B N 1
ATOM 5107 C CA . GLY B 1 283 ? 20.906 -27.297 -13.969 1 63.84 283 GLY B CA 1
ATOM 5108 C C . GLY B 1 283 ? 21.672 -26.422 -14.938 1 63.84 283 GLY B C 1
ATOM 5109 O O . GLY B 1 283 ? 21.938 -25.266 -14.648 1 63.84 283 GLY B O 1
ATOM 5110 N N . ASN B 1 284 ? 21.906 -27 -16.109 1 74.94 284 ASN B N 1
ATOM 5111 C CA . ASN B 1 284 ? 22.703 -26.266 -17.094 1 74.94 284 ASN B CA 1
ATOM 5112 C C . ASN B 1 284 ? 21.875 -25.875 -18.312 1 74.94 284 ASN B C 1
ATOM 5114 O O . ASN B 1 284 ? 21.844 -26.609 -19.297 1 74.94 284 ASN B O 1
ATOM 5118 N N . TRP B 1 285 ? 21.266 -24.828 -18.297 1 83.31 285 TRP B N 1
ATOM 5119 C CA . TRP B 1 285 ? 20.469 -24.297 -19.406 1 83.31 285 TRP B CA 1
ATOM 5120 C C . TRP B 1 285 ? 21.266 -23.281 -20.203 1 83.31 285 TRP B C 1
ATOM 5122 O O . TRP B 1 285 ? 21.953 -22.422 -19.625 1 83.31 285 TRP B O 1
ATOM 5132 N N . THR B 1 286 ? 21.344 -23.438 -21.469 1 87.44 286 THR B N 1
ATOM 5133 C CA . THR B 1 286 ? 21.969 -22.469 -22.375 1 87.44 286 THR B CA 1
ATOM 5134 C C . THR B 1 286 ? 20.922 -21.547 -23 1 87.44 286 THR B C 1
ATOM 5136 O O . THR B 1 286 ? 19.953 -22.016 -23.594 1 87.44 286 THR B O 1
ATOM 5139 N N . GLU B 1 287 ? 21.172 -20.344 -22.938 1 90.75 287 GLU B N 1
ATOM 5140 C CA . GLU B 1 287 ? 20.219 -19.375 -23.484 1 90.75 287 GLU B CA 1
ATOM 5141 C C . GLU B 1 287 ? 20.031 -19.562 -24.984 1 90.75 287 GLU B C 1
ATOM 5143 O O . GLU B 1 287 ? 21 -19.781 -25.719 1 90.75 287 GLU B O 1
ATOM 5148 N N . ALA B 1 288 ? 18.812 -19.609 -25.375 1 93.19 288 ALA B N 1
ATOM 5149 C CA . ALA B 1 288 ? 18.469 -19.656 -26.797 1 93.19 288 ALA B CA 1
ATOM 5150 C C . ALA B 1 288 ? 18.328 -18.266 -27.391 1 93.19 288 ALA B C 1
ATOM 5152 O O . ALA B 1 288 ? 17.703 -17.391 -26.781 1 93.19 288 ALA B O 1
ATOM 5153 N N . VAL B 1 289 ? 18.875 -18.078 -28.531 1 92.81 289 VAL B N 1
ATOM 5154 C CA . VAL B 1 289 ? 18.828 -16.766 -29.172 1 92.81 289 VAL B CA 1
ATOM 5155 C C . VAL B 1 289 ? 17.547 -16.641 -30.016 1 92.81 289 VAL B C 1
ATOM 5157 O O . VAL B 1 289 ? 17.297 -17.469 -30.891 1 92.81 289 VAL B O 1
ATOM 5160 N N . VAL B 1 290 ? 16.781 -15.625 -29.719 1 94.62 290 VAL B N 1
ATOM 5161 C CA . VAL B 1 290 ? 15.594 -15.312 -30.516 1 94.62 290 VAL B CA 1
ATOM 5162 C C . VAL B 1 290 ? 16 -14.508 -31.75 1 94.62 290 VAL B C 1
ATOM 5164 O O . VAL B 1 290 ? 16.5 -13.391 -31.625 1 94.62 290 VAL B O 1
ATOM 5167 N N . VAL B 1 291 ? 15.797 -15.078 -32.875 1 91.88 291 VAL B N 1
ATOM 5168 C CA . VAL B 1 291 ? 16.156 -14.445 -34.125 1 91.88 291 VAL B CA 1
ATOM 5169 C C . VAL B 1 291 ? 15.039 -13.484 -34.562 1 91.88 291 VAL B C 1
ATOM 5171 O O . VAL B 1 291 ? 15.312 -12.445 -35.156 1 91.88 291 VAL B O 1
ATOM 5174 N N . GLY B 1 292 ? 13.797 -13.852 -34.344 1 90 292 GLY B N 1
ATOM 5175 C CA . GLY B 1 292 ? 12.633 -13.047 -34.656 1 90 292 GLY B CA 1
ATOM 5176 C C . GLY B 1 292 ? 11.32 -13.742 -34.406 1 90 292 GLY B C 1
ATOM 5177 O O . GLY B 1 292 ? 11.305 -14.867 -33.875 1 90 292 GLY B O 1
ATOM 5178 N N . GLY B 1 293 ? 10.281 -12.977 -34.531 1 88.69 293 GLY B N 1
ATOM 5179 C CA . GLY B 1 293 ? 8.945 -13.523 -34.344 1 88.69 293 GLY B CA 1
ATOM 5180 C C . GLY B 1 293 ? 7.855 -12.633 -34.906 1 88.69 293 GLY B C 1
ATOM 5181 O O . GLY B 1 293 ? 7.965 -11.406 -34.875 1 88.69 293 GLY B O 1
ATOM 5182 N N . GLU B 1 294 ? 6.887 -13.242 -35.562 1 86.69 294 GLU B N 1
ATOM 5183 C C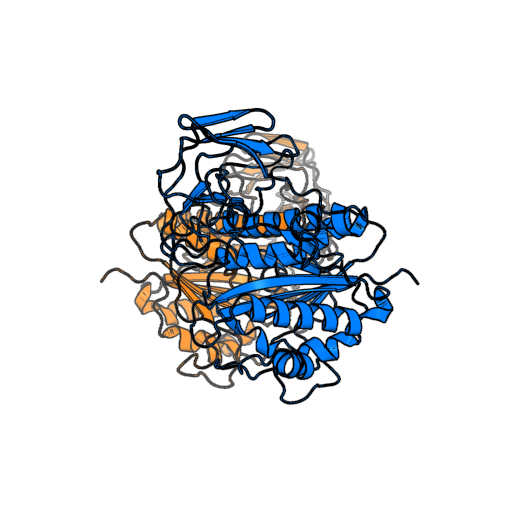A . GLU B 1 294 ? 5.73 -12.539 -36.125 1 86.69 294 GLU B CA 1
ATOM 5184 C C . GLU B 1 294 ? 4.477 -13.406 -36.031 1 86.69 294 GLU B C 1
ATOM 5186 O O . GLU B 1 294 ? 4.547 -14.625 -36.156 1 86.69 294 GLU B O 1
ATOM 5191 N N . GLY B 1 295 ? 3.346 -12.695 -35.875 1 93.06 295 GLY B N 1
ATOM 5192 C CA . GLY B 1 295 ? 2.1 -13.445 -35.781 1 93.06 295 GLY B CA 1
ATOM 5193 C C . GLY B 1 295 ? 2.084 -14.461 -34.656 1 93.06 295 GLY B C 1
ATOM 5194 O O . GLY B 1 295 ? 2.133 -14.094 -33.5 1 93.06 295 GLY B O 1
ATOM 5195 N N . ARG B 1 296 ? 2.156 -15.805 -35.156 1 96.19 296 ARG B N 1
ATOM 5196 C CA . ARG B 1 296 ? 2.035 -16.875 -34.188 1 96.19 296 ARG B CA 1
ATOM 5197 C C . ARG B 1 296 ? 3.328 -17.672 -34.094 1 96.19 296 ARG B C 1
ATOM 5199 O O . ARG B 1 296 ? 3.316 -18.844 -33.688 1 96.19 296 ARG B O 1
ATOM 5206 N N . ARG B 1 297 ? 4.48 -16.984 -34.531 1 95.56 297 ARG B N 1
ATOM 5207 C CA . ARG B 1 297 ? 5.691 -17.797 -34.625 1 95.56 297 ARG B CA 1
ATOM 5208 C C . ARG B 1 297 ? 6.875 -17.062 -34 1 95.56 297 ARG B C 1
ATOM 5210 O O . ARG B 1 297 ? 6.945 -15.836 -34.031 1 95.56 297 ARG B O 1
ATOM 5217 N N . VAL B 1 298 ? 7.738 -17.844 -33.406 1 96.31 298 VAL B N 1
ATOM 5218 C CA . VAL B 1 298 ? 9.039 -17.375 -32.938 1 96.31 298 VAL B CA 1
ATOM 5219 C C . VAL B 1 298 ? 10.148 -18.234 -33.531 1 96.31 298 VAL B C 1
ATOM 5221 O O . VAL B 1 298 ? 10.016 -19.453 -33.594 1 96.31 298 VAL B O 1
ATOM 5224 N N . LEU B 1 299 ? 11.188 -17.547 -34.031 1 95.62 299 LEU B N 1
ATOM 5225 C CA . LEU B 1 299 ? 12.344 -18.234 -34.594 1 95.62 299 LEU B CA 1
ATOM 5226 C C . LEU B 1 299 ? 13.531 -18.188 -33.625 1 95.62 299 LEU B C 1
ATOM 5228 O O . LEU B 1 299 ? 13.922 -17.109 -33.188 1 95.62 299 LEU B O 1
ATOM 5232 N N . LEU B 1 300 ? 14.047 -19.406 -33.281 1 96.19 300 LEU B N 1
ATOM 5233 C CA . LEU B 1 300 ? 15.234 -19.516 -32.438 1 96.19 300 LEU B CA 1
ATOM 5234 C C . LEU B 1 300 ? 16.422 -20.031 -33.25 1 96.19 300 LEU B C 1
ATOM 5236 O O . LEU B 1 300 ? 16.25 -20.812 -34.188 1 96.19 300 LEU B O 1
ATOM 5240 N N . GLU B 1 301 ? 17.625 -19.609 -32.812 1 94.56 301 GLU B N 1
ATOM 5241 C CA . GLU B 1 301 ? 18.828 -20.25 -33.344 1 94.56 301 GLU B CA 1
ATOM 5242 C C . GLU B 1 301 ? 18.875 -21.734 -32.938 1 94.56 301 GLU B C 1
ATOM 5244 O O . GLU B 1 301 ? 18.312 -22.125 -31.922 1 94.56 301 GLU B O 1
ATOM 5249 N N . PRO B 1 302 ? 19.547 -22.531 -33.75 1 91.19 302 PRO B N 1
ATOM 5250 C CA . PRO B 1 302 ? 19.594 -23.953 -33.438 1 91.19 302 PRO B CA 1
ATOM 5251 C C . PRO B 1 302 ? 20.266 -24.25 -32.094 1 91.19 302 PRO B C 1
ATOM 5253 O O . PRO B 1 302 ? 21.156 -23.5 -31.672 1 91.19 302 PRO B O 1
ATOM 5256 N N . PRO B 1 303 ? 19.766 -25.281 -31.469 1 90.12 303 PRO B N 1
ATOM 5257 C CA . PRO B 1 303 ? 20.344 -25.688 -30.188 1 90.12 303 PRO B CA 1
ATOM 5258 C C . PRO B 1 303 ? 21.719 -26.312 -30.328 1 90.12 303 PRO B C 1
ATOM 5260 O O . PRO B 1 303 ? 22.094 -26.75 -31.438 1 90.12 303 PRO B O 1
ATOM 5263 N N . PRO B 1 304 ? 22.438 -26.359 -29.219 1 87.69 304 PRO B N 1
ATOM 5264 C CA . PRO B 1 304 ? 23.609 -27.234 -29.219 1 87.69 304 PRO B CA 1
ATOM 5265 C C . PRO B 1 304 ? 23.25 -28.688 -29.5 1 87.69 304 PRO B C 1
ATOM 5267 O O . PRO B 1 304 ? 22.125 -29.125 -29.25 1 87.69 304 PRO B O 1
ATOM 5270 N N . ILE B 1 305 ? 24.172 -29.422 -29.969 1 83.38 305 ILE B N 1
ATOM 5271 C CA . ILE B 1 305 ? 23.984 -30.781 -30.438 1 83.38 305 ILE B CA 1
ATOM 5272 C C . ILE B 1 305 ? 23.438 -31.641 -29.312 1 83.38 305 ILE B C 1
ATOM 5274 O O . ILE B 1 305 ? 22.609 -32.531 -29.531 1 83.38 305 ILE B O 1
ATOM 5278 N N . GLU B 1 306 ? 23.766 -31.328 -28.141 1 84.69 306 GLU B N 1
ATOM 5279 C CA . GLU B 1 306 ? 23.406 -32.188 -27.016 1 84.69 306 GLU B CA 1
ATOM 5280 C C . GLU B 1 306 ? 22.047 -31.812 -26.438 1 84.69 306 GLU B C 1
ATOM 5282 O O . GLU B 1 306 ? 21.484 -32.562 -25.625 1 84.69 306 GLU B O 1
ATOM 5287 N N . ALA B 1 307 ? 21.484 -30.75 -26.938 1 88.81 307 ALA B N 1
ATOM 5288 C CA . ALA B 1 307 ? 20.219 -30.281 -26.359 1 88.81 307 ALA B CA 1
ATOM 5289 C C . ALA B 1 307 ? 19.078 -31.234 -26.703 1 88.81 307 ALA B C 1
ATOM 5291 O O . ALA B 1 307 ? 18.969 -31.719 -27.828 1 88.81 307 ALA B O 1
ATOM 5292 N N . LYS B 1 308 ? 18.234 -31.484 -25.703 1 86.69 308 LYS B N 1
ATOM 5293 C CA . LYS B 1 308 ? 17.109 -32.406 -25.891 1 86.69 308 LYS B CA 1
ATOM 5294 C C . LYS B 1 308 ? 15.789 -31.703 -25.641 1 86.69 308 LYS B C 1
ATOM 5296 O O . LYS B 1 308 ? 14.727 -32.219 -26 1 86.69 308 LYS B O 1
ATOM 5301 N N . VAL B 1 309 ? 15.883 -30.578 -24.984 1 87.19 309 VAL B N 1
ATOM 5302 C CA . VAL B 1 309 ? 14.648 -29.844 -24.688 1 87.19 309 VAL B CA 1
ATOM 5303 C C . VAL B 1 309 ? 14.852 -28.359 -24.938 1 87.19 309 VAL B C 1
ATOM 5305 O O . VAL B 1 309 ? 15.984 -27.859 -24.891 1 87.19 309 VAL B O 1
ATOM 5308 N N . VAL B 1 310 ? 13.781 -27.672 -25.266 1 90.12 310 VAL B N 1
ATOM 5309 C CA . VAL B 1 310 ? 13.703 -26.219 -25.281 1 90.12 310 VAL B CA 1
ATOM 5310 C C . VAL B 1 310 ? 12.734 -25.734 -24.203 1 90.12 310 VAL B C 1
ATOM 5312 O O . VAL B 1 310 ? 11.648 -26.312 -24.031 1 90.12 310 VAL B O 1
ATOM 5315 N N . GLY B 1 311 ? 13.211 -24.844 -23.422 1 89.25 311 GLY B N 1
ATOM 5316 C CA . GLY B 1 311 ? 12.414 -24.312 -22.344 1 89.25 311 GLY B CA 1
ATOM 5317 C C . GLY B 1 311 ? 12.133 -22.828 -22.469 1 89.25 311 GLY B C 1
ATOM 5318 O O . GLY B 1 311 ? 12.953 -22.094 -23.016 1 89.25 311 GLY B O 1
ATOM 5319 N N . TYR B 1 312 ? 10.984 -22.438 -22 1 91.06 312 TYR B N 1
ATOM 5320 C CA . TYR B 1 312 ? 10.617 -21.031 -21.859 1 91.06 312 TYR B CA 1
ATOM 5321 C C . TYR B 1 312 ? 10.398 -20.672 -20.391 1 91.06 312 TYR B C 1
ATOM 5323 O O . TYR B 1 312 ? 9.68 -21.359 -19.672 1 91.06 312 TYR B O 1
ATOM 5331 N N . ALA B 1 313 ? 10.977 -19.547 -19.922 1 89.75 313 ALA B N 1
ATOM 5332 C CA . ALA B 1 313 ? 10.844 -19 -18.578 1 89.75 313 ALA B CA 1
ATOM 5333 C C . ALA B 1 313 ? 11.195 -20.047 -17.531 1 89.75 313 ALA B C 1
ATOM 5335 O O . ALA B 1 313 ? 10.445 -20.234 -16.562 1 89.75 313 ALA B O 1
ATOM 5336 N N . ILE B 1 314 ? 12.352 -20.688 -17.703 1 83.75 314 ILE B N 1
ATOM 5337 C CA . ILE B 1 314 ? 12.719 -21.812 -16.844 1 83.75 314 ILE B CA 1
ATOM 5338 C C . ILE B 1 314 ? 13.727 -21.344 -15.797 1 83.75 314 ILE B C 1
ATOM 5340 O O . ILE B 1 314 ? 14.117 -22.109 -14.914 1 83.75 314 ILE B O 1
ATOM 5344 N N . HIS B 1 315 ? 14.086 -20.109 -15.875 1 82.12 315 HIS B N 1
ATOM 5345 C CA . HIS B 1 315 ? 14.961 -19.516 -14.859 1 82.12 315 HIS B CA 1
ATOM 5346 C C . HIS B 1 315 ? 14.148 -18.781 -13.805 1 82.12 315 HIS B C 1
ATOM 5348 O O . HIS B 1 315 ? 13.008 -18.375 -14.062 1 82.12 315 HIS B O 1
ATOM 5354 N N . THR B 1 316 ? 14.766 -18.641 -12.625 1 79.69 316 THR B N 1
ATOM 5355 C CA . THR B 1 316 ? 14.102 -17.922 -11.539 1 79.69 316 THR B CA 1
ATOM 5356 C C . THR B 1 316 ? 13.711 -16.516 -11.984 1 79.69 316 THR B C 1
ATOM 5358 O O . THR B 1 316 ? 12.609 -16.062 -11.695 1 79.69 316 THR B O 1
ATOM 5361 N N . THR B 1 317 ? 14.672 -15.898 -12.586 1 83.94 317 THR B N 1
ATOM 5362 C CA . THR B 1 317 ? 14.43 -14.602 -13.211 1 83.94 317 THR B CA 1
ATOM 5363 C C . THR B 1 317 ? 14.727 -14.664 -14.703 1 83.94 317 THR B C 1
ATOM 5365 O O . THR B 1 317 ? 15.828 -14.305 -15.141 1 83.94 317 THR B O 1
ATOM 5368 N N . PRO B 1 318 ? 13.758 -15.055 -15.453 1 87.5 318 PRO B N 1
ATOM 5369 C CA . PRO B 1 318 ? 14.008 -15.398 -16.859 1 87.5 318 PRO B CA 1
ATOM 5370 C C . PRO B 1 318 ? 14.156 -14.172 -17.75 1 87.5 318 PRO B C 1
ATOM 5372 O O . PRO B 1 318 ? 14.625 -14.281 -18.891 1 87.5 318 PRO B O 1
ATOM 5375 N N . CYS B 1 319 ? 13.734 -13.016 -17.344 1 87.75 319 CYS B N 1
ATOM 5376 C CA . CYS B 1 319 ? 13.75 -11.805 -18.156 1 87.75 319 CYS B CA 1
ATOM 5377 C C . CYS B 1 319 ? 13.711 -10.562 -17.281 1 87.75 319 CYS B C 1
ATOM 5379 O O . CYS B 1 319 ? 13.539 -10.656 -16.062 1 87.75 319 CYS B O 1
ATOM 5381 N N . LEU B 1 320 ? 13.984 -9.445 -17.938 1 85.69 320 LEU B N 1
ATOM 5382 C CA . LEU B 1 320 ? 13.805 -8.172 -17.25 1 85.69 320 LEU B CA 1
ATOM 5383 C C . LEU B 1 320 ? 12.32 -7.844 -17.094 1 85.69 320 LEU B C 1
ATOM 5385 O O . LEU B 1 320 ? 11.469 -8.5 -17.688 1 85.69 320 LEU B O 1
ATOM 5389 N N . HIS B 1 321 ? 12.047 -6.887 -16.234 1 87.38 321 HIS B N 1
ATOM 5390 C CA . HIS B 1 321 ? 10.68 -6.492 -15.922 1 87.38 321 HIS B CA 1
ATOM 5391 C C . HIS B 1 321 ? 9.859 -6.266 -17.188 1 87.38 321 HIS B C 1
ATOM 5393 O O . HIS B 1 321 ? 10.156 -5.363 -17.969 1 87.38 321 HIS B O 1
ATOM 5399 N N . LEU B 1 322 ? 8.875 -7.043 -17.406 1 90.19 322 LEU B N 1
ATOM 5400 C CA . LEU B 1 322 ? 7.906 -6.977 -18.484 1 90.19 322 LEU B CA 1
ATOM 5401 C C . LEU B 1 322 ? 8.602 -7.066 -19.844 1 90.19 322 LEU B C 1
ATOM 5403 O O . LEU B 1 322 ? 8.141 -6.465 -20.812 1 90.19 322 LEU B O 1
ATOM 5407 N N . GLN B 1 323 ? 9.688 -7.855 -19.891 1 91.12 323 GLN B N 1
ATOM 5408 C CA . GLN B 1 323 ? 10.461 -7.945 -21.125 1 91.12 323 GLN B CA 1
ATOM 5409 C C . GLN B 1 323 ? 10.789 -9.398 -21.453 1 91.12 323 GLN B C 1
ATOM 5411 O O . GLN B 1 323 ? 11.875 -9.688 -21.953 1 91.12 323 GLN B O 1
ATOM 5416 N N . CYS B 1 324 ? 9.922 -10.242 -21.109 1 93.19 324 CYS B N 1
ATOM 5417 C CA . CYS B 1 324 ? 10.078 -11.609 -21.594 1 93.19 324 CYS B CA 1
ATOM 5418 C C . CYS B 1 324 ? 9.766 -11.711 -23.078 1 93.19 324 CYS B C 1
ATOM 5420 O O . CYS B 1 324 ? 9.125 -10.82 -23.641 1 93.19 324 CYS B O 1
ATOM 5422 N N . ALA B 1 325 ? 10.172 -12.734 -23.688 1 94.12 325 ALA B N 1
ATOM 5423 C CA . ALA B 1 325 ? 10.102 -12.859 -25.141 1 94.12 325 ALA B CA 1
ATOM 5424 C C . ALA B 1 325 ? 8.656 -12.945 -25.609 1 94.12 325 ALA B C 1
ATOM 5426 O O . ALA B 1 325 ? 8.289 -12.305 -26.594 1 94.12 325 ALA B O 1
ATOM 5427 N N . VAL B 1 326 ? 7.797 -13.648 -24.922 1 95.75 326 VAL B N 1
ATOM 5428 C CA . VAL B 1 326 ? 6.516 -13.992 -25.531 1 95.75 326 VAL B CA 1
ATOM 5429 C C . VAL B 1 326 ? 5.375 -13.523 -24.625 1 95.75 326 VAL B C 1
ATOM 5431 O O . VAL B 1 326 ? 5.277 -13.938 -23.469 1 95.75 326 VAL B O 1
ATOM 5434 N N . TYR B 1 327 ? 4.523 -12.711 -25.141 1 94.75 327 TYR B N 1
ATOM 5435 C CA . TYR B 1 327 ? 3.262 -12.289 -24.531 1 94.75 327 TYR B CA 1
ATOM 5436 C C . TYR B 1 327 ? 2.098 -12.539 -25.484 1 94.75 327 TYR B C 1
ATOM 5438 O O . TYR B 1 327 ? 2.277 -12.555 -26.719 1 94.75 327 TYR B O 1
ATOM 5446 N N . ASP B 1 328 ? 0.932 -12.75 -24.938 1 91.69 328 ASP B N 1
ATOM 5447 C CA . ASP B 1 328 ? -0.241 -12.891 -25.781 1 91.69 328 ASP B CA 1
ATOM 5448 C C . ASP B 1 328 ? -0.826 -11.523 -26.141 1 91.69 328 ASP B C 1
ATOM 5450 O O . ASP B 1 328 ? -0.249 -10.484 -25.797 1 91.69 328 ASP B O 1
ATOM 5454 N N . SER B 1 329 ? -1.943 -11.492 -26.859 1 86.88 329 SER B N 1
ATOM 5455 C CA . SER B 1 329 ? -2.555 -10.258 -27.359 1 86.88 329 SER B CA 1
ATOM 5456 C C . SER B 1 329 ? -3.107 -9.422 -26.203 1 86.88 329 SER B C 1
ATOM 5458 O O . SER B 1 329 ? -3.312 -8.211 -26.359 1 86.88 329 SER B O 1
ATOM 5460 N N . ASN B 1 330 ? -3.312 -10.078 -25.062 1 84.94 330 ASN B N 1
ATOM 5461 C CA . ASN B 1 330 ? -3.811 -9.359 -23.891 1 84.94 330 ASN B CA 1
ATOM 5462 C C . ASN B 1 330 ? -2.67 -8.844 -23.016 1 84.94 330 ASN B C 1
ATOM 5464 O O . ASN B 1 330 ? -2.906 -8.258 -21.969 1 84.94 330 ASN B O 1
ATOM 5468 N N . GLY B 1 331 ? -1.497 -9.117 -23.469 1 89.5 331 GLY B N 1
ATOM 5469 C CA . GLY B 1 331 ? -0.341 -8.648 -22.719 1 89.5 331 GLY B CA 1
ATOM 5470 C C . GLY B 1 331 ? 0.06 -9.586 -21.594 1 89.5 331 GLY B C 1
ATOM 5471 O O . GLY B 1 331 ? 0.834 -9.211 -20.703 1 89.5 331 GLY B O 1
ATOM 5472 N N . LEU B 1 332 ? -0.446 -10.773 -21.578 1 92.81 332 LEU B N 1
ATOM 5473 C CA . LEU B 1 332 ? -0.089 -11.758 -20.562 1 92.81 332 LEU B CA 1
ATOM 5474 C C . LEU B 1 332 ? 1.094 -12.602 -21.016 1 92.81 332 LEU B C 1
ATOM 5476 O O . LEU B 1 332 ? 1.158 -13.016 -22.172 1 92.81 332 LEU B O 1
ATOM 5480 N N . PRO B 1 333 ? 2.049 -12.828 -20.125 1 94.75 333 PRO B N 1
ATOM 5481 C CA . PRO B 1 333 ? 3.199 -13.641 -20.516 1 94.75 333 PRO B CA 1
ATOM 5482 C C . PRO B 1 333 ? 2.84 -15.117 -20.703 1 94.75 333 PRO B C 1
ATOM 5484 O O . PRO B 1 333 ? 1.959 -15.633 -20.016 1 94.75 333 PRO B O 1
ATOM 5487 N N . LEU B 1 334 ? 3.568 -15.688 -21.656 1 94.12 334 LEU B N 1
ATOM 5488 C CA . LEU B 1 334 ? 3.461 -17.141 -21.781 1 94.12 334 LEU B CA 1
ATOM 5489 C C . LEU B 1 334 ? 3.932 -17.844 -20.516 1 94.12 334 LEU B C 1
ATOM 5491 O O . LEU B 1 334 ? 4.953 -17.469 -19.938 1 94.12 334 LEU B O 1
ATOM 5495 N N . TYR B 1 335 ? 3.145 -18.844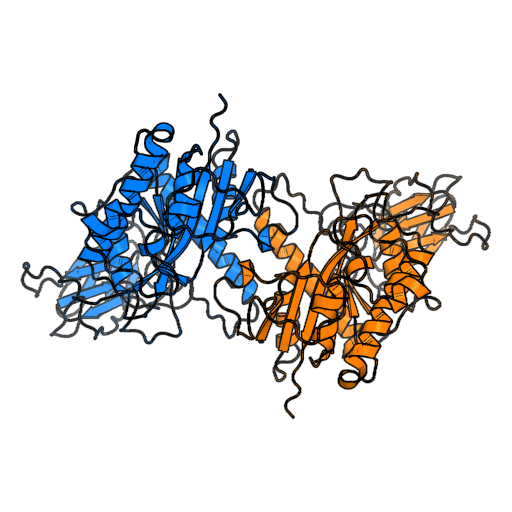 -20.109 1 92.94 335 TYR B N 1
ATOM 5496 C CA . TYR B 1 335 ? 3.529 -19.609 -18.922 1 92.94 335 TYR B CA 1
ATOM 5497 C C . TYR B 1 335 ? 4.762 -20.469 -19.203 1 92.94 335 TYR B C 1
ATOM 5499 O O . TYR B 1 335 ? 5.012 -20.844 -20.344 1 92.94 335 TYR B O 1
ATOM 5507 N N . PRO B 1 336 ? 5.52 -20.766 -18.172 1 89.81 336 PRO B N 1
ATOM 5508 C CA . PRO B 1 336 ? 6.691 -21.625 -18.359 1 89.81 336 PRO B CA 1
ATOM 5509 C C . PRO B 1 336 ? 6.34 -22.969 -18.969 1 89.81 336 PRO B C 1
ATOM 5511 O O . PRO B 1 336 ? 5.301 -23.562 -18.656 1 89.81 336 PRO B O 1
ATOM 5514 N N . ARG B 1 337 ? 7.254 -23.391 -19.875 1 87.31 337 ARG B N 1
ATOM 5515 C CA . ARG B 1 337 ? 7.031 -24.672 -20.547 1 87.31 337 ARG B CA 1
ATOM 5516 C C . ARG B 1 337 ? 8.344 -25.25 -21.062 1 87.31 337 ARG B C 1
ATOM 5518 O O . ARG B 1 337 ? 9.312 -24.531 -21.297 1 87.31 337 ARG B O 1
ATOM 5525 N N . VAL B 1 338 ? 8.289 -26.531 -21.188 1 85.44 338 VAL B N 1
ATOM 5526 C CA . VAL B 1 338 ? 9.414 -27.266 -21.75 1 85.44 338 VAL B CA 1
ATOM 5527 C C . VAL B 1 338 ? 8.906 -28.234 -22.828 1 85.44 338 VAL B C 1
ATOM 5529 O O . VAL B 1 338 ? 7.914 -28.922 -22.625 1 85.44 338 VAL B O 1
ATOM 5532 N N . LEU B 1 339 ? 9.555 -28.188 -23.922 1 87.12 339 LEU B N 1
ATOM 5533 C CA . LEU B 1 339 ? 9.219 -29.094 -25.031 1 87.12 339 LEU B CA 1
ATOM 5534 C C . LEU B 1 339 ? 10.414 -29.953 -25.422 1 87.12 339 LEU B C 1
ATOM 5536 O O . LEU B 1 339 ? 11.547 -29.469 -25.438 1 87.12 339 LEU B O 1
ATOM 5540 N N . PRO B 1 340 ? 10.125 -31.172 -25.688 1 86.75 340 PRO B N 1
ATOM 5541 C CA . PRO B 1 340 ? 11.203 -32 -26.219 1 86.75 340 PRO B CA 1
ATOM 5542 C C . PRO B 1 340 ? 11.578 -31.625 -27.656 1 86.75 340 PRO B C 1
ATOM 5544 O O . PRO B 1 340 ? 10.703 -31.297 -28.453 1 86.75 340 PRO B O 1
ATOM 5547 N N . LEU B 1 341 ? 12.852 -31.734 -27.922 1 88.44 341 LEU B N 1
ATOM 5548 C CA . LEU B 1 341 ? 13.32 -31.531 -29.281 1 88.44 341 LEU B CA 1
ATOM 5549 C C . LEU B 1 341 ? 13.242 -32.844 -30.094 1 88.44 341 LEU B C 1
ATOM 5551 O O . LEU B 1 341 ? 13.398 -33.906 -29.531 1 88.44 341 LEU B O 1
ATOM 5555 N N . PRO B 1 342 ? 12.664 -32.812 -31.375 1 78.25 342 PRO B N 1
ATOM 5556 C CA . PRO B 1 342 ? 12.461 -34.031 -32.188 1 78.25 342 PRO B CA 1
ATOM 5557 C C . PRO B 1 342 ? 13.688 -34.938 -32.188 1 78.25 342 PRO B C 1
ATOM 5559 O O . PRO B 1 342 ? 13.547 -36.156 -32.312 1 78.25 342 PRO B O 1
ATOM 5562 N N . SER B 1 343 ? 14.961 -34.594 -32.406 1 65.31 343 SER B N 1
ATOM 5563 C CA . SER B 1 343 ? 16.031 -35.562 -32.438 1 65.31 343 SER B CA 1
ATOM 5564 C C . SER B 1 343 ? 16.062 -36.406 -31.156 1 65.31 343 SER B C 1
ATOM 5566 O O . SER B 1 343 ? 16.797 -37.406 -31.078 1 65.31 343 SER B O 1
ATOM 5568 N N . SER B 1 344 ? 15.273 -35.969 -30.188 1 54.88 344 SER B N 1
ATOM 5569 C CA . SER B 1 344 ? 15.281 -36.688 -28.922 1 54.88 344 SER B CA 1
ATOM 5570 C C . SER B 1 344 ? 14.203 -37.781 -28.906 1 54.88 344 SER B C 1
ATOM 5572 O O . SER B 1 344 ? 13.156 -37.625 -29.531 1 54.88 344 SER B O 1
ATOM 5574 N N . SER B 1 345 ? 14.562 -39.062 -28.75 1 46.44 345 SER B N 1
ATOM 5575 C CA . SER B 1 345 ? 13.609 -40.156 -28.656 1 46.44 345 SER B CA 1
ATOM 5576 C C . SER B 1 345 ? 12.398 -39.781 -27.828 1 46.44 345 SER B C 1
ATOM 5578 O O . SER B 1 345 ? 12.531 -39.062 -26.812 1 46.44 345 SER B O 1
ATOM 5580 N N . PRO B 1 346 ? 11.242 -40 -28.438 1 43.12 346 PRO B N 1
ATOM 5581 C CA . PRO B 1 346 ? 9.961 -39.625 -27.844 1 43.12 346 PRO B CA 1
ATOM 5582 C C . PRO B 1 346 ? 9.914 -39.875 -26.344 1 43.12 346 PRO B C 1
ATOM 5584 O O . PRO B 1 346 ? 9.047 -39.344 -25.656 1 43.12 346 PRO B O 1
ATOM 5587 N N . SER B 1 347 ? 10.5 -41 -25.906 1 38.12 347 SER B N 1
ATOM 5588 C CA . SER B 1 347 ? 10.227 -41.5 -24.578 1 38.12 347 SER B CA 1
ATOM 5589 C C . SER B 1 347 ? 10.719 -40.562 -23.5 1 38.12 347 SER B C 1
ATOM 5591 O O . SER B 1 347 ? 10.742 -40.906 -22.312 1 38.12 347 SER B O 1
ATOM 5593 N N . THR B 1 348 ? 11.367 -39.531 -23.859 1 37.34 348 THR B N 1
ATOM 5594 C CA . THR B 1 348 ? 12.023 -38.906 -22.734 1 37.34 348 THR B CA 1
ATOM 5595 C C . THR B 1 348 ? 11.031 -38.094 -21.906 1 37.34 348 THR B C 1
ATOM 5597 O O . THR B 1 348 ? 10.5 -37.094 -22.391 1 37.34 348 THR B O 1
ATOM 5600 N N . THR B 1 349 ? 10.203 -38.781 -21.219 1 41.16 349 THR B N 1
ATOM 5601 C CA . THR B 1 349 ? 9.523 -38.062 -20.141 1 41.16 349 THR B CA 1
ATOM 5602 C C . THR B 1 349 ? 10.438 -37.031 -19.531 1 41.16 349 THR B C 1
ATOM 5604 O O . THR B 1 349 ? 11.539 -37.344 -19.078 1 41.16 349 THR B O 1
ATOM 5607 N N . VAL B 1 350 ? 10.312 -35.906 -20.109 1 44.22 350 VAL B N 1
ATOM 5608 C CA . VAL B 1 350 ? 11.07 -34.812 -19.516 1 44.22 350 VAL B CA 1
ATOM 5609 C C . VAL B 1 350 ? 11.07 -34.938 -18 1 44.22 350 VAL B C 1
ATOM 5611 O O . VAL B 1 350 ? 10.031 -34.75 -17.359 1 44.22 350 VAL B O 1
ATOM 5614 N N . ALA B 1 351 ? 11.914 -35.875 -17.484 1 42.25 351 ALA B N 1
ATOM 5615 C CA . ALA B 1 351 ? 12.016 -36.062 -16.047 1 42.25 351 ALA B CA 1
ATOM 5616 C C . ALA B 1 351 ? 12.227 -34.719 -15.344 1 42.25 351 ALA B C 1
ATOM 5618 O O . ALA B 1 351 ? 13.141 -33.969 -15.688 1 42.25 351 ALA B O 1
ATOM 5619 N N . LEU B 1 352 ? 11.18 -34.125 -14.93 1 46.81 352 LEU B N 1
ATOM 5620 C CA . LEU B 1 352 ? 11.305 -33 -14.016 1 46.81 352 LEU B CA 1
ATOM 5621 C C . LEU B 1 352 ? 12.188 -33.344 -12.82 1 46.81 352 LEU B C 1
ATOM 5623 O O . LEU B 1 352 ? 12.094 -34.438 -12.289 1 46.81 352 LEU B O 1
ATOM 5627 N N . GLY B 1 353 ? 13.336 -32.844 -12.773 1 44.97 353 GLY B N 1
ATOM 5628 C CA . GLY B 1 353 ? 14.383 -33.156 -11.812 1 44.97 353 GLY B CA 1
ATOM 5629 C C . GLY B 1 353 ? 13.867 -33.344 -10.398 1 44.97 353 GLY B C 1
ATOM 5630 O O . GLY B 1 353 ? 12.734 -32.969 -10.094 1 44.97 353 GLY B O 1
ATOM 5631 N N . SER B 1 354 ? 14.516 -34.344 -9.617 1 47.5 354 SER B N 1
ATOM 5632 C CA . SER B 1 354 ? 14.453 -34.719 -8.219 1 47.5 354 SER B CA 1
ATOM 5633 C C . SER B 1 354 ? 14.703 -33.531 -7.297 1 47.5 354 SER B C 1
ATOM 5635 O O . SER B 1 354 ? 14.945 -33.719 -6.102 1 47.5 354 SER B O 1
ATOM 5637 N N . LYS B 1 355 ? 14.68 -32.312 -7.875 1 50.81 355 LYS B N 1
ATOM 5638 C CA . LYS B 1 355 ? 15.055 -31.219 -7.004 1 50.81 355 LYS B CA 1
ATOM 5639 C C . LYS B 1 355 ? 13.984 -30.953 -5.945 1 50.81 355 LYS B C 1
ATOM 5641 O O . LYS B 1 355 ? 12.789 -31.016 -6.242 1 50.81 355 LYS B O 1
ATOM 5646 N N . GLN B 1 356 ? 14.445 -30.969 -4.613 1 48.47 356 GLN B N 1
ATOM 5647 C CA . GLN B 1 356 ? 13.609 -30.672 -3.453 1 48.47 356 GLN B CA 1
ATOM 5648 C C . GLN B 1 356 ? 13.5 -29.172 -3.225 1 48.47 356 GLN B C 1
ATOM 5650 O O . GLN B 1 356 ? 14.445 -28.422 -3.475 1 48.47 356 GLN B O 1
ATOM 5655 N N . PHE B 1 357 ? 12.266 -28.656 -3.25 1 49.41 357 PHE B N 1
ATOM 5656 C CA . PHE B 1 357 ? 12.031 -27.234 -2.969 1 49.41 357 PHE B CA 1
ATOM 5657 C C . PHE B 1 357 ? 11.141 -27.078 -1.743 1 49.41 357 PHE B C 1
ATOM 5659 O O . PHE B 1 357 ? 10.352 -27.969 -1.419 1 49.41 357 PHE B O 1
ATOM 5666 N N . THR B 1 358 ? 11.477 -26.172 -0.84 1 42.69 358 THR B N 1
ATOM 5667 C CA . THR B 1 358 ? 10.609 -25.844 0.282 1 42.69 358 THR B CA 1
ATOM 5668 C C . THR B 1 358 ? 9.578 -24.781 -0.119 1 42.69 358 THR B C 1
ATOM 5670 O O . THR B 1 358 ? 9.938 -23.75 -0.692 1 42.69 358 THR B O 1
ATOM 5673 N N . LEU B 1 359 ? 8.289 -25.234 -0.086 1 41.5 359 LEU B N 1
ATOM 5674 C CA . LEU B 1 359 ? 7.207 -24.297 -0.377 1 41.5 359 LEU B CA 1
ATOM 5675 C C . LEU B 1 359 ? 6.883 -23.438 0.842 1 41.5 359 LEU B C 1
ATOM 5677 O O . LEU B 1 359 ? 6.742 -23.953 1.951 1 41.5 359 LEU B O 1
ATOM 5681 N N . LEU B 1 360 ? 7.078 -22.188 0.828 1 41.56 360 LEU B N 1
ATOM 5682 C CA . LEU B 1 360 ? 6.641 -21.281 1.876 1 41.56 360 LEU B CA 1
ATOM 5683 C C . LEU B 1 360 ? 5.324 -20.609 1.496 1 41.56 360 LEU B C 1
ATOM 5685 O O . LEU B 1 360 ? 5.082 -20.328 0.32 1 41.56 360 LEU B O 1
ATOM 5689 N N . MET B 1 361 ? 4.25 -21.031 2.373 1 42.5 361 MET B N 1
ATOM 5690 C CA . MET B 1 361 ? 2.969 -20.375 2.121 1 42.5 361 MET B CA 1
ATOM 5691 C C . MET B 1 361 ? 3.047 -18.891 2.451 1 42.5 361 MET B C 1
ATOM 5693 O O . MET B 1 361 ? 3.725 -18.5 3.402 1 42.5 361 MET B O 1
ATOM 5697 N N . THR B 1 362 ? 2.668 -18 1.51 1 42.09 362 THR B N 1
ATOM 5698 C CA . THR B 1 362 ? 2.705 -16.562 1.804 1 42.09 362 THR B CA 1
ATOM 5699 C C . THR B 1 362 ? 1.313 -16.047 2.16 1 42.09 362 THR B C 1
ATOM 5701 O O . THR B 1 362 ? 1.106 -15.516 3.248 1 42.09 362 THR B O 1
ATOM 5704 N N . THR B 1 363 ? 0.289 -16.125 1.323 1 41.09 363 THR B N 1
ATOM 5705 C CA . THR B 1 363 ? -0.937 -15.367 1.548 1 41.09 363 THR B CA 1
ATOM 5706 C C . THR B 1 363 ? -2.141 -16.094 0.962 1 41.09 363 THR B C 1
ATOM 5708 O O . THR B 1 363 ? -2.049 -16.703 -0.113 1 41.09 363 THR B O 1
ATOM 5711 N N . VAL B 1 364 ? -3.141 -16.516 1.813 1 47 364 VAL B N 1
ATOM 5712 C CA . VAL B 1 364 ? -4.434 -17 1.347 1 47 364 VAL B CA 1
ATOM 5713 C C . VAL B 1 364 ? -5.484 -15.898 1.469 1 47 364 VAL B C 1
ATOM 5715 O O . VAL B 1 364 ? -5.562 -15.227 2.496 1 47 364 VAL B O 1
ATOM 5718 N N . TYR B 1 365 ? -6.078 -15.555 0.298 1 57.41 365 TYR B N 1
ATOM 5719 C CA . TYR B 1 365 ? -7.215 -14.641 0.292 1 57.41 365 TYR B CA 1
ATOM 5720 C C . TYR B 1 365 ? -8.516 -15.383 0.011 1 57.41 365 TYR B C 1
ATOM 5722 O O . TYR B 1 365 ? -8.57 -16.234 -0.875 1 57.41 365 TYR B O 1
ATOM 5730 N N . LEU B 1 366 ? -9.406 -15.234 1.045 1 60.75 366 LEU B N 1
ATOM 5731 C CA . LEU B 1 366 ? -10.719 -15.812 0.797 1 60.75 366 LEU B CA 1
ATOM 5732 C C . LEU B 1 366 ? -11.688 -14.758 0.27 1 60.75 366 LEU B C 1
ATOM 5734 O O . LEU B 1 366 ? -11.648 -13.602 0.705 1 60.75 366 LEU B O 1
ATOM 5738 N N . ILE B 1 367 ? -12.312 -15.086 -0.848 1 55.56 367 ILE B N 1
ATOM 5739 C CA . ILE B 1 367 ? -13.344 -14.234 -1.43 1 55.56 367 ILE B CA 1
ATOM 5740 C C . ILE B 1 367 ? -14.727 -14.758 -1.024 1 55.56 367 ILE B C 1
ATOM 5742 O O . ILE B 1 367 ? -15.023 -15.938 -1.2 1 55.56 367 ILE B O 1
ATOM 5746 N N . ILE B 1 368 ? -15.477 -13.898 -0.194 1 50.5 368 ILE B N 1
ATOM 5747 C CA . ILE B 1 368 ? -16.812 -14.25 0.264 1 50.5 368 ILE B CA 1
ATOM 5748 C C . ILE B 1 368 ? -17.859 -13.453 -0.523 1 50.5 368 ILE B C 1
ATOM 5750 O O . ILE B 1 368 ? -17.594 -12.328 -0.939 1 50.5 368 ILE B O 1
ATOM 5754 N N . SER B 1 369 ? -18.828 -14.008 -1.426 1 44.72 369 SER B N 1
ATOM 5755 C CA . SER B 1 369 ? -19.953 -13.281 -1.981 1 44.72 369 SER B CA 1
ATOM 5756 C C . SER B 1 369 ? -21.25 -13.609 -1.231 1 44.72 369 SER B C 1
ATOM 5758 O O . SER B 1 369 ? -21.484 -14.766 -0.88 1 44.72 369 SER B O 1
ATOM 5760 N N . ASN B 1 370 ? -21.719 -12.719 -0.29 1 38.12 370 ASN B N 1
ATOM 5761 C CA . ASN B 1 370 ? -23.078 -12.953 0.187 1 38.12 370 ASN B CA 1
ATOM 5762 C C . ASN B 1 370 ? -24.078 -12.977 -0.963 1 38.12 370 ASN B C 1
ATOM 5764 O O . ASN B 1 370 ? -24.062 -12.094 -1.824 1 38.12 370 ASN B O 1
ATOM 5768 N N . SER B 1 371 ? -24.625 -14.023 -1.506 1 30.92 371 SER B N 1
ATOM 5769 C CA . SER B 1 371 ? -25.891 -13.984 -2.209 1 30.92 371 SER B CA 1
ATOM 5770 C C . SER B 1 371 ? -26.922 -13.133 -1.464 1 30.92 371 SER B C 1
ATOM 5772 O O . SER B 1 371 ? -26.828 -12.984 -0.243 1 30.92 371 SER B O 1
ATOM 5774 N N . ALA B 1 372 ? -27.719 -12.102 -2.221 1 26.27 372 ALA B N 1
ATOM 5775 C CA . ALA B 1 372 ? -29.016 -11.492 -1.871 1 26.27 372 ALA B CA 1
ATOM 5776 C C . ALA B 1 372 ? -29.906 -12.492 -1.137 1 26.27 372 ALA B C 1
ATOM 5778 O O . ALA B 1 372 ? -31.031 -12.164 -0.771 1 26.27 372 ALA B O 1
ATOM 5779 N N . ASN B 1 373 ? -29.875 -13.812 -1.071 1 23.92 373 ASN B N 1
ATOM 5780 C CA . ASN B 1 373 ? -31.141 -14.219 -0.483 1 23.92 373 ASN B CA 1
ATOM 5781 C C . ASN B 1 373 ? -31.219 -13.844 0.994 1 23.92 373 ASN B C 1
ATOM 5783 O O . ASN B 1 373 ? -30.25 -14.023 1.738 1 23.92 373 ASN B O 1
#

Sequence (746 aa):
MRLFHVGRGEATEEVPEIGTNIEQQWTTPYEGVLEWYSAECLFFGQMLSNYFPARPIGLIEFAWTGTSLQSWMPKQVIEECQTREAENTHPSSGIHNAIMHPLSKFTVRGVLWDHGDSISESDAMNRSEFHCATRGLFDHWRATFADSTAGDLPIGLVQLGPDSSVAVAEGTAPVRIFQMELADPGLYPETAMDKIFTAATFDLVDNITSSKDLFTKMFQAKRDVAHRLFTSAKEVVFSNENSTNLRMEISKADKAQIILEFSGDIKLNGSHGFAYATSLDDGNWTEAVVVGGEGRRVLLEPPPIEAKVVGYAIHTTPCLHLQCAVYDSNGLPLYPRVLPLPSSSPSTTVALGSKQFTLLMTTVYLIISNSANMRLFHVGRGEATEEVPEIGTNIEQQWTTPYEGVLEWYSAECLFFGQMLSNYFPARPIGLIEFAWTGTSLQSWMPKQVIEECQTREAENTHPSSGIHNAIMHPLSKFTVRGVLWDHGDSISESDAMNRSEFHCATRGLFDHWRATFADSTAGDLPIGLVQLGPDSSVAVAEGTAPVRIFQMELADPGLYPETAMDKIFTAATFDLVDNITSSKDLFTKMFQAKRDVAHRLFTSAKEVVFSNENSTNLRMEISKADKAQIILEFSGDIKLNGSHGFAYATSLDDGNWTEAVVVGGEGRRVLLEPPPIEAKVVGYAIHTTPCLHLQCAVYDSNGLPLYPRVLPLPSSSPSTTVALGSKQFTLLMTTVYLIISNSAN

Secondary structure (DSSP, 8-state):
-EEEEE-----SS--S--GGGEEEEEE---TTGGGTS-HHHHHHHHHHHHH-TTS-EEEEEEEEEEEEHHHHS-HHHHHHHTPPPP-SSS-TTHHIIIIITGGGGS-EEEEEEEEEEE--GGGEE-HHHHHHHHHHHHHHHHHHTHHHHTT---EEEEPP---TTS-TTSSSHHHHHHHHHHH-TTT-TTTPPTTEEEE--TT----GGG-TTHHHHHHHHHHHHHHHHHHHHIIIIIS-PPP-PPPEEEEEE-SS-EEEEESS-EE---SBSEEEESSTT-S-PEEPPEEEEETTEEEEPPPPTT--EEEES-SSS-SSTT-BS-EETTSPBPPPEEEE-TTS-TT---------EEEEEEEEEEEEE----/-EEEEE-----SS--S--GGGEEEEEE---TTGGGTS-HHHHHHHHHHHHH-TTS-EEEEEEEEEEEEHHHHS-HHHHHHHTPPPP-SSS-TTHHIIIIITGGGGS-EEEEEEEEEEE--GGGEE-HHHHHHHHHHHHHHHHHHTHHHHTT---EEEEPP---TTS-TTSSSHHHHHHHHHHH-TTT-TTTPPTTEEEE--TT----GGG-TTHHHHHHHHHHHHHHHHHHHHIIIIIS-PPP----EEEEEE-SS-EEEEESS-EEE--SBSEEEESSTT-S-PEEPPEEEEETTEEEEPPPPTT--EEEES-SSS-SSTT-BSEEETTSPBPPPEEEE-TTS-TT---------EEEEEEEEEEEEE----

InterPro domains:
  IPR005181 Sialate O-acetylesterase domain [PF03629] (42-162)
  IPR036514 SGNH hydrolase superfamily [G3DSA:3.40.50.1110] (7-235)
  IPR039329 Sialate O-acetylesterase [PTHR22901] (1-336)
  IPR060589 Sialate O-acetylesterase, C-terminal domain [PF28112] (254-336)